Protein AF-0000000075739040 (afdb_homodimer)

Solvent-accessible surface area (backbone atoms only — not comparable to full-atom values): 30701 Å² total; per-residue (Å²): 132,61,80,32,40,31,91,47,70,61,52,48,52,52,51,53,50,51,56,50,40,62,73,71,46,59,52,91,63,34,28,32,39,27,29,38,75,50,41,38,26,65,35,72,101,51,42,62,68,55,52,57,47,48,52,48,41,42,52,49,32,71,76,37,66,79,37,47,82,37,68,53,34,24,34,50,71,68,68,35,63,60,58,60,56,44,21,58,54,35,38,80,72,70,39,51,7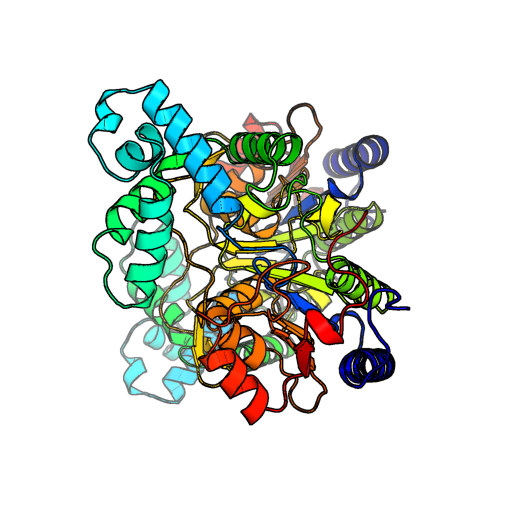8,54,33,53,41,42,50,52,46,61,33,49,70,60,43,70,34,40,59,68,55,52,33,51,52,45,46,52,44,53,73,69,41,57,41,91,83,77,80,40,44,50,79,56,39,40,30,42,38,47,44,43,48,50,50,54,40,42,75,62,46,31,48,67,32,39,51,20,58,52,48,29,71,66,46,39,72,48,32,39,83,68,60,70,32,54,41,54,38,47,42,35,12,41,55,32,65,43,63,54,95,71,39,48,25,33,37,56,43,76,66,50,67,26,42,24,58,38,33,45,45,49,46,36,70,49,41,65,55,64,27,29,27,20,37,26,40,33,39,53,30,41,45,36,37,57,37,27,44,35,95,95,52,76,51,49,36,37,34,39,40,47,62,23,57,86,89,61,54,58,57,53,87,65,17,58,65,31,54,52,46,27,67,75,69,69,38,46,65,41,41,48,58,72,38,32,69,41,57,55,67,134,131,61,81,34,40,32,91,48,72,62,52,48,51,51,52,52,49,52,54,49,39,62,74,72,46,58,51,94,63,34,30,31,38,27,28,38,74,49,41,37,26,63,35,73,101,51,43,61,67,54,53,56,48,48,53,48,41,42,53,49,33,73,74,36,66,82,38,47,81,36,68,53,35,25,33,51,71,70,67,34,63,60,58,58,56,45,21,57,54,34,38,80,71,70,40,51,79,53,33,53,41,41,51,52,49,61,33,49,71,60,44,71,36,40,60,67,55,52,35,50,53,44,46,53,45,54,72,70,41,57,40,92,82,77,78,41,44,51,78,56,40,39,29,41,37,46,43,42,46,50,48,53,40,43,75,61,45,30,48,67,32,40,50,21,59,51,48,28,69,68,46,39,73,46,32,40,83,67,60,70,34,53,42,55,37,46,43,36,11,42,56,32,65,43,64,54,95,71,38,47,24,34,37,58,42,77,63,49,68,26,41,25,58,38,34,46,47,49,46,37,70,48,42,64,56,63,27,29,27,21,35,25,39,32,39,52,32,43,45,35,38,57,38,27,44,35,95,96,51,77,51,49,36,38,34,40,39,44,62,24,59,86,89,60,54,57,58,54,87,63,17,59,66,30,53,52,46,27,68,75,69,68,37,45,66,41,40,47,58,73,37,32,68,40,56,56,67,136

Radius of gyration: 25.66 Å; Cα contacts (8 Å, |Δi|>4): 1094; chains: 2; bounding box: 53×73×63 Å

Nearest PDB structures (foldseek):
  4ovy-assembly1_A-2  TM=8.995E-01  e=2.305E-34  Planctopirus limnophila DSM 3776
  4as3-assembly1_A  TM=6.519E-01  e=1.409E-12  Pseudomonas aeruginosa
  4gxt-assembly1_A  TM=5.556E-01  e=2.289E-08  Anaerococcus prevotii DSM 20548
  3kd3-assembly2_B  TM=6.065E-01  e=1.032E-07  Francisella tularensis subsp. tularensis
  4nwi-assembly2_B  TM=5.751E-01  e=2.363E-06  Drosophila melanogaster

InterPro domains:
  IPR023214 HAD superfamily [G3DSA:3.40.50.1000] (89-287)
  IPR036412 HAD-like superfamily [SSF56784] (30-247)

Foldseek 3Di:
DLVQWDDDDLVVVLVVQLVVCLVPPDLLQAAEEEAPDVTFFDAPPHRPVVVLLLVLLQVVCVVPVVCCPPPPSVCSVVVNCVLVVVCVVCVVVVHNPRVVSVLLSVLPSFFFDFLVVVLVSLVVCQVDDPDPPQRGGRLQRTFPSSLVSLVVSVVSSYDYAYQYQDELSSCQSRCCVNRVHHSLRYHYWAADWDDDDNTITGHSHTPDGRFAPNRVVRCCVRSVHAHQEYEEAFPRCQNNQVSNDDVVDHHAYEYEAACCVPNGRHDCVRHVVVVVVCVVPVHHYHYCVRTGNDTTDD/DLVQWDDDDLVVVLVVQLVVCLVPPDLLQAAAEEAPDVTFFDAPPHRPVVVLLLVLLQVVCVVPVVCCPPPPSVCSVVVNCVLVSVCVVCVLVPHNPRVVSVLLSVLPSFFFDFLVVVLVSLVVCQVDDPDPPQRGGRLQRTFPSSLVSLVVSVVSSYDYAYQYQDELSSCQSRCCVNRVHHSLRYHYWAADWDDDDNTITGHSHTPDGRFAPNRVVRCCVRSVHAHQEYEEAFPRCQNNQVSNDDVVDHHAYEYEAACCVPQGRHDCVRHVVVVVVCVVPVHHYHYCVRTGNHTTDD

Sequence (596 aa):
MLEHWNDGPTKAAIVDFVDQTVAEVEPEARIAVFDNDGTLWCEKPMYIQLDFLVRRFAEQVAADPSLRERQPYKAVYEDDLRWIGDAVTKHYQGDDTDLKPLVGAILSAHEAITVEEHASRVRAFFAEATHPTLGRPYRECGYLPMVELLQYLAGNGFTNYIVSGGGRDFMRPITGALYDIPPERVVGSSVGLIYRDGSLFTTAQPEFLDDGPMKPVRLWSRIGRRPIFAAGNSNGDIEMLEFADTPGGSALRLLVRHDDAEREFDYTAGAERALDQAAASGWVVSSIKNDWATVFGDMLEHWNDGPTKAAIVDFVDQTVAEVEPEARIAVFDNDGTLWCEKPMYIQLDFLVRRFAEQVAADPSLRERQPYKAVYEDDLRWIGDAVTKHYQGDDTDLKPLVGAILSAHEAITVEEHASRVRAFFAEATHPTLGRPYRECGYLPMVELLQYLAGNGFTNYIVSGGGRDFMRPITGALYDIPPERVVGSSVGLIYRDGSLFTTAQPEFLDDGPMKPVRLWSRIGRRPIFAAGNSNGDIEMLEFADTPGGSALRLLVRHDDAEREFDYTAGAERALDQAAASGWVVSSIKNDWATVFGD

pLDDT: mean 94.3, std 6.53, range [62.25, 98.94]

Organism: Mycobacterium marinum (strain ATCC BAA-535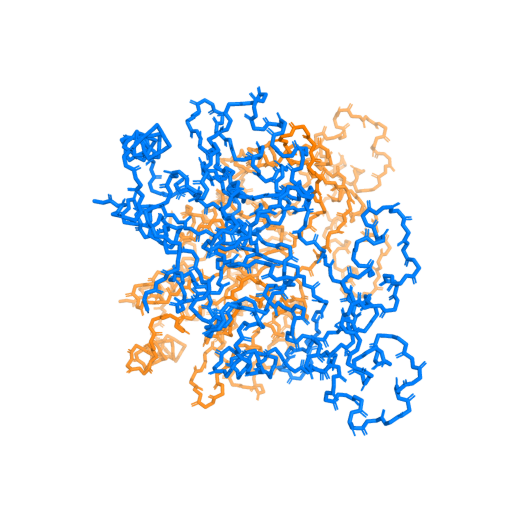 / M) (NCBI:txid216594)

Structure (mmCIF, N/CA/C/O backbone):
data_AF-0000000075739040-model_v1
#
loop_
_entity.id
_entity.type
_entity.pdbx_description
1 polymer 'Acid phosphatase'
#
loop_
_atom_site.group_PDB
_atom_site.id
_atom_site.type_symbol
_atom_site.label_atom_id
_atom_site.label_alt_id
_atom_site.label_comp_id
_atom_site.label_asym_id
_atom_site.label_entity_id
_atom_site.label_seq_id
_atom_site.pdbx_PDB_ins_code
_atom_site.Cartn_x
_atom_site.Cartn_y
_atom_site.Cartn_z
_atom_site.occupancy
_atom_site.B_iso_or_equiv
_atom_site.auth_seq_id
_atom_site.auth_comp_id
_atom_site.auth_asym_id
_atom_site.auth_atom_id
_atom_site.pdbx_PDB_model_num
ATOM 1 N N . MET A 1 1 ? 6.18 28.578 -14.508 1 85.81 1 MET A N 1
ATOM 2 C CA . MET A 1 1 ? 6.102 27.391 -13.656 1 85.81 1 MET A CA 1
ATOM 3 C C . MET A 1 1 ? 6.602 27.703 -12.25 1 85.81 1 MET A C 1
ATOM 5 O O . MET A 1 1 ? 7.473 28.547 -12.062 1 85.81 1 MET A O 1
ATOM 9 N N . LEU A 1 2 ? 6 27.234 -11.211 1 96.62 2 LEU A N 1
ATOM 10 C CA . LEU A 1 2 ? 6.336 27.469 -9.812 1 96.62 2 LEU A CA 1
ATOM 11 C C . LEU A 1 2 ? 6.238 28.953 -9.469 1 96.62 2 LEU A C 1
ATOM 13 O O . LEU A 1 2 ? 7.176 29.531 -8.914 1 96.62 2 LEU A O 1
ATOM 17 N N . GLU A 1 3 ? 5.086 29.578 -9.742 1 96.75 3 GLU A N 1
ATOM 18 C CA . GLU A 1 3 ? 4.848 31.016 -9.594 1 96.75 3 GLU A CA 1
ATOM 19 C C . GLU A 1 3 ? 4.832 31.422 -8.125 1 96.75 3 GLU A C 1
ATOM 21 O O . GLU A 1 3 ? 5.125 32.562 -7.793 1 96.75 3 GLU A O 1
ATOM 26 N N . HIS A 1 4 ? 4.578 30.516 -7.273 1 97.94 4 HIS A N 1
ATOM 27 C CA . HIS A 1 4 ? 4.484 30.844 -5.855 1 97.94 4 HIS A CA 1
ATOM 28 C C . HIS A 1 4 ? 5.824 30.625 -5.152 1 97.94 4 HIS A C 1
ATOM 30 O O . HIS A 1 4 ? 5.887 30.625 -3.922 1 97.94 4 HIS A O 1
ATOM 36 N N . TRP A 1 5 ? 6.824 30.359 -5.949 1 98.31 5 TRP A N 1
ATOM 37 C CA . TRP A 1 5 ? 8.203 30.297 -5.48 1 98.31 5 TRP A CA 1
ATOM 38 C C . TRP A 1 5 ? 8.984 31.531 -5.93 1 98.31 5 TRP A C 1
ATOM 40 O O . TRP A 1 5 ? 8.867 31.969 -7.074 1 98.31 5 TRP A O 1
ATOM 50 N N . ASN A 1 6 ? 9.75 32.125 -5.02 1 98.44 6 ASN A N 1
ATOM 51 C CA . ASN A 1 6 ? 10.656 33.188 -5.406 1 98.44 6 ASN A CA 1
ATOM 52 C C . ASN A 1 6 ? 11.828 32.656 -6.227 1 98.44 6 ASN A C 1
ATOM 54 O O . ASN A 1 6 ? 12.336 31.578 -5.965 1 98.44 6 ASN A O 1
ATOM 58 N N . ASP A 1 7 ? 12.242 33.5 -7.145 1 97.94 7 ASP A N 1
ATOM 59 C CA . ASP A 1 7 ? 13.461 33.156 -7.863 1 97.94 7 ASP A CA 1
ATOM 60 C C . ASP A 1 7 ? 14.664 33.094 -6.922 1 97.94 7 ASP A C 1
ATOM 62 O O . ASP A 1 7 ? 14.82 33.969 -6.062 1 97.94 7 ASP A O 1
ATOM 66 N N . GLY A 1 8 ? 15.383 32.031 -6.98 1 97.5 8 GLY A N 1
ATOM 67 C CA . GLY A 1 8 ? 16.531 31.812 -6.125 1 97.5 8 GLY A CA 1
ATOM 68 C C . GLY A 1 8 ? 17.109 30.406 -6.238 1 97.5 8 GLY A C 1
ATOM 69 O O . GLY A 1 8 ? 16.703 29.641 -7.113 1 97.5 8 GLY A O 1
ATOM 70 N N . PRO A 1 9 ? 18.078 30.109 -5.465 1 97.81 9 PRO A N 1
ATOM 71 C CA . PRO A 1 9 ? 18.781 28.844 -5.586 1 97.81 9 PRO A CA 1
ATOM 72 C C . PRO A 1 9 ? 17.859 27.641 -5.352 1 97.81 9 PRO A C 1
ATOM 74 O O . PRO A 1 9 ? 18.031 26.594 -5.984 1 97.81 9 PRO A O 1
ATOM 77 N N . THR A 1 10 ? 16.938 27.781 -4.477 1 98.44 10 THR A N 1
ATOM 78 C CA . THR A 1 10 ? 16.031 26.672 -4.184 1 98.44 10 THR A CA 1
ATOM 79 C C . THR A 1 10 ? 15.18 26.328 -5.398 1 98.44 10 THR A C 1
ATOM 81 O O . THR A 1 10 ? 15.133 25.172 -5.832 1 98.44 10 THR A O 1
ATOM 84 N N . LYS A 1 11 ? 14.492 27.312 -5.934 1 98.5 11 LYS A N 1
ATOM 85 C CA . LYS A 1 11 ? 13.688 27.109 -7.133 1 98.5 11 LYS A CA 1
ATOM 86 C C . LYS A 1 11 ? 14.531 26.578 -8.281 1 98.5 11 LYS A C 1
ATOM 88 O O . LYS A 1 11 ? 14.117 25.672 -9.008 1 98.5 11 LYS A O 1
ATOM 93 N N . ALA A 1 12 ? 15.68 27.125 -8.438 1 98.44 12 ALA A N 1
ATOM 94 C CA . ALA A 1 12 ? 16.578 26.703 -9.516 1 98.44 12 ALA A CA 1
ATOM 95 C C . ALA A 1 12 ? 16.969 25.234 -9.359 1 98.44 12 ALA A C 1
ATOM 97 O O . ALA A 1 12 ? 17.031 24.5 -10.352 1 98.44 12 ALA A O 1
ATOM 98 N N . ALA A 1 13 ? 17.234 24.844 -8.164 1 98.12 13 ALA A N 1
ATOM 99 C CA . ALA A 1 13 ? 17.609 23.453 -7.91 1 98.12 13 ALA A CA 1
ATOM 100 C C . ALA A 1 13 ? 16.484 22.5 -8.297 1 98.12 13 ALA A C 1
ATOM 102 O O . ALA A 1 13 ? 16.734 21.438 -8.875 1 98.12 13 ALA A O 1
ATOM 103 N N . ILE A 1 14 ? 15.273 22.875 -7.977 1 98.69 14 ILE A N 1
ATOM 104 C CA . ILE A 1 14 ? 14.109 22.062 -8.305 1 98.69 14 ILE A CA 1
ATOM 105 C C . ILE A 1 14 ? 13.961 21.953 -9.828 1 98.69 14 ILE A C 1
ATOM 107 O O . ILE A 1 14 ? 13.828 20.859 -10.367 1 98.69 14 ILE A O 1
ATOM 111 N N . VAL A 1 15 ? 14.055 23.094 -10.477 1 98.5 15 VAL A N 1
ATOM 112 C CA . VAL A 1 15 ? 13.852 23.141 -11.922 1 98.5 15 VAL A CA 1
ATOM 113 C C . VAL A 1 15 ? 14.961 22.359 -12.625 1 98.5 15 VAL A C 1
ATOM 115 O O . VAL A 1 15 ? 14.695 21.578 -13.539 1 98.5 15 VAL A O 1
ATOM 118 N N . ASP A 1 16 ? 16.188 22.547 -12.195 1 97.94 16 ASP A N 1
ATOM 119 C CA . ASP A 1 16 ? 17.328 21.828 -12.781 1 97.94 16 ASP A CA 1
ATOM 120 C C . ASP A 1 16 ? 17.172 20.328 -12.609 1 97.94 16 ASP A C 1
ATOM 122 O O . ASP A 1 16 ? 17.422 19.562 -13.547 1 97.94 16 ASP A O 1
ATOM 126 N N . PHE A 1 17 ? 16.797 19.938 -11.477 1 97.75 17 PHE A N 1
ATOM 127 C CA . PHE A 1 17 ? 16.594 18.516 -11.203 1 97.75 17 PHE A CA 1
ATOM 128 C C . PHE A 1 17 ? 15.523 17.922 -12.117 1 97.75 17 PHE A C 1
ATOM 130 O O . PHE A 1 17 ? 15.711 16.859 -12.695 1 97.75 17 PHE A O 1
ATOM 137 N N . VAL A 1 18 ? 14.383 18.609 -12.211 1 98.12 18 VAL A N 1
ATOM 138 C CA . VAL A 1 18 ? 13.266 18.109 -13.008 1 98.12 18 VAL A CA 1
ATOM 139 C C . VAL A 1 18 ? 13.68 18.031 -14.477 1 98.12 18 VAL A C 1
ATOM 141 O O . VAL A 1 18 ? 13.414 17.031 -15.148 1 98.12 18 VAL A O 1
ATOM 144 N N . ASP A 1 19 ? 14.375 19.078 -14.945 1 97.44 19 ASP A N 1
ATOM 145 C CA . ASP A 1 19 ? 14.844 19.078 -16.328 1 97.44 19 ASP A CA 1
ATOM 146 C C . ASP A 1 19 ? 15.766 17.891 -16.594 1 97.44 19 ASP A C 1
ATOM 148 O O . ASP A 1 19 ? 15.617 17.203 -17.609 1 97.44 19 ASP A O 1
ATOM 152 N N . GLN A 1 20 ? 16.625 17.656 -15.711 1 96.38 20 GLN A N 1
ATOM 153 C CA . GLN A 1 20 ? 17.562 16.531 -15.852 1 96.38 20 GLN A CA 1
ATOM 154 C C . GLN A 1 20 ? 16.812 15.203 -15.805 1 96.38 20 GLN A C 1
ATOM 156 O O . GLN A 1 20 ? 17.125 14.297 -16.594 1 96.38 20 GLN A O 1
ATOM 161 N N . THR A 1 21 ? 15.93 15.094 -14.906 1 96.31 21 THR A N 1
ATOM 162 C CA . THR A 1 21 ? 15.172 13.859 -14.719 1 96.31 21 THR A CA 1
ATOM 163 C C . THR A 1 21 ? 14.344 13.539 -15.961 1 96.31 21 THR A C 1
ATOM 165 O O . THR A 1 21 ? 14.305 12.391 -16.406 1 96.31 21 THR A O 1
ATOM 168 N N . VAL A 1 22 ? 13.711 14.555 -16.5 1 96.69 22 VAL A N 1
ATOM 169 C CA . VAL A 1 22 ? 12.883 14.359 -17.688 1 96.69 22 VAL A CA 1
ATOM 170 C C . VAL A 1 22 ? 13.75 13.875 -18.844 1 96.69 22 VAL A C 1
ATOM 172 O O . VAL A 1 22 ? 13.312 13.055 -19.656 1 96.69 22 VAL A O 1
ATOM 175 N N . ALA A 1 23 ? 14.992 14.266 -18.844 1 95.38 23 ALA A N 1
ATOM 176 C CA . ALA A 1 23 ? 15.914 13.906 -19.922 1 95.38 23 ALA A CA 1
ATOM 177 C C . ALA A 1 23 ? 16.469 12.5 -19.734 1 95.38 23 ALA A C 1
ATOM 179 O O . ALA A 1 23 ? 16.734 11.789 -20.703 1 95.38 23 ALA A O 1
ATOM 180 N N . GLU A 1 24 ? 16.484 12.07 -18.484 1 94.88 24 GLU A N 1
ATOM 181 C CA . GLU A 1 24 ? 17.344 10.922 -18.234 1 94.88 24 GLU A CA 1
ATOM 182 C C . GLU A 1 24 ? 16.547 9.75 -17.656 1 94.88 24 GLU A C 1
ATOM 184 O O . GLU A 1 24 ? 17.016 8.609 -17.688 1 94.88 24 GLU A O 1
ATOM 189 N N . VAL A 1 25 ? 15.445 10 -17.078 1 95.25 25 VAL A N 1
ATOM 190 C CA . VAL A 1 25 ? 14.758 8.977 -16.297 1 95.25 25 VAL A CA 1
ATOM 191 C C . VAL A 1 25 ? 13.398 8.688 -16.922 1 95.25 25 VAL A C 1
ATOM 193 O O . VAL A 1 25 ? 12.617 9.602 -17.203 1 95.25 25 VAL A O 1
ATOM 196 N N . GLU A 1 26 ? 13.117 7.391 -17.125 1 94.81 26 GLU A N 1
ATOM 197 C CA . GLU A 1 26 ? 11.812 6.996 -17.641 1 94.81 26 GLU A CA 1
ATOM 198 C C . GLU A 1 26 ? 10.703 7.34 -16.656 1 94.81 26 GLU A C 1
ATOM 200 O O . GLU A 1 26 ? 10.891 7.258 -15.445 1 94.81 26 GLU A O 1
ATOM 205 N N . PRO A 1 27 ? 9.555 7.672 -17.156 1 95.69 27 PRO A N 1
ATOM 206 C CA . PRO A 1 27 ? 8.461 8.125 -16.297 1 95.69 27 PRO A CA 1
ATOM 207 C C . PRO A 1 27 ? 8.141 7.145 -15.164 1 95.69 27 PRO A C 1
ATOM 209 O O . PRO A 1 27 ? 7.844 7.566 -14.047 1 95.69 27 PRO A O 1
ATOM 212 N N . GLU A 1 28 ? 8.258 5.871 -15.398 1 94.62 28 GLU A N 1
ATOM 213 C CA . GLU A 1 28 ? 7.898 4.863 -14.406 1 94.62 28 GLU A CA 1
ATOM 214 C C . GLU A 1 28 ? 8.82 4.934 -13.188 1 94.62 28 GLU A C 1
ATOM 216 O O . GLU A 1 28 ? 8.438 4.523 -12.094 1 94.62 28 GLU A O 1
ATOM 221 N N . ALA A 1 29 ? 9.969 5.543 -13.406 1 94.25 29 ALA A N 1
ATOM 222 C CA . ALA A 1 29 ? 10.961 5.602 -12.336 1 94.25 29 ALA A CA 1
ATOM 223 C C . ALA A 1 29 ? 10.961 6.973 -11.664 1 94.25 29 ALA A C 1
ATOM 225 O O . ALA A 1 29 ? 11.695 7.195 -10.703 1 94.25 29 ALA A O 1
ATOM 226 N N . ARG A 1 30 ? 10.094 7.891 -12.141 1 97.06 30 ARG A N 1
ATOM 227 C CA . ARG A 1 30 ? 10.023 9.227 -11.562 1 97.06 30 ARG A CA 1
ATOM 228 C C . ARG A 1 30 ? 9.047 9.273 -10.398 1 97.06 30 ARG A C 1
ATOM 230 O O . ARG A 1 30 ? 7.902 9.711 -10.555 1 97.06 30 ARG A O 1
ATOM 237 N N . ILE A 1 31 ? 9.555 8.875 -9.242 1 97.94 31 ILE A N 1
ATOM 238 C CA . ILE A 1 31 ? 8.727 8.789 -8.039 1 97.94 31 ILE A CA 1
ATOM 239 C C . ILE A 1 31 ? 9.117 9.906 -7.07 1 97.94 31 ILE A C 1
ATOM 241 O O . ILE A 1 31 ? 10.297 10.102 -6.777 1 97.94 31 ILE A O 1
ATOM 245 N N . ALA A 1 32 ? 8.156 10.648 -6.629 1 98.81 32 ALA A N 1
ATOM 246 C CA . ALA A 1 32 ? 8.328 11.688 -5.617 1 98.81 32 ALA A CA 1
ATOM 247 C C . ALA A 1 32 ? 7.484 11.391 -4.379 1 98.81 32 ALA A C 1
ATOM 249 O O . ALA A 1 32 ? 6.312 11.031 -4.492 1 98.81 32 ALA A O 1
ATOM 250 N N . VAL A 1 33 ? 8.117 11.523 -3.197 1 98.88 33 VAL A N 1
ATOM 251 C CA . VAL A 1 33 ? 7.398 11.258 -1.953 1 98.88 33 VAL A CA 1
ATOM 252 C C . VAL A 1 33 ? 7.449 12.492 -1.056 1 98.88 33 VAL A C 1
ATOM 254 O O . VAL A 1 33 ? 8.461 13.188 -0.998 1 98.88 33 VAL A O 1
ATOM 257 N N . PHE A 1 34 ? 6.328 12.742 -0.394 1 98.94 34 PHE A N 1
ATOM 258 C CA . PHE A 1 34 ? 6.18 13.93 0.436 1 98.94 34 PHE A CA 1
ATOM 259 C C . PHE A 1 34 ? 5.633 13.562 1.812 1 98.94 34 PHE A C 1
ATOM 261 O O . PHE A 1 34 ? 4.641 12.844 1.922 1 98.94 34 PHE A O 1
ATOM 268 N N . ASP A 1 35 ? 6.305 14.086 2.85 1 98.75 35 ASP A N 1
ATOM 269 C CA . ASP A 1 35 ? 5.617 14.203 4.133 1 98.75 35 ASP A CA 1
ATOM 270 C C . ASP A 1 35 ? 4.406 15.125 4.031 1 98.75 35 ASP A C 1
ATOM 272 O O . ASP A 1 35 ? 4.293 15.906 3.082 1 98.75 35 ASP A O 1
ATOM 276 N N . ASN A 1 36 ? 3.48 14.938 5.012 1 98.75 36 ASN A N 1
ATOM 277 C CA . ASN A 1 36 ? 2.283 15.766 4.949 1 98.75 36 ASN A CA 1
ATOM 278 C C . ASN A 1 36 ? 2.344 16.906 5.961 1 98.75 36 ASN A C 1
ATOM 280 O O . ASN A 1 36 ? 2.539 18.062 5.582 1 98.75 36 ASN A O 1
ATOM 284 N N . ASP A 1 37 ? 2.297 16.641 7.266 1 97.44 37 ASP A N 1
ATOM 285 C CA . ASP A 1 37 ? 2.299 17.656 8.32 1 97.44 37 ASP A CA 1
ATOM 286 C C . ASP A 1 37 ? 3.59 18.469 8.289 1 97.44 37 ASP A C 1
ATOM 288 O O . ASP A 1 37 ? 4.684 17.906 8.422 1 97.44 37 ASP A O 1
ATOM 292 N N . GLY A 1 38 ? 3.42 19.703 8.109 1 97.69 38 GLY A N 1
ATOM 293 C CA . GLY A 1 38 ? 4.566 20.594 8.094 1 97.69 38 GLY A CA 1
ATOM 294 C C . GLY A 1 38 ? 5.266 20.641 6.75 1 97.69 38 GLY A C 1
ATOM 295 O O . GLY A 1 38 ? 6.148 21.484 6.535 1 97.69 38 GLY A O 1
ATOM 296 N N . THR A 1 39 ? 4.867 19.75 5.816 1 98.81 39 THR A N 1
ATOM 297 C CA . THR A 1 39 ? 5.465 19.703 4.488 1 98.81 39 THR A CA 1
ATOM 298 C C . THR A 1 39 ? 4.453 20.125 3.428 1 98.81 39 THR A C 1
ATOM 300 O O . THR A 1 39 ? 4.727 21.016 2.617 1 98.81 39 THR A O 1
ATOM 303 N N . LEU A 1 40 ? 3.252 19.547 3.457 1 98.81 40 LEU A N 1
ATOM 304 C CA . LEU A 1 40 ? 2.236 19.891 2.465 1 98.81 40 LEU A CA 1
ATOM 305 C C . LEU A 1 40 ? 1.163 20.781 3.066 1 98.81 40 LEU A C 1
ATOM 307 O O . LEU A 1 40 ? 0.53 21.562 2.354 1 98.81 40 LEU A O 1
ATOM 311 N N . TRP A 1 41 ? 0.914 20.656 4.434 1 98.44 41 TRP A N 1
ATOM 312 C CA . TRP A 1 41 ? 0.016 21.578 5.113 1 98.44 41 TRP A CA 1
ATOM 313 C C . TRP A 1 41 ? 0.559 21.953 6.488 1 98.44 41 TRP A C 1
ATOM 315 O O . TRP A 1 41 ? 1.536 21.359 6.957 1 98.44 41 TRP A O 1
ATOM 325 N N . CYS A 1 42 ? -0.033 22.953 7.078 1 96.56 42 CYS A N 1
ATOM 326 C CA . CYS A 1 42 ? 0.401 23.516 8.352 1 96.56 42 CYS A CA 1
ATOM 327 C C . CYS A 1 42 ? 0.193 22.516 9.484 1 96.56 42 CYS A C 1
ATOM 329 O O . CYS A 1 42 ? -0.797 21.781 9.492 1 96.56 42 CYS A O 1
ATOM 331 N N . GLU A 1 43 ? 1.137 22.469 10.508 1 94.25 43 GLU A N 1
ATOM 332 C CA . GLU A 1 43 ? 0.999 21.5 11.594 1 94.25 43 GLU A CA 1
ATOM 333 C C . GLU A 1 43 ? 1.021 22.188 12.953 1 94.25 43 GLU A C 1
ATOM 335 O O . GLU A 1 43 ? 1.112 21.531 13.984 1 94.25 43 GLU A O 1
ATOM 340 N N . LYS A 1 44 ? 1.073 23.469 12.938 1 91.25 44 LYS A N 1
ATOM 341 C CA . LYS A 1 44 ? 1.027 24.25 14.172 1 91.25 44 LYS A CA 1
ATOM 342 C C . LYS A 1 44 ? -0.275 25.031 14.273 1 91.25 44 LYS A C 1
ATOM 344 O O . LYS A 1 44 ? -0.853 25.422 13.258 1 91.25 44 LYS A O 1
ATOM 349 N N . PRO A 1 45 ? -0.8 25.328 15.492 1 88.5 45 PRO A N 1
ATOM 350 C CA . PRO A 1 45 ? -0.197 25.016 16.781 1 88.5 45 PRO A CA 1
ATOM 351 C C . PRO A 1 45 ? -0.333 23.531 17.156 1 88.5 45 PRO A C 1
ATOM 353 O O . PRO A 1 45 ? 0.304 23.062 18.109 1 88.5 45 PRO A O 1
ATOM 356 N N . MET A 1 46 ? -1.227 22.797 16.391 1 87 46 MET A N 1
ATOM 357 C CA . MET A 1 46 ? -1.351 21.359 16.594 1 87 46 MET A CA 1
ATOM 358 C C . MET A 1 46 ? -1.619 20.641 15.266 1 87 46 MET A C 1
ATOM 360 O O . MET A 1 46 ? -2.154 21.25 14.328 1 87 46 MET A O 1
ATOM 364 N N . TYR A 1 47 ? -1.254 19.422 15.242 1 91.62 47 TYR A N 1
ATOM 365 C CA . TYR A 1 47 ? -1.559 18.625 14.055 1 91.62 47 TYR A CA 1
ATOM 366 C C . TYR A 1 47 ? -3.053 18.656 13.75 1 91.62 47 TYR A C 1
ATOM 368 O O . TYR A 1 47 ? -3.877 18.562 14.664 1 91.62 47 TYR A O 1
ATOM 376 N N . ILE A 1 48 ? -3.398 18.781 12.492 1 95.12 48 ILE A N 1
ATOM 377 C CA . ILE A 1 48 ? -4.797 18.828 12.086 1 95.12 48 ILE A CA 1
ATOM 378 C C . ILE A 1 48 ? -5.523 17.578 12.562 1 95.12 48 ILE A C 1
ATOM 380 O O . ILE A 1 48 ? -6.645 17.656 13.078 1 95.12 48 ILE A O 1
ATOM 384 N N . GLN A 1 49 ? -4.902 16.391 12.453 1 95.19 49 GLN A N 1
ATOM 385 C CA . GLN A 1 49 ? -5.531 15.148 12.898 1 95.19 49 GLN A CA 1
ATOM 386 C C . GLN A 1 49 ? -5.809 15.18 14.398 1 95.19 49 GLN A C 1
ATOM 388 O O . GLN A 1 49 ? -6.809 14.625 14.859 1 95.19 49 GLN A O 1
ATOM 393 N N . LEU A 1 50 ? -4.914 15.797 15.156 1 91.5 50 LEU A N 1
ATOM 394 C CA . LEU A 1 50 ? -5.141 15.891 16.594 1 91.5 50 LEU A CA 1
ATOM 395 C C . LEU A 1 50 ? -6.387 16.719 16.891 1 91.5 50 LEU A C 1
ATOM 397 O O . LEU A 1 50 ? -7.141 16.406 17.812 1 91.5 50 LEU A O 1
ATOM 401 N N . ASP A 1 51 ? -6.551 17.781 16.125 1 93.25 51 ASP A N 1
ATOM 402 C CA . ASP A 1 51 ? -7.773 18.562 16.297 1 93.25 51 ASP A CA 1
ATOM 403 C C . ASP A 1 51 ? -9.008 17.719 16.031 1 93.25 51 ASP A C 1
ATOM 405 O O . ASP A 1 51 ? -9.992 17.781 16.781 1 93.25 51 ASP A O 1
ATOM 409 N N . PHE A 1 52 ? -9.016 16.953 14.969 1 96.25 52 PHE A N 1
ATOM 410 C CA . PHE A 1 52 ? -10.086 16.016 14.648 1 96.25 52 PHE A CA 1
ATOM 411 C C . PHE A 1 52 ? -10.367 15.094 15.836 1 96.25 52 PHE A C 1
ATOM 413 O O . PHE A 1 52 ? -11.523 14.883 16.203 1 96.25 52 PHE A O 1
ATOM 420 N N . LEU A 1 53 ? -9.297 14.586 16.484 1 93.69 53 LEU A N 1
ATOM 421 C CA . LEU A 1 53 ? -9.422 13.648 17.594 1 93.69 53 LEU A CA 1
ATOM 422 C C . LEU A 1 53 ? -9.953 14.352 18.844 1 93.69 53 LEU A C 1
ATOM 424 O O . LEU A 1 53 ? -10.758 13.781 19.578 1 93.69 53 LEU A O 1
ATOM 428 N N . VAL A 1 54 ? -9.477 15.539 19.047 1 91.69 54 VAL A N 1
ATOM 429 C CA . VAL A 1 54 ? -9.945 16.312 20.188 1 91.69 54 VAL A CA 1
ATOM 430 C C . VAL A 1 54 ? -11.461 16.531 20.078 1 91.69 54 VAL A C 1
ATOM 432 O O . VAL A 1 54 ? -12.18 16.391 21.078 1 91.69 54 VAL A O 1
ATOM 435 N N . ARG A 1 55 ? -11.914 16.797 18.875 1 92.06 55 ARG A N 1
ATOM 436 C CA . ARG A 1 55 ? -13.352 16.953 18.656 1 92.06 55 ARG A CA 1
ATOM 437 C C . ARG A 1 55 ? -14.094 15.641 18.906 1 92.06 55 ARG A C 1
ATOM 439 O O . ARG A 1 55 ? -15.188 15.641 19.469 1 92.06 55 ARG A O 1
ATOM 446 N N . ARG A 1 56 ? -13.516 14.594 18.516 1 93.62 56 ARG A N 1
ATOM 447 C CA . ARG A 1 56 ? -14.109 13.289 18.781 1 93.62 56 ARG A CA 1
ATOM 448 C C . ARG A 1 56 ? -14.164 13 20.281 1 93.62 56 ARG A C 1
ATOM 450 O O . ARG A 1 56 ? -15.156 12.469 20.781 1 93.62 56 ARG A O 1
ATOM 457 N N . PHE A 1 57 ? -13.062 13.336 20.953 1 94.19 57 PHE A N 1
ATOM 458 C CA . PHE A 1 57 ? -13.039 13.18 22.406 1 94.19 57 PHE A CA 1
ATOM 459 C C . PHE A 1 57 ? -14.18 13.953 23.062 1 94.19 57 PHE A C 1
ATOM 461 O O . PHE A 1 57 ? -14.828 13.445 23.984 1 94.19 57 PHE A O 1
ATOM 468 N N . ALA A 1 58 ? -14.359 15.086 22.594 1 93.12 58 ALA A N 1
ATOM 469 C CA . ALA A 1 58 ? -15.422 15.93 23.141 1 93.12 58 ALA A CA 1
ATOM 470 C C . ALA A 1 58 ? -16.781 15.266 22.953 1 93.12 58 ALA A C 1
ATOM 472 O O . ALA A 1 58 ? -17.625 15.281 23.859 1 93.12 58 ALA A O 1
ATOM 473 N N . GLU A 1 59 ? -16.984 14.711 21.75 1 93.5 59 GLU A N 1
ATOM 474 C CA . GLU A 1 59 ? -18.219 13.992 21.469 1 93.5 59 GLU A CA 1
ATOM 475 C C . GLU A 1 59 ? -18.391 12.797 22.406 1 93.5 59 GLU A C 1
ATOM 477 O O . GLU A 1 59 ? -19.5 12.523 22.891 1 93.5 59 GLU A O 1
ATOM 482 N N . GLN A 1 60 ? -17.297 12.125 22.625 1 93.38 60 GLN A N 1
ATOM 483 C CA . GLN A 1 60 ? -17.328 10.938 23.484 1 93.38 60 GLN A CA 1
ATOM 484 C C . GLN A 1 60 ? -17.641 11.312 24.922 1 93.38 60 GLN A C 1
ATOM 486 O O . GLN A 1 60 ? -18.422 10.633 25.594 1 93.38 60 GLN A O 1
ATOM 491 N N . VAL A 1 61 ? -17.078 12.359 25.391 1 94.19 61 VAL A N 1
ATOM 492 C CA . VAL A 1 61 ? -17.312 12.852 26.75 1 94.19 61 VAL A CA 1
ATOM 493 C C . VAL A 1 61 ? -18.781 13.266 26.891 1 94.19 61 VAL A C 1
ATOM 495 O O . VAL A 1 61 ? -19.406 13.023 27.922 1 94.19 61 VAL A O 1
ATOM 498 N N . ALA A 1 62 ? -19.234 13.922 25.875 1 94.62 62 ALA A N 1
ATOM 499 C CA . ALA A 1 62 ? -20.641 14.352 25.891 1 94.62 62 ALA A CA 1
ATOM 500 C C . ALA A 1 62 ? -21.578 13.156 25.969 1 94.62 62 ALA A C 1
ATOM 502 O O . ALA A 1 62 ? -22.609 13.211 26.641 1 94.62 62 ALA A O 1
ATOM 503 N N . ALA A 1 63 ? -21.188 12.117 25.359 1 94.5 63 ALA A N 1
ATOM 504 C CA . ALA A 1 63 ? -22.016 10.922 25.297 1 94.5 63 ALA A CA 1
ATOM 505 C C . ALA A 1 63 ? -21.859 10.094 26.578 1 94.5 63 ALA A C 1
ATOM 507 O O . ALA A 1 63 ? -22.797 9.398 26.984 1 94.5 63 ALA A O 1
ATOM 508 N N . ASP A 1 64 ? -20.672 10.148 27.172 1 95.5 64 ASP A N 1
ATOM 509 C CA . ASP A 1 64 ? -20.375 9.383 28.375 1 95.5 64 ASP A CA 1
ATOM 510 C C . ASP A 1 64 ? -19.688 10.25 29.422 1 95.5 64 ASP A C 1
ATOM 512 O O . ASP A 1 64 ? -18.453 10.234 29.531 1 95.5 64 ASP A O 1
ATOM 516 N N . PRO A 1 65 ? -20.328 10.781 30.328 1 94.69 65 PRO A N 1
ATOM 517 C CA . PRO A 1 65 ? -19.781 11.719 31.312 1 94.69 65 PRO A CA 1
ATOM 518 C C . PRO A 1 65 ? -18.781 11.062 32.25 1 94.69 65 PRO A C 1
ATOM 520 O O . PRO A 1 65 ? -18.016 11.758 32.938 1 94.69 65 PRO A O 1
ATOM 523 N N . SER A 1 66 ? -18.766 9.82 32.281 1 95.62 66 SER A N 1
ATOM 524 C CA . SER A 1 66 ? -17.828 9.141 33.156 1 95.62 66 SER A CA 1
ATOM 525 C C . SER A 1 66 ? -16.391 9.336 32.688 1 95.62 66 SER A C 1
ATOM 527 O O . SER A 1 66 ? -15.438 9.117 33.438 1 95.62 66 SER A O 1
ATOM 529 N N . LEU A 1 67 ? -16.266 9.789 31.422 1 94.38 67 LEU A N 1
ATOM 530 C CA . LEU A 1 67 ? -14.945 10 30.844 1 94.38 67 LEU A CA 1
ATOM 531 C C . LEU A 1 67 ? -14.336 11.312 31.328 1 94.38 67 LEU A C 1
ATOM 533 O O . LEU A 1 67 ? -13.133 11.539 31.172 1 94.38 67 LEU A O 1
ATOM 537 N N . ARG A 1 68 ? -15.078 12.133 32 1 94.25 68 ARG A N 1
ATOM 538 C CA . ARG A 1 68 ? -14.68 13.5 32.312 1 94.25 68 ARG A CA 1
ATOM 539 C C . ARG A 1 68 ? -13.523 13.508 33.312 1 94.25 68 ARG A C 1
ATOM 541 O O . ARG A 1 68 ? -12.82 14.516 33.438 1 94.25 68 ARG A O 1
ATOM 548 N N . GLU A 1 69 ? -13.305 12.352 33.969 1 93.19 69 GLU A N 1
ATOM 549 C CA . GLU A 1 69 ? -12.273 12.312 35 1 93.19 69 GLU A CA 1
ATOM 550 C C . GLU A 1 69 ? -11.008 11.641 34.469 1 93.19 69 GLU A C 1
ATOM 552 O O . GLU A 1 69 ? -9.992 11.578 35.188 1 93.19 69 GLU A O 1
ATOM 557 N N . ARG A 1 70 ? -11.047 11.219 33.312 1 92.38 70 ARG A N 1
ATOM 558 C CA . ARG A 1 70 ? -9.914 10.508 32.75 1 92.38 70 ARG A CA 1
ATOM 559 C C . ARG A 1 70 ? -9.242 11.336 31.641 1 92.38 70 ARG A C 1
ATOM 561 O O . ARG A 1 70 ? -9.914 11.859 30.75 1 92.38 70 ARG A O 1
ATOM 568 N N . GLN A 1 71 ? -7.902 11.422 31.781 1 91.38 71 GLN A N 1
ATOM 569 C CA . GLN A 1 71 ? -7.188 12.055 30.672 1 91.38 71 GLN A CA 1
ATOM 570 C C . GLN A 1 71 ? -7.156 11.141 29.438 1 91.38 71 GLN A C 1
ATOM 572 O O . GLN A 1 71 ? -7.141 9.922 29.578 1 91.38 71 GLN A O 1
ATOM 577 N N . PRO A 1 72 ? -7.238 11.672 28.203 1 93.62 72 PRO A N 1
ATOM 578 C CA . PRO A 1 72 ? -7.207 13.094 27.844 1 93.62 72 PRO A CA 1
ATOM 579 C C . PRO A 1 72 ? -8.594 13.719 27.797 1 93.62 72 PRO A C 1
ATOM 581 O O . PRO A 1 72 ? -8.734 14.891 27.453 1 93.62 72 PRO A O 1
ATOM 584 N N . TYR A 1 73 ? -9.594 13.023 28.156 1 94.5 73 TYR A N 1
ATOM 585 C CA . TYR A 1 73 ? -10.984 13.469 28.094 1 94.5 73 TYR A CA 1
ATOM 586 C C . TYR A 1 73 ? -11.227 14.633 29.047 1 94.5 73 TYR A C 1
ATOM 588 O O . TYR A 1 73 ? -11.938 15.586 28.703 1 94.5 73 TYR A O 1
ATOM 596 N N . LYS A 1 74 ? -10.633 14.539 30.188 1 94.25 74 LYS A N 1
ATOM 597 C CA . LYS A 1 74 ? -10.734 15.617 31.172 1 94.25 74 LYS A CA 1
ATOM 598 C C . LYS A 1 74 ? -10.227 16.938 30.594 1 94.25 74 LYS A C 1
ATOM 600 O O . LYS A 1 74 ? -10.883 17.969 30.719 1 94.25 74 LYS A O 1
ATOM 605 N N . ALA A 1 75 ? -9.109 16.812 30.016 1 93 75 ALA A N 1
ATOM 606 C CA . ALA A 1 75 ? -8.516 18.016 29.422 1 93 75 ALA A CA 1
ATOM 607 C C . ALA A 1 75 ? -9.438 18.609 28.359 1 93 75 ALA A C 1
ATOM 609 O O . ALA A 1 75 ? -9.594 19.828 28.297 1 93 75 ALA A O 1
ATOM 610 N N . VAL A 1 76 ? -10.055 17.797 27.578 1 92 76 VAL A N 1
ATOM 611 C CA . VAL A 1 76 ? -10.953 18.234 26.516 1 92 76 VAL A CA 1
ATOM 612 C C . VAL A 1 76 ? -12.211 18.844 27.109 1 92 76 VAL A C 1
ATOM 614 O O . VAL A 1 76 ? -12.672 19.906 26.672 1 92 76 VAL A O 1
ATOM 617 N N . TYR A 1 77 ? -12.641 18.188 28.109 1 92.5 77 TYR A N 1
ATOM 618 C CA . TYR A 1 77 ? -13.844 18.656 28.781 1 92.5 77 TYR A CA 1
ATOM 619 C C . TYR A 1 77 ? -13.617 20.031 29.422 1 92.5 77 TYR A C 1
ATOM 621 O O . TYR A 1 77 ? -14.5 20.891 29.375 1 92.5 77 TYR A O 1
ATOM 629 N N . GLU A 1 78 ? -12.477 20.219 29.969 1 93.62 78 GLU A N 1
ATOM 630 C CA . GLU A 1 78 ? -12.156 21.453 30.672 1 93.62 78 GLU A CA 1
ATOM 631 C C . GLU A 1 78 ? -11.547 22.484 29.734 1 93.62 78 GLU A C 1
ATOM 633 O O . GLU A 1 78 ? -11.07 23.531 30.172 1 93.62 78 GLU A O 1
ATOM 638 N N . ASP A 1 79 ? -11.469 22.172 28.469 1 88.19 79 ASP A N 1
ATOM 639 C CA . ASP A 1 79 ? -10.93 23.062 27.438 1 88.19 79 ASP A CA 1
ATOM 640 C C . ASP A 1 79 ? -9.461 23.375 27.719 1 88.19 79 ASP A C 1
ATOM 642 O O . ASP A 1 79 ? -9.031 24.531 27.578 1 88.19 79 ASP A O 1
ATOM 646 N N . ASP A 1 80 ? -8.797 22.406 28.266 1 87.38 80 ASP A N 1
ATOM 647 C CA . ASP A 1 80 ? -7.363 22.516 28.516 1 87.38 80 ASP A CA 1
ATOM 648 C C . ASP A 1 80 ? -6.555 21.875 27.391 1 87.38 80 ASP A C 1
ATOM 650 O O . ASP A 1 80 ? -5.863 20.875 27.609 1 87.38 80 ASP A O 1
ATOM 654 N N . LEU A 1 81 ? -6.539 22.453 26.281 1 80.69 81 LEU A N 1
ATOM 655 C CA . LEU A 1 81 ? -5.832 21.922 25.125 1 80.69 81 LEU A CA 1
ATOM 656 C C . LEU A 1 81 ? -4.324 21.984 25.328 1 80.69 81 LEU A C 1
ATOM 658 O O . LEU A 1 81 ? -3.572 21.281 24.656 1 80.69 81 LEU A O 1
ATOM 662 N N . ARG A 1 82 ? -3.92 22.719 26.266 1 80.94 82 ARG A N 1
ATOM 663 C CA . ARG A 1 82 ? -2.504 22.797 26.609 1 80.94 82 ARG A CA 1
ATOM 664 C C . ARG A 1 82 ? -1.98 21.469 27.109 1 80.94 82 ARG A C 1
ATOM 666 O O . ARG A 1 82 ? -0.839 21.094 26.828 1 80.94 82 ARG A O 1
ATOM 673 N N . TRP A 1 83 ? -2.812 20.859 27.859 1 85.44 83 TRP A N 1
ATOM 674 C CA . TRP A 1 83 ? -2.42 19.547 28.359 1 85.44 83 TRP A CA 1
ATOM 675 C C . TRP A 1 83 ? -2.025 18.625 27.203 1 85.44 83 TRP A C 1
ATOM 677 O O . TRP A 1 83 ? -1.037 17.891 27.297 1 85.44 83 TRP A O 1
ATOM 687 N N . ILE A 1 84 ? -2.812 18.656 26.156 1 81.12 84 ILE A N 1
ATOM 688 C CA . ILE A 1 84 ? -2.578 17.781 25.016 1 81.12 84 ILE A CA 1
ATOM 689 C C . ILE A 1 84 ? -1.259 18.156 24.344 1 81.12 84 ILE A C 1
ATOM 691 O O . ILE A 1 84 ? -0.445 17.281 24.031 1 81.12 84 ILE A O 1
ATOM 695 N N . GLY A 1 85 ? -1.064 19.391 24.094 1 76.56 85 GLY A N 1
ATOM 696 C CA . GLY A 1 85 ? 0.195 19.859 23.547 1 76.56 85 GLY A CA 1
ATOM 697 C C . GLY A 1 85 ? 1.395 19.516 24.406 1 76.56 85 GLY A C 1
ATOM 698 O O . GLY A 1 85 ? 2.43 19.078 23.875 1 76.56 85 GLY A O 1
ATOM 699 N N . ASP A 1 86 ? 1.212 19.609 25.719 1 77.56 86 ASP A N 1
ATOM 700 C CA . ASP A 1 86 ? 2.275 19.312 26.672 1 77.56 86 ASP A CA 1
ATOM 701 C C . ASP A 1 86 ? 2.629 17.828 26.656 1 77.56 86 ASP A C 1
ATOM 703 O O . ASP A 1 86 ? 3.795 17.453 26.828 1 77.56 86 ASP A O 1
ATOM 707 N N . ALA A 1 87 ? 1.611 17.078 26.5 1 78.44 87 ALA A N 1
ATOM 708 C CA . ALA A 1 87 ? 1.843 15.641 26.469 1 78.44 87 ALA A CA 1
ATOM 709 C C . ALA A 1 87 ? 2.809 15.273 25.344 1 78.44 87 ALA A C 1
ATOM 711 O O . ALA A 1 87 ? 3.725 14.469 25.547 1 78.44 87 ALA A O 1
ATOM 712 N N . VAL A 1 88 ? 2.676 15.836 24.188 1 70.44 88 VAL A N 1
ATOM 713 C CA . VAL A 1 88 ? 3.51 15.578 23.016 1 70.44 88 VAL A CA 1
ATOM 714 C C . VAL A 1 88 ? 4.914 16.125 23.25 1 70.44 88 VAL A C 1
ATOM 716 O O . VAL A 1 88 ? 5.906 15.453 22.953 1 70.44 88 VAL A O 1
ATOM 719 N N . THR A 1 89 ? 4.926 17.312 23.844 1 66.56 89 THR A N 1
ATOM 720 C CA . THR A 1 89 ? 6.207 17.938 24.141 1 66.56 89 THR A CA 1
ATOM 721 C C . THR A 1 89 ? 6.992 17.109 25.156 1 66.56 89 THR A C 1
ATOM 723 O O . THR A 1 89 ? 8.188 16.875 24.984 1 66.56 89 THR A O 1
ATOM 726 N N . LYS A 1 90 ? 6.316 16.672 26.25 1 74 90 LYS A N 1
ATOM 727 C CA . LYS A 1 90 ? 6.93 15.859 27.297 1 74 90 LYS A CA 1
ATOM 728 C C . LYS A 1 90 ? 7.488 14.562 26.719 1 74 90 LYS A C 1
ATOM 730 O O . LYS A 1 90 ? 8.562 14.109 27.109 1 74 90 LYS A O 1
ATOM 735 N N . HIS A 1 91 ? 6.777 13.984 25.734 1 71.19 91 HIS A N 1
ATOM 736 C CA . HIS A 1 91 ? 7.242 12.758 25.094 1 71.19 91 HIS A CA 1
ATOM 737 C C . HIS A 1 91 ? 8.586 12.977 24.406 1 71.19 91 HIS A C 1
ATOM 739 O O . HIS A 1 91 ? 9.508 12.164 24.547 1 71.19 91 HIS A O 1
ATOM 745 N N . TYR A 1 92 ? 8.766 14.031 23.719 1 62.25 92 TYR A N 1
ATOM 746 C CA . TYR A 1 92 ? 10 14.328 23 1 62.25 92 TYR A CA 1
ATOM 747 C C . TYR A 1 92 ? 11.141 14.602 23.984 1 62.25 92 TYR A C 1
ATOM 749 O O . TYR A 1 92 ? 12.312 14.523 23.609 1 62.25 92 TYR A O 1
ATOM 757 N N . GLN A 1 93 ? 10.703 14.875 25.25 1 65.31 93 GLN A N 1
ATOM 758 C CA . GLN A 1 93 ? 11.695 15.109 26.281 1 65.31 93 GLN A CA 1
ATOM 759 C C . GLN A 1 93 ? 11.938 13.852 27.109 1 65.31 93 GLN A C 1
ATOM 761 O O . GLN A 1 93 ? 12.648 13.891 28.125 1 65.31 93 GLN A O 1
ATOM 766 N N . GLY A 1 94 ? 11.25 12.844 26.703 1 68.19 94 GLY A N 1
ATOM 767 C CA . GLY A 1 94 ? 11.516 11.547 27.312 1 68.19 94 GLY A CA 1
ATOM 768 C C . GLY A 1 94 ? 10.523 11.188 28.406 1 68.19 94 GLY A C 1
ATOM 769 O O . GLY A 1 94 ? 10.695 10.195 29.109 1 68.19 94 GLY A O 1
ATOM 770 N N . ASP A 1 95 ? 9.578 12.031 28.609 1 77.69 95 ASP A N 1
ATOM 771 C CA . ASP A 1 95 ? 8.539 11.789 29.609 1 77.69 95 ASP A CA 1
ATOM 772 C C . ASP A 1 95 ? 7.238 11.344 28.969 1 77.69 95 ASP A C 1
ATOM 774 O O . ASP A 1 95 ? 6.512 12.156 28.391 1 77.69 95 ASP A O 1
ATOM 778 N N . ASP A 1 96 ? 6.883 10.047 29.109 1 78.69 96 ASP A N 1
ATOM 779 C CA . ASP A 1 96 ? 5.738 9.477 28.406 1 78.69 96 ASP A CA 1
ATOM 780 C C . ASP A 1 96 ? 4.516 9.406 29.312 1 78.69 96 ASP A C 1
ATOM 782 O O . ASP A 1 96 ? 3.516 8.773 28.969 1 78.69 96 ASP A O 1
ATOM 786 N N . THR A 1 97 ? 4.594 10.07 30.469 1 81.25 97 THR A N 1
ATOM 787 C CA . THR A 1 97 ? 3.543 9.969 31.469 1 81.25 97 THR A CA 1
ATOM 788 C C . THR A 1 97 ? 2.186 10.328 30.875 1 81.25 97 THR A C 1
ATOM 790 O O . THR A 1 97 ? 1.199 9.617 31.078 1 81.25 97 THR A O 1
ATOM 793 N N . ASP A 1 98 ? 2.166 11.375 30.141 1 83.69 98 ASP A N 1
ATOM 794 C CA . ASP A 1 98 ? 0.896 11.859 29.609 1 83.69 98 ASP A CA 1
ATOM 795 C C . ASP A 1 98 ? 0.646 11.289 28.203 1 83.69 98 ASP A C 1
ATOM 797 O O . ASP A 1 98 ? -0.468 11.375 27.688 1 83.69 98 ASP A O 1
ATOM 801 N N . LEU A 1 99 ? 1.645 10.688 27.734 1 80.12 99 LEU A N 1
ATOM 802 C CA . LEU A 1 99 ? 1.521 10.188 26.359 1 80.12 99 LEU A CA 1
ATOM 803 C C . LEU A 1 99 ? 0.669 8.922 26.328 1 80.12 99 LEU A C 1
ATOM 805 O O . LEU A 1 99 ? -0.112 8.719 25.406 1 80.12 99 LEU A O 1
ATOM 809 N N . LYS A 1 100 ? 0.769 8.109 27.391 1 84.19 100 LYS A N 1
ATOM 810 C CA . LYS A 1 100 ? 0.096 6.812 27.406 1 84.19 100 LYS A CA 1
ATOM 811 C C . LYS A 1 100 ? -1.417 6.977 27.297 1 84.19 100 LYS A C 1
ATOM 813 O O . LYS A 1 100 ? -2.047 6.406 26.406 1 84.19 100 LYS A O 1
ATOM 818 N N . PRO A 1 101 ? -1.989 7.832 28.188 1 87.12 101 PRO A N 1
ATOM 819 C CA . PRO A 1 101 ? -3.438 8 28.047 1 87.12 101 PRO A CA 1
ATOM 820 C C . PRO A 1 101 ? -3.832 8.664 26.734 1 87.12 101 PRO A C 1
ATOM 822 O O . PRO A 1 101 ? -4.898 8.383 26.188 1 87.12 101 PRO A O 1
ATOM 825 N N . LEU A 1 102 ? -3.092 9.516 26.281 1 87.88 102 LEU A N 1
ATOM 826 C CA . LEU A 1 102 ? -3.383 10.172 25 1 87.88 102 LEU A CA 1
ATOM 827 C C . LEU A 1 102 ? -3.379 9.164 23.859 1 87.88 102 LEU A C 1
ATOM 829 O O . LEU A 1 102 ? -4.324 9.109 23.078 1 87.88 102 LEU A O 1
ATOM 833 N N . VAL A 1 103 ? -2.404 8.336 23.859 1 86.31 103 VAL A N 1
ATOM 834 C CA . VAL A 1 103 ? -2.289 7.312 22.812 1 86.31 103 VAL A CA 1
ATOM 835 C C . VAL A 1 103 ? -3.457 6.336 22.922 1 86.31 103 VAL A C 1
ATOM 837 O O . VAL A 1 103 ? -4.062 5.973 21.906 1 86.31 103 VAL A O 1
ATOM 840 N N . GLY A 1 104 ? -3.732 5.902 24.125 1 88.19 104 GLY A N 1
ATOM 841 C CA . GLY A 1 104 ? -4.875 5.023 24.328 1 88.19 104 GLY A CA 1
ATOM 842 C C . GLY A 1 104 ? -6.172 5.602 23.797 1 88.19 104 GLY A C 1
ATOM 843 O O . GLY A 1 104 ? -6.941 4.902 23.125 1 88.19 104 GLY A O 1
ATOM 844 N N . ALA A 1 105 ? -6.379 6.875 24.109 1 91.06 105 ALA A N 1
ATOM 845 C CA . ALA A 1 105 ? -7.586 7.551 23.641 1 91.06 105 ALA A CA 1
ATOM 846 C C . ALA A 1 105 ? -7.59 7.676 22.125 1 91.06 105 ALA A C 1
ATOM 848 O O . ALA A 1 105 ? -8.633 7.512 21.484 1 91.06 105 ALA A O 1
ATOM 849 N N . ILE A 1 106 ? -6.5 7.953 21.594 1 90.31 106 ILE A N 1
ATOM 850 C CA . ILE A 1 106 ? -6.359 8.078 20.141 1 90.31 106 ILE A CA 1
ATOM 851 C C . ILE A 1 106 ? -6.73 6.758 19.469 1 90.31 106 ILE A C 1
ATOM 853 O O . ILE A 1 106 ? -7.512 6.734 18.516 1 90.31 106 ILE A O 1
ATOM 857 N N . LEU A 1 107 ? -6.266 5.664 20.016 1 90.75 107 LEU A N 1
ATOM 858 C CA . LEU A 1 107 ? -6.504 4.344 19.453 1 90.75 107 LEU A CA 1
ATOM 859 C C . LEU A 1 107 ? -7.969 3.941 19.594 1 90.75 107 LEU A C 1
ATOM 861 O O . LEU A 1 107 ? -8.5 3.219 18.75 1 90.75 107 LEU A O 1
ATOM 865 N N . SER A 1 108 ? -8.609 4.496 20.516 1 91.19 108 SER A N 1
ATOM 866 C CA . SER A 1 108 ? -9.984 4.07 20.797 1 91.19 108 SER A CA 1
ATOM 867 C C . SER A 1 108 ? -10.992 5.027 20.172 1 91.19 108 SER A C 1
ATOM 869 O O . SER A 1 108 ? -12.195 4.77 20.203 1 91.19 108 SER A O 1
ATOM 871 N N . ALA A 1 109 ? -10.516 6.125 19.672 1 92.69 109 ALA A N 1
ATOM 872 C CA . ALA A 1 109 ? -11.391 7.227 19.281 1 92.69 109 ALA A CA 1
ATOM 873 C C . ALA A 1 109 ? -12.445 6.758 18.281 1 92.69 109 ALA A C 1
ATOM 875 O O . ALA A 1 109 ? -13.602 7.188 18.328 1 92.69 109 ALA A O 1
ATOM 876 N N . HIS A 1 110 ? -12.102 5.887 17.375 1 93.38 110 HIS A N 1
ATOM 877 C CA . HIS A 1 110 ? -13.023 5.41 16.344 1 93.38 110 HIS A CA 1
ATOM 878 C C . HIS A 1 110 ? -13 3.889 16.25 1 93.38 110 HIS A C 1
ATOM 880 O O . HIS A 1 110 ? -13.031 3.33 15.148 1 93.38 110 HIS A O 1
ATOM 886 N N . GLU A 1 111 ? -12.844 3.287 17.344 1 93.31 111 GLU A N 1
ATOM 887 C CA . GLU A 1 111 ? -12.844 1.827 17.375 1 93.31 111 GLU A CA 1
ATOM 888 C C . GLU A 1 111 ? -14.203 1.268 16.938 1 93.31 111 GLU A C 1
ATOM 890 O O . GLU A 1 111 ? -15.242 1.814 17.297 1 93.31 111 GLU A O 1
ATOM 895 N N . ALA A 1 112 ? -14.086 0.245 16.078 1 94.94 112 ALA A N 1
ATOM 896 C CA . ALA A 1 112 ? -15.227 -0.595 15.734 1 94.94 112 ALA A CA 1
ATOM 897 C C . ALA A 1 112 ? -16.219 0.155 14.836 1 94.94 112 ALA A C 1
ATOM 899 O O . ALA A 1 112 ? -17.438 -0.009 14.969 1 94.94 112 ALA A O 1
ATOM 900 N N . ILE A 1 113 ? -15.719 1.002 14.031 1 96.25 113 ILE A N 1
ATOM 901 C CA . ILE A 1 113 ? -16.547 1.572 12.977 1 96.25 113 ILE A CA 1
ATOM 902 C C . ILE A 1 113 ? -16.016 1.131 11.609 1 96.25 113 ILE A C 1
ATOM 904 O O . ILE A 1 113 ? -14.867 0.7 11.492 1 96.25 113 ILE A O 1
ATOM 908 N N . THR A 1 114 ? -16.875 1.18 10.625 1 96.69 114 THR A N 1
ATOM 909 C CA . THR A 1 114 ? -16.438 0.796 9.297 1 96.69 114 THR A CA 1
ATOM 910 C C . THR A 1 114 ? -15.469 1.839 8.727 1 96.69 114 THR A C 1
ATOM 912 O O . THR A 1 114 ? -15.492 3 9.133 1 96.69 114 THR A O 1
ATOM 915 N N . VAL A 1 115 ? -14.664 1.474 7.797 1 96.25 115 VAL A N 1
ATOM 916 C CA . VAL A 1 115 ? -13.734 2.387 7.145 1 96.25 115 VAL A CA 1
ATOM 917 C C . VAL A 1 115 ? -14.508 3.461 6.383 1 96.25 115 VAL A C 1
ATOM 919 O O . VAL A 1 115 ? -14.062 4.609 6.293 1 96.25 115 VAL A O 1
ATOM 922 N N . GLU A 1 116 ? -15.719 3.148 5.91 1 94.44 116 GLU A N 1
ATOM 923 C CA . GLU A 1 116 ? -16.562 4.117 5.219 1 94.44 116 GLU A CA 1
ATOM 924 C C . GLU A 1 116 ? -17.094 5.172 6.184 1 94.44 116 GLU A C 1
ATOM 926 O O . GLU A 1 116 ? -17.125 6.359 5.855 1 94.44 116 GLU A O 1
ATOM 931 N N . GLU A 1 117 ? -17.469 4.711 7.375 1 96.38 117 GLU A N 1
ATOM 932 C CA . GLU A 1 117 ? -17.938 5.645 8.391 1 96.38 117 GLU A CA 1
ATOM 933 C C . GLU A 1 117 ? -16.812 6.578 8.844 1 96.38 117 GLU A C 1
ATOM 935 O O . GLU A 1 117 ? -17.031 7.781 9.008 1 96.38 117 GLU A O 1
ATOM 940 N N . HIS A 1 118 ? -15.688 6.008 9.039 1 97 118 HIS A N 1
ATOM 941 C CA . HIS A 1 118 ? -14.539 6.828 9.414 1 97 118 HIS A CA 1
ATOM 942 C C . HIS A 1 118 ? -14.273 7.898 8.359 1 97 118 HIS A C 1
ATOM 944 O O . HIS A 1 118 ? -14.062 9.07 8.695 1 97 118 HIS A O 1
ATOM 950 N N . ALA A 1 119 ? -14.297 7.531 7.105 1 97.31 119 ALA A N 1
ATOM 951 C CA . ALA A 1 119 ? -14.078 8.469 6.008 1 97.31 119 ALA A CA 1
ATOM 952 C C . ALA A 1 119 ? -15.125 9.578 6.02 1 97.31 119 ALA A C 1
ATOM 954 O O . ALA A 1 119 ? -14.805 10.75 5.781 1 97.31 119 ALA A O 1
ATOM 955 N N . SER A 1 120 ? -16.312 9.203 6.293 1 97.19 120 SER A N 1
ATOM 956 C CA . SER A 1 120 ? -17.406 10.18 6.348 1 97.19 120 SER A CA 1
ATOM 957 C C . SER A 1 120 ? -17.172 11.203 7.457 1 97.19 120 SER A C 1
ATOM 959 O O . SER A 1 120 ? -17.406 12.398 7.266 1 97.19 120 SER A O 1
ATOM 961 N N . ARG A 1 121 ? -16.719 10.742 8.594 1 96.81 121 ARG A N 1
ATOM 962 C CA . ARG A 1 121 ? -16.422 11.641 9.711 1 96.81 121 ARG A CA 1
ATOM 963 C C . ARG A 1 121 ? -15.297 12.602 9.367 1 96.81 121 ARG A C 1
ATOM 965 O O . ARG A 1 121 ? -15.344 13.781 9.727 1 96.81 121 ARG A O 1
ATOM 972 N N . VAL A 1 122 ? -14.359 12.102 8.68 1 98.06 122 VAL A N 1
ATOM 973 C CA . VAL A 1 122 ? -13.219 12.93 8.297 1 98.06 122 VAL A CA 1
ATOM 974 C C . VAL A 1 122 ? -13.672 13.984 7.285 1 98.06 122 VAL A C 1
ATOM 976 O O . VAL A 1 122 ? -13.305 15.156 7.398 1 98.06 122 VAL A O 1
ATOM 979 N N . ARG A 1 123 ? -14.492 13.586 6.297 1 98 123 ARG A N 1
ATOM 980 C CA . ARG A 1 123 ? -15.016 14.539 5.32 1 98 123 ARG A CA 1
ATOM 981 C C . ARG A 1 123 ? -15.812 15.641 6.004 1 98 123 ARG A C 1
ATOM 983 O O . ARG A 1 123 ? -15.68 16.812 5.648 1 98 123 ARG A O 1
ATOM 990 N N . ALA A 1 124 ? -16.578 15.25 6.957 1 97.44 124 ALA A N 1
ATOM 991 C CA . ALA A 1 124 ? -17.375 16.219 7.699 1 97.44 124 ALA A CA 1
ATOM 992 C C . ALA A 1 124 ? -16.484 17.203 8.453 1 97.44 124 ALA A C 1
ATOM 994 O O . ALA A 1 124 ? -16.766 18.406 8.492 1 97.44 124 ALA A O 1
ATOM 995 N N . PHE A 1 125 ? -15.492 16.703 9.023 1 97.94 125 PHE A N 1
ATOM 996 C CA . PHE A 1 125 ? -14.531 17.516 9.75 1 97.94 125 PHE A CA 1
ATOM 997 C C . PHE A 1 125 ? -13.914 18.578 8.828 1 97.94 125 PHE A C 1
ATOM 999 O O . PHE A 1 125 ? -13.922 19.766 9.148 1 97.94 125 PHE A O 1
ATOM 1006 N N . PHE A 1 126 ? -13.453 18.141 7.645 1 98 126 PHE A N 1
ATOM 1007 C CA . PHE A 1 126 ? -12.758 19.062 6.746 1 98 126 PHE A CA 1
ATOM 1008 C C . PHE A 1 126 ? -13.734 20.031 6.105 1 98 126 PHE A C 1
ATOM 1010 O O . PHE A 1 126 ? -13.336 21.109 5.641 1 98 126 PHE A O 1
ATOM 1017 N N . ALA A 1 127 ? -14.977 19.688 6.066 1 96.88 127 ALA A N 1
ATOM 1018 C CA . ALA A 1 127 ? -16 20.562 5.504 1 96.88 127 ALA A CA 1
ATOM 1019 C C . ALA A 1 127 ? -16.25 21.766 6.414 1 96.88 127 ALA A C 1
ATOM 1021 O O . ALA A 1 127 ? -16.609 22.844 5.945 1 96.88 127 ALA A O 1
ATOM 1022 N N . GLU A 1 128 ? -15.961 21.641 7.754 1 94.38 128 GLU A N 1
ATOM 1023 C CA . GLU A 1 128 ? -16.469 22.641 8.68 1 94.38 128 GLU A CA 1
ATOM 1024 C C . GLU A 1 128 ? -15.352 23.25 9.523 1 94.38 128 GLU A C 1
ATOM 1026 O O . GLU A 1 128 ? -15.469 24.375 10 1 94.38 128 GLU A O 1
ATOM 1031 N N . ALA A 1 129 ? -14.312 22.5 9.703 1 95.5 129 ALA A N 1
ATOM 1032 C CA . ALA A 1 129 ? -13.344 22.859 10.734 1 95.5 129 ALA A CA 1
ATOM 1033 C C . ALA A 1 129 ? -12.422 23.969 10.242 1 95.5 129 ALA A C 1
ATOM 1035 O O . ALA A 1 129 ? -12.016 23.984 9.078 1 95.5 129 ALA A O 1
ATOM 1036 N N . THR A 1 130 ? -12.133 24.875 11.18 1 95.44 130 THR A N 1
ATOM 1037 C CA . THR A 1 130 ? -11.234 26 10.922 1 95.44 130 THR A CA 1
ATOM 1038 C C . THR A 1 130 ? -9.984 25.906 11.797 1 95.44 130 THR A C 1
ATOM 1040 O O . THR A 1 130 ? -10.047 25.406 12.922 1 95.44 130 THR A O 1
ATOM 1043 N N . HIS A 1 131 ? -8.93 26.297 11.227 1 94.06 131 HIS A N 1
ATOM 1044 C CA . HIS A 1 131 ? -7.691 26.359 11.992 1 94.06 131 HIS A CA 1
ATOM 1045 C C . HIS A 1 131 ? -7.836 27.281 13.203 1 94.06 131 HIS A C 1
ATOM 1047 O O . HIS A 1 131 ? -8.438 28.359 13.109 1 94.06 131 HIS A O 1
ATOM 1053 N N . PRO A 1 132 ? -7.305 26.922 14.305 1 89.19 132 PRO A N 1
ATOM 1054 C CA . PRO A 1 132 ? -7.578 27.656 15.547 1 89.19 132 PRO A CA 1
ATOM 1055 C C . PRO A 1 132 ? -6.961 29.062 15.555 1 89.19 132 PRO A C 1
ATOM 1057 O O . PRO A 1 132 ? -7.453 29.953 16.234 1 89.19 132 PRO A O 1
ATOM 1060 N N . THR A 1 133 ? -5.855 29.25 14.789 1 91.44 133 THR A N 1
ATOM 1061 C CA . THR A 1 133 ? -5.164 30.516 14.953 1 91.44 133 THR A CA 1
ATOM 1062 C C . THR A 1 133 ? -5.035 31.25 13.617 1 91.44 133 THR A C 1
ATOM 1064 O O . THR A 1 133 ? -4.816 32.469 13.586 1 91.44 133 THR A O 1
ATOM 1067 N N . LEU A 1 134 ? -5.199 30.562 12.5 1 93.31 134 LEU A N 1
ATOM 1068 C CA . LEU A 1 134 ? -4.93 31.172 11.203 1 93.31 134 LEU A CA 1
ATOM 1069 C C . LEU A 1 134 ? -6.199 31.781 10.617 1 93.31 134 LEU A C 1
ATOM 1071 O O . LEU A 1 134 ? -6.141 32.5 9.617 1 93.31 134 LEU A O 1
ATOM 1075 N N . GLY A 1 135 ? -7.348 31.531 11.18 1 91.38 135 GLY A N 1
ATOM 1076 C CA . GLY A 1 135 ? -8.609 32.094 10.734 1 91.38 135 GLY A CA 1
ATOM 1077 C C . GLY A 1 135 ? -9.039 31.594 9.367 1 91.38 135 GLY A C 1
ATOM 1078 O O . GLY A 1 135 ? -9.625 32.344 8.578 1 91.38 135 GLY A O 1
ATOM 1079 N N . ARG A 1 136 ? -8.641 30.438 8.961 1 94.31 136 ARG A N 1
ATOM 1080 C CA . ARG A 1 136 ? -9.008 29.844 7.688 1 94.31 136 ARG A CA 1
ATOM 1081 C C . ARG A 1 136 ? -9.438 28.391 7.875 1 94.31 136 ARG A C 1
ATOM 1083 O O . ARG A 1 136 ? -8.992 27.719 8.812 1 94.31 136 ARG A O 1
ATOM 1090 N N . PRO A 1 137 ? -10.289 27.938 6.91 1 96.5 137 PRO A N 1
ATOM 1091 C CA . PRO A 1 137 ? -10.617 26.5 6.938 1 96.5 137 PRO A CA 1
ATOM 1092 C C . PRO A 1 137 ? -9.398 25.609 6.754 1 96.5 137 PRO A C 1
ATOM 1094 O O . PRO A 1 137 ? -8.453 25.984 6.051 1 96.5 137 PRO A O 1
ATOM 1097 N N . TYR A 1 138 ? -9.438 24.406 7.348 1 96.75 138 TYR A N 1
ATOM 1098 C CA . TYR A 1 138 ? -8.328 23.469 7.219 1 96.75 138 TYR A CA 1
ATOM 1099 C C . TYR A 1 138 ? -8.055 23.141 5.754 1 96.75 138 TYR A C 1
ATOM 1101 O O . TYR A 1 138 ? -6.898 22.969 5.363 1 96.75 138 TYR A O 1
ATOM 1109 N N . ARG A 1 139 ? -9.031 23.094 4.875 1 96.19 139 ARG A N 1
ATOM 1110 C CA . ARG A 1 139 ? -8.875 22.781 3.457 1 96.19 139 ARG A CA 1
ATOM 1111 C C . ARG A 1 139 ? -8.039 23.844 2.75 1 96.19 139 ARG A C 1
ATOM 1113 O O . ARG A 1 139 ? -7.586 23.641 1.623 1 96.19 139 ARG A O 1
ATOM 1120 N N . GLU A 1 140 ? -7.852 25.016 3.43 1 96.31 140 GLU A N 1
ATOM 1121 C CA . GLU A 1 140 ? -7.078 26.109 2.861 1 96.31 140 GLU A CA 1
ATOM 1122 C C . GLU A 1 140 ? -5.766 26.312 3.617 1 96.31 140 GLU A C 1
ATOM 1124 O O . GLU A 1 140 ? -5.152 27.375 3.535 1 96.31 140 GLU A O 1
ATOM 1129 N N . CYS A 1 141 ? -5.402 25.297 4.367 1 96.62 141 CYS A N 1
ATOM 1130 C CA . CYS A 1 141 ? -4.168 25.391 5.141 1 96.62 141 CYS A CA 1
ATOM 1131 C C . CYS A 1 141 ? -3.041 24.625 4.461 1 96.62 141 CYS A C 1
ATOM 1133 O O . CYS A 1 141 ? -1.984 24.406 5.055 1 96.62 141 CYS A O 1
ATOM 1135 N N . GLY A 1 142 ? -3.266 24.156 3.186 1 97.62 142 GLY A N 1
ATOM 1136 C CA . GLY A 1 142 ? -2.178 23.625 2.381 1 97.62 142 GLY A CA 1
ATOM 1137 C C . GLY A 1 142 ? -1.201 24.688 1.916 1 97.62 142 GLY A C 1
ATOM 1138 O O . GLY A 1 142 ? -1.604 25.812 1.589 1 97.62 142 GLY A O 1
ATOM 1139 N N . TYR A 1 143 ? 0.054 24.359 1.918 1 98.56 143 TYR A N 1
ATOM 1140 C CA . TYR A 1 143 ? 1.061 25.297 1.421 1 98.56 143 TYR A CA 1
ATOM 1141 C C . TYR A 1 143 ? 1.013 25.391 -0.099 1 98.56 143 TYR A C 1
ATOM 1143 O O . TYR A 1 143 ? 1.385 24.453 -0.798 1 98.56 143 TYR A O 1
ATOM 1151 N N . LEU A 1 144 ? 0.637 26.547 -0.565 1 97.94 144 LEU A N 1
ATOM 1152 C CA . LEU A 1 144 ? 0.394 26.75 -1.99 1 97.94 144 LEU A CA 1
ATOM 1153 C C . LEU A 1 144 ? 1.644 26.422 -2.803 1 97.94 144 LEU A C 1
ATOM 1155 O O . LEU A 1 144 ? 1.562 25.766 -3.842 1 97.94 144 LEU A O 1
ATOM 1159 N N . PRO A 1 145 ? 2.881 26.859 -2.436 1 98.62 145 PRO A N 1
ATOM 1160 C CA . PRO A 1 145 ? 4.074 26.531 -3.213 1 98.62 145 PRO A CA 1
ATOM 1161 C C . PRO A 1 145 ? 4.305 25.016 -3.316 1 98.62 145 PRO A C 1
ATOM 1163 O O . PRO A 1 145 ? 4.715 24.531 -4.367 1 98.62 145 PRO A O 1
ATOM 1166 N N . MET A 1 146 ? 4.008 24.281 -2.279 1 98.81 146 MET A N 1
ATOM 1167 C CA . MET A 1 146 ? 4.223 22.828 -2.291 1 98.81 146 MET A CA 1
ATOM 1168 C C . MET A 1 146 ? 3.166 22.125 -3.139 1 98.81 146 MET A C 1
ATOM 1170 O O . MET A 1 146 ? 3.465 21.141 -3.822 1 98.81 146 MET A O 1
ATOM 1174 N N . VAL A 1 147 ? 1.923 22.641 -3.035 1 98.38 147 VAL A N 1
ATOM 1175 C CA . VAL A 1 147 ? 0.882 22.109 -3.912 1 98.38 147 VAL A CA 1
ATOM 1176 C C . VAL A 1 147 ? 1.271 22.344 -5.371 1 98.38 147 VAL A C 1
ATOM 1178 O O . VAL A 1 147 ? 1.117 21.453 -6.211 1 98.38 147 VAL A O 1
ATOM 1181 N N . GLU A 1 148 ? 1.773 23.547 -5.613 1 98.44 148 GLU A N 1
ATOM 1182 C CA . GLU A 1 148 ? 2.254 23.859 -6.957 1 98.44 148 GLU A CA 1
ATOM 1183 C C . GLU A 1 148 ? 3.404 22.938 -7.359 1 98.44 148 GLU A C 1
ATOM 1185 O O . GLU A 1 148 ? 3.508 22.531 -8.523 1 98.44 148 GLU A O 1
ATOM 1190 N N . LEU A 1 149 ? 4.293 22.656 -6.445 1 98.88 149 LEU A N 1
ATOM 1191 C CA . LEU A 1 149 ? 5.398 21.734 -6.707 1 98.88 149 LEU A CA 1
ATOM 1192 C C . LEU A 1 149 ? 4.887 20.344 -7.082 1 98.88 149 LEU A C 1
ATOM 1194 O O . LEU A 1 149 ? 5.391 19.734 -8.023 1 98.88 149 LEU A O 1
ATOM 1198 N N . LEU A 1 150 ? 3.893 19.844 -6.359 1 98.81 150 LEU A N 1
ATOM 1199 C CA . LEU A 1 150 ? 3.256 18.578 -6.707 1 98.81 150 LEU A CA 1
ATOM 1200 C C . LEU A 1 150 ? 2.752 18.594 -8.141 1 98.81 150 LEU A C 1
ATOM 1202 O O . LEU A 1 150 ? 2.994 17.656 -8.906 1 98.81 150 LEU A O 1
ATOM 1206 N N . GLN A 1 151 ? 2.123 19.656 -8.531 1 98.5 151 GLN A N 1
ATOM 1207 C CA . GLN A 1 151 ? 1.562 19.781 -9.867 1 98.5 151 GLN A CA 1
ATOM 1208 C C . GLN A 1 151 ? 2.662 19.844 -10.922 1 98.5 151 GLN A C 1
ATOM 1210 O O . GLN A 1 151 ? 2.543 19.25 -11.992 1 98.5 151 GLN A O 1
ATOM 1215 N N . TYR A 1 152 ? 3.654 20.609 -10.562 1 98.81 152 TYR A N 1
ATOM 1216 C CA . TYR A 1 152 ? 4.793 20.75 -11.461 1 98.81 152 TYR A CA 1
ATOM 1217 C C . TYR A 1 152 ? 5.434 19.391 -11.727 1 98.81 152 TYR A C 1
ATOM 1219 O O . TYR A 1 152 ? 5.703 19.031 -12.875 1 98.81 152 TYR A O 1
ATOM 1227 N N . LEU A 1 153 ? 5.664 18.609 -10.68 1 98.81 153 LEU A N 1
ATOM 1228 C CA . LEU A 1 153 ? 6.254 17.281 -10.805 1 98.81 153 LEU A CA 1
ATOM 1229 C C . LEU A 1 153 ? 5.344 16.359 -11.594 1 98.81 153 LEU A C 1
ATOM 1231 O O . LEU A 1 153 ? 5.797 15.672 -12.516 1 98.81 153 LEU A O 1
ATOM 1235 N N . ALA A 1 154 ? 4.082 16.375 -11.234 1 98.62 154 ALA A N 1
ATOM 1236 C CA . ALA A 1 154 ? 3.125 15.539 -11.961 1 98.62 154 ALA A CA 1
ATOM 1237 C C . ALA A 1 154 ? 3.104 15.898 -13.445 1 98.62 154 ALA A C 1
ATOM 1239 O O . ALA A 1 154 ? 3.062 15.016 -14.305 1 98.62 154 ALA A O 1
ATOM 1240 N N . GLY A 1 155 ? 3.137 17.172 -13.742 1 98.44 155 GLY A N 1
ATOM 1241 C CA . GLY A 1 155 ? 3.145 17.656 -15.117 1 98.44 155 GLY A CA 1
ATOM 1242 C C . GLY A 1 155 ? 4.383 17.219 -15.891 1 98.44 155 GLY A C 1
ATOM 1243 O O . GLY A 1 155 ? 4.402 17.281 -17.125 1 98.44 155 GLY A O 1
ATOM 1244 N N . ASN A 1 156 ? 5.391 16.812 -15.164 1 98.44 156 ASN A N 1
ATOM 1245 C CA . ASN A 1 156 ? 6.629 16.359 -15.789 1 98.44 156 ASN A CA 1
ATOM 1246 C C . ASN A 1 156 ? 6.82 14.859 -15.633 1 98.44 156 ASN A C 1
ATOM 1248 O O . ASN A 1 156 ? 7.945 14.359 -15.688 1 98.44 156 ASN A O 1
ATOM 1252 N N . GLY A 1 157 ? 5.758 14.125 -15.375 1 98.19 157 GLY A N 1
ATOM 1253 C CA . GLY A 1 157 ? 5.75 12.68 -15.469 1 98.19 157 GLY A CA 1
ATOM 1254 C C . GLY A 1 157 ? 6.055 11.992 -14.148 1 98.19 157 GLY A C 1
ATOM 1255 O O . GLY A 1 157 ? 6.207 10.773 -14.094 1 98.19 157 GLY A O 1
ATOM 1256 N N . PHE A 1 158 ? 6.148 12.742 -13.055 1 98.5 158 PHE A N 1
ATOM 1257 C CA . PHE A 1 158 ? 6.367 12.141 -11.75 1 98.5 158 PHE A CA 1
ATOM 1258 C C . PHE A 1 158 ? 5.074 11.547 -11.195 1 98.5 158 PHE A C 1
ATOM 1260 O O . PHE A 1 158 ? 3.986 12.062 -11.469 1 98.5 158 PHE A O 1
ATOM 1267 N N . THR A 1 159 ? 5.215 10.461 -10.523 1 98.62 159 THR A N 1
ATOM 1268 C CA . THR A 1 159 ? 4.152 9.969 -9.656 1 98.62 159 THR A CA 1
ATOM 1269 C C . THR A 1 159 ? 4.398 10.398 -8.211 1 98.62 159 THR A C 1
ATOM 1271 O O . THR A 1 159 ? 5.398 10.008 -7.602 1 98.62 159 THR A O 1
ATOM 1274 N N . ASN A 1 160 ? 3.467 11.18 -7.691 1 98.88 160 ASN A N 1
ATOM 1275 C CA . ASN A 1 160 ? 3.611 11.734 -6.352 1 98.88 160 ASN A CA 1
ATOM 1276 C C . ASN A 1 160 ? 2.898 10.875 -5.312 1 98.88 160 ASN A C 1
ATOM 1278 O O . ASN A 1 160 ? 1.764 10.445 -5.527 1 98.88 160 ASN A O 1
ATOM 1282 N N . TYR A 1 161 ? 3.605 10.602 -4.188 1 98.94 161 TYR A N 1
ATOM 1283 C CA . TYR A 1 161 ? 3.027 9.906 -3.043 1 98.94 161 TYR A CA 1
ATOM 1284 C C . TYR A 1 161 ? 3.123 10.758 -1.782 1 98.94 161 TYR A C 1
ATOM 1286 O O . TYR A 1 161 ? 4.047 11.562 -1.637 1 98.94 161 TYR A O 1
ATOM 1294 N N . ILE A 1 162 ? 2.145 10.547 -0.902 1 98.88 162 ILE A N 1
ATOM 1295 C CA . ILE A 1 162 ? 2.264 11.047 0.463 1 98.88 162 ILE A CA 1
ATOM 1296 C C . ILE A 1 162 ? 2.775 9.93 1.376 1 98.88 162 ILE A C 1
ATOM 1298 O O . ILE A 1 162 ? 2.309 8.797 1.3 1 98.88 162 ILE A O 1
ATOM 1302 N N . VAL A 1 163 ? 3.779 10.25 2.191 1 98.69 163 VAL A N 1
ATOM 1303 C CA . VAL A 1 163 ? 4.32 9.359 3.219 1 98.69 163 VAL A CA 1
ATOM 1304 C C . VAL A 1 163 ? 4.379 10.094 4.555 1 98.69 163 VAL A C 1
ATOM 1306 O O . VAL A 1 163 ? 5.32 10.852 4.816 1 98.69 163 VAL A O 1
ATOM 1309 N N . SER A 1 164 ? 3.416 9.789 5.422 1 97.88 164 SER A N 1
ATOM 1310 C CA . SER A 1 164 ? 3.195 10.648 6.582 1 97.88 164 SER A CA 1
ATOM 1311 C C . SER A 1 164 ? 3.09 9.836 7.863 1 97.88 164 SER A C 1
ATOM 1313 O O . SER A 1 164 ? 2.668 8.672 7.836 1 97.88 164 SER A O 1
ATOM 1315 N N . GLY A 1 165 ? 3.549 10.453 8.938 1 95.94 165 GLY A N 1
ATOM 1316 C CA . GLY A 1 165 ? 3.287 9.875 10.242 1 95.94 165 GLY A CA 1
ATOM 1317 C C . GLY A 1 165 ? 1.824 9.93 10.641 1 95.94 165 GLY A C 1
ATOM 1318 O O . GLY A 1 165 ? 1.389 9.203 11.531 1 95.94 165 GLY A O 1
ATOM 1319 N N . GLY A 1 166 ? 1.053 10.719 10.047 1 95.38 166 GLY A N 1
ATOM 1320 C CA . GLY A 1 166 ? -0.374 10.82 10.305 1 95.38 166 GLY A CA 1
ATOM 1321 C C . GLY A 1 166 ? -1.157 9.617 9.82 1 95.38 166 GLY A C 1
ATOM 1322 O O . GLY A 1 166 ? -0.604 8.734 9.164 1 95.38 166 GLY A O 1
ATOM 1323 N N . GLY A 1 167 ? -2.385 9.602 10.195 1 96.81 167 GLY A N 1
ATOM 1324 C CA . GLY A 1 167 ? -3.225 8.477 9.82 1 96.81 167 GLY A CA 1
ATOM 1325 C C . GLY A 1 167 ? -3.512 8.414 8.328 1 96.81 167 GLY A C 1
ATOM 1326 O O . GLY A 1 167 ? -3.988 9.391 7.746 1 96.81 167 GLY A O 1
ATOM 1327 N N . ARG A 1 168 ? -3.219 7.305 7.742 1 98.19 168 ARG A N 1
ATOM 1328 C CA . ARG A 1 168 ? -3.473 7.066 6.324 1 98.19 168 ARG A CA 1
ATOM 1329 C C . ARG A 1 168 ? -4.926 7.371 5.969 1 98.19 168 ARG A C 1
ATOM 1331 O O . ARG A 1 168 ? -5.191 8.156 5.055 1 98.19 168 ARG A O 1
ATOM 1338 N N . ASP A 1 169 ? -5.82 6.805 6.801 1 97.94 169 ASP A N 1
ATOM 1339 C CA . ASP A 1 169 ? -7.242 6.867 6.473 1 97.94 169 ASP A CA 1
ATOM 1340 C C . ASP A 1 169 ? -7.844 8.211 6.879 1 97.94 169 ASP A C 1
ATOM 1342 O O . ASP A 1 169 ? -8.945 8.555 6.449 1 97.94 169 ASP A O 1
ATOM 1346 N N . PHE A 1 170 ? -7.109 8.969 7.707 1 98 170 PHE A N 1
ATOM 1347 C CA . PHE A 1 170 ? -7.48 10.352 7.98 1 98 170 PHE A CA 1
ATOM 1348 C C . PHE A 1 170 ? -7.172 11.242 6.785 1 98 170 PHE A C 1
ATOM 1350 O O . PHE A 1 170 ? -7.941 12.148 6.465 1 98 170 PHE A O 1
ATOM 1357 N N . MET A 1 171 ? -6.074 10.992 6.059 1 98.69 171 MET A N 1
ATOM 1358 C CA . MET A 1 171 ? -5.617 11.859 4.973 1 98.69 171 MET A CA 1
ATOM 1359 C C . MET A 1 171 ? -6.379 11.555 3.684 1 98.69 171 MET A C 1
ATOM 1361 O O . MET A 1 171 ? -6.699 12.469 2.92 1 98.69 171 MET A O 1
ATOM 1365 N N . ARG A 1 172 ? -6.812 10.375 3.445 1 98.56 172 ARG A N 1
ATOM 1366 C CA . ARG A 1 172 ? -7.293 9.867 2.162 1 98.56 172 ARG A CA 1
ATOM 1367 C C . ARG A 1 172 ? -8.516 10.648 1.687 1 98.56 172 ARG A C 1
ATOM 1369 O O . ARG A 1 172 ? -8.617 11 0.509 1 98.56 172 ARG A O 1
ATOM 1376 N N . PRO A 1 173 ? -9.383 11.039 2.57 1 97.94 173 PRO A N 1
ATOM 1377 C CA . PRO A 1 173 ? -10.594 11.688 2.076 1 97.94 173 PRO A CA 1
ATOM 1378 C C . PRO A 1 173 ? -10.328 13.078 1.502 1 97.94 173 PRO A C 1
ATOM 1380 O O . PRO A 1 173 ? -11.188 13.633 0.809 1 97.94 173 PRO A O 1
ATOM 1383 N N . ILE A 1 174 ? -9.125 13.648 1.765 1 98.12 174 ILE A N 1
ATOM 1384 C CA . ILE A 1 174 ? -8.984 15.062 1.417 1 98.12 174 ILE A CA 1
ATOM 1385 C C . ILE A 1 174 ? -7.812 15.242 0.459 1 98.12 174 ILE A C 1
ATOM 1387 O O . ILE A 1 174 ? -7.676 16.281 -0.177 1 98.12 174 ILE A O 1
ATOM 1391 N N . THR A 1 175 ? -6.965 14.258 0.254 1 98.38 175 THR A N 1
ATOM 1392 C CA . THR A 1 175 ? -5.73 14.43 -0.507 1 98.38 175 THR A CA 1
ATOM 1393 C C . THR A 1 175 ? -6.035 14.641 -1.987 1 98.38 175 THR A C 1
ATOM 1395 O O . THR A 1 175 ? -5.305 15.352 -2.68 1 98.38 175 THR A O 1
ATOM 1398 N N . GLY A 1 176 ? -7.117 14 -2.498 1 97.69 176 GLY A N 1
ATOM 1399 C CA . GLY A 1 176 ? -7.516 14.258 -3.873 1 97.69 176 GLY A CA 1
ATOM 1400 C C . GLY A 1 176 ? -7.816 15.719 -4.141 1 97.69 176 GLY A C 1
ATOM 1401 O O . GLY A 1 176 ? -7.246 16.312 -5.051 1 97.69 176 GLY A O 1
ATOM 1402 N N . ALA A 1 177 ? -8.633 16.297 -3.299 1 96.81 177 ALA A N 1
ATOM 1403 C CA . ALA A 1 177 ? -9.078 17.688 -3.475 1 96.81 177 ALA A CA 1
ATOM 1404 C C . ALA A 1 177 ? -7.926 18.656 -3.24 1 96.81 177 ALA A C 1
ATOM 1406 O O . ALA A 1 177 ? -7.812 19.672 -3.938 1 96.81 177 ALA A O 1
ATOM 1407 N N . LEU A 1 178 ? -7.035 18.328 -2.32 1 97.19 178 LEU A N 1
ATOM 1408 C CA . LEU A 1 178 ? -5.992 19.266 -1.922 1 97.19 178 LEU A CA 1
ATOM 1409 C C . LEU A 1 178 ? -4.789 19.172 -2.85 1 97.19 178 LEU A C 1
ATOM 1411 O O . LEU A 1 178 ? -4.168 20.188 -3.178 1 97.19 178 LEU A O 1
ATOM 1415 N N . TYR A 1 179 ? -4.453 17.844 -3.248 1 98.19 179 TYR A N 1
ATOM 1416 C CA . TYR A 1 179 ? -3.137 17.609 -3.83 1 98.19 179 TYR A CA 1
ATOM 1417 C C . TYR A 1 179 ? -3.25 16.906 -5.176 1 98.19 179 TYR A C 1
ATOM 1419 O O . TYR A 1 179 ? -2.25 16.734 -5.875 1 98.19 179 TYR A O 1
ATOM 1427 N N . ASP A 1 180 ? -4.473 16.484 -5.555 1 97.75 180 ASP A N 1
ATOM 1428 C CA . ASP A 1 180 ? -4.656 15.594 -6.695 1 97.75 180 ASP A CA 1
ATOM 1429 C C . ASP A 1 180 ? -3.895 14.281 -6.5 1 97.75 180 ASP A C 1
ATOM 1431 O O . ASP A 1 180 ? -3.27 13.781 -7.438 1 97.75 180 ASP A O 1
ATOM 1435 N N . ILE A 1 181 ? -3.828 13.82 -5.305 1 98.62 181 ILE A N 1
ATOM 1436 C CA . ILE A 1 181 ? -3.232 12.531 -4.969 1 98.62 181 ILE A CA 1
ATOM 1437 C C . ILE A 1 181 ? -4.324 11.555 -4.535 1 98.62 181 ILE A C 1
ATOM 1439 O O . ILE A 1 181 ? -4.996 11.773 -3.521 1 98.62 181 ILE A O 1
ATOM 1443 N N . PRO A 1 182 ? -4.516 10.516 -5.309 1 98.38 182 PRO A N 1
ATOM 1444 C CA . PRO A 1 182 ? -5.586 9.562 -4.98 1 98.38 182 PRO A CA 1
ATOM 1445 C C . PRO A 1 182 ? -5.262 8.711 -3.758 1 98.38 182 PRO A C 1
ATOM 1447 O O . PRO A 1 182 ? -4.113 8.672 -3.312 1 98.38 182 PRO A O 1
ATOM 1450 N N . PRO A 1 183 ? -6.242 8.039 -3.188 1 98.19 183 PRO A N 1
ATOM 1451 C CA . PRO A 1 183 ? -6.059 7.316 -1.927 1 98.19 183 PRO A CA 1
ATOM 1452 C C . PRO A 1 183 ? -4.996 6.227 -2.021 1 98.19 183 PRO A C 1
ATOM 1454 O O . PRO A 1 183 ? -4.312 5.938 -1.035 1 98.19 183 PRO A O 1
ATOM 1457 N N . GLU A 1 184 ? -4.777 5.609 -3.188 1 98.38 184 GLU A N 1
ATOM 1458 C CA . GLU A 1 184 ? -3.818 4.512 -3.305 1 98.38 184 GLU A CA 1
ATOM 1459 C C . GLU A 1 184 ? -2.383 5.027 -3.254 1 98.38 184 GLU A C 1
ATOM 1461 O O . GLU A 1 184 ? -1.439 4.238 -3.168 1 98.38 184 GLU A O 1
ATOM 1466 N N . ARG A 1 185 ? -2.205 6.375 -3.279 1 98.75 185 ARG A N 1
ATOM 1467 C CA . ARG A 1 185 ? -0.865 6.949 -3.215 1 98.75 185 ARG A CA 1
ATOM 1468 C C . ARG A 1 185 ? -0.643 7.676 -1.894 1 98.75 185 ARG A C 1
ATOM 1470 O O . ARG A 1 185 ? 0.205 8.57 -1.805 1 98.75 185 ARG A O 1
ATOM 1477 N N . VAL A 1 186 ? -1.444 7.277 -0.889 1 98.81 186 VAL A N 1
ATOM 1478 C CA . VAL A 1 186 ? -1.303 7.812 0.462 1 98.81 186 VAL A CA 1
ATOM 1479 C C . VAL A 1 186 ? -0.791 6.719 1.397 1 98.81 186 VAL A C 1
ATOM 1481 O O . VAL A 1 186 ? -1.459 5.699 1.599 1 98.81 186 VAL A O 1
ATOM 1484 N N . VAL A 1 187 ? 0.427 6.934 1.91 1 98.5 187 VAL A N 1
ATOM 1485 C CA . VAL A 1 187 ? 1.062 6.09 2.916 1 98.5 187 VAL A CA 1
ATOM 1486 C C . VAL A 1 187 ? 1.054 6.801 4.27 1 98.5 187 VAL A C 1
ATOM 1488 O O . VAL A 1 187 ? 1.414 7.977 4.359 1 98.5 187 VAL A O 1
ATOM 1491 N N . GLY A 1 188 ? 0.578 6.133 5.297 1 97.88 188 GLY A N 1
ATOM 1492 C CA . GLY A 1 188 ? 0.523 6.734 6.617 1 97.88 188 GLY A CA 1
ATOM 1493 C C . GLY A 1 188 ? 0.359 5.711 7.73 1 97.88 188 GLY A C 1
ATOM 1494 O O . GLY A 1 188 ? 0.277 4.512 7.469 1 97.88 188 GLY A O 1
ATOM 1495 N N . SER A 1 189 ? 0.361 6.172 8.961 1 96.38 189 SER A N 1
ATOM 1496 C CA . SER A 1 189 ? 0.115 5.328 10.117 1 96.38 189 SER A CA 1
ATOM 1497 C C . SER A 1 189 ? -1.271 4.695 10.062 1 96.38 189 SER A C 1
ATOM 1499 O O . SER A 1 189 ? -2.166 5.211 9.383 1 96.38 189 SER A O 1
ATOM 1501 N N . SER A 1 190 ? -1.351 3.559 10.719 1 95.56 190 SER A N 1
ATOM 1502 C CA . SER A 1 190 ? -2.635 2.871 10.625 1 95.56 190 SER A CA 1
ATOM 1503 C C . SER A 1 190 ? -2.939 2.096 11.898 1 95.56 190 SER A C 1
ATOM 1505 O O . SER A 1 190 ? -2.023 1.645 12.594 1 95.56 190 SER A O 1
ATOM 1507 N N . VAL A 1 191 ? -4.199 1.993 12.211 1 95.81 191 VAL A N 1
ATOM 1508 C CA . VAL A 1 191 ? -4.684 1 13.164 1 95.81 191 VAL A CA 1
ATOM 1509 C C . VAL A 1 191 ? -5 -0.305 12.438 1 95.81 191 VAL A C 1
ATOM 1511 O O . VAL A 1 191 ? -5.145 -0.319 11.211 1 95.81 191 VAL A O 1
ATOM 1514 N N . GLY A 1 192 ? -5.062 -1.329 13.25 1 96.06 192 GLY A N 1
ATOM 1515 C CA . GLY A 1 192 ? -5.5 -2.584 12.664 1 96.06 192 GLY A CA 1
ATOM 1516 C C . GLY A 1 192 ? -6.93 -2.539 12.156 1 96.06 192 GLY A C 1
ATOM 1517 O O . GLY A 1 192 ? -7.773 -1.84 12.719 1 96.06 192 GLY A O 1
ATOM 1518 N N . LEU A 1 193 ? -7.184 -3.242 11.047 1 97.69 193 LEU A N 1
ATOM 1519 C CA . LEU A 1 193 ? -8.523 -3.449 10.508 1 97.69 193 LEU A CA 1
ATOM 1520 C C . LEU A 1 193 ? -8.945 -4.91 10.648 1 97.69 193 LEU A C 1
ATOM 1522 O O . LEU A 1 193 ? -8.094 -5.805 10.656 1 97.69 193 LEU A O 1
ATOM 1526 N N . ILE A 1 194 ? -10.203 -5.066 10.742 1 97.62 194 ILE A N 1
ATOM 1527 C CA . ILE A 1 194 ? -10.742 -6.418 10.773 1 97.62 194 ILE A CA 1
ATOM 1528 C C . ILE A 1 194 ? -11.891 -6.543 9.773 1 97.62 194 ILE A C 1
ATOM 1530 O O . ILE A 1 194 ? -12.703 -5.629 9.633 1 97.62 194 ILE A O 1
ATOM 1534 N N . TYR A 1 195 ? -11.836 -7.598 9.047 1 97.88 195 TYR A N 1
ATOM 1535 C CA . TYR A 1 195 ? -12.906 -7.906 8.109 1 97.88 195 TYR A CA 1
ATOM 1536 C C . TYR A 1 195 ? -13.992 -8.734 8.781 1 97.88 195 TYR A C 1
ATOM 1538 O O . TYR A 1 195 ? -13.711 -9.773 9.391 1 97.88 195 TYR A O 1
ATOM 1546 N N . ARG A 1 196 ? -15.195 -8.242 8.711 1 96.12 196 ARG A N 1
ATOM 1547 C CA . ARG A 1 196 ? -16.344 -8.945 9.258 1 96.12 196 ARG A CA 1
ATOM 1548 C C . ARG A 1 196 ? -17.594 -8.68 8.43 1 96.12 196 ARG A C 1
ATOM 1550 O O . ARG A 1 196 ? -17.969 -7.527 8.188 1 96.12 196 ARG A O 1
ATOM 1557 N N . ASP A 1 197 ? -18.203 -9.727 8 1 91.69 197 ASP A N 1
ATOM 1558 C CA . ASP A 1 197 ? -19.5 -9.672 7.344 1 91.69 197 ASP A CA 1
ATOM 1559 C C . ASP A 1 197 ? -19.484 -8.695 6.168 1 91.69 197 ASP A C 1
ATOM 1561 O O . ASP A 1 197 ? -20.344 -7.812 6.07 1 91.69 197 ASP A O 1
ATOM 1565 N N . GLY A 1 198 ? -18.484 -8.75 5.426 1 92.75 198 GLY A N 1
ATOM 1566 C CA . GLY A 1 198 ? -18.438 -7.988 4.191 1 92.75 198 GLY A CA 1
ATOM 1567 C C . GLY A 1 198 ? -17.938 -6.566 4.383 1 92.75 198 GLY A C 1
ATOM 1568 O O . GLY A 1 198 ? -17.906 -5.781 3.434 1 92.75 198 GLY A O 1
ATOM 1569 N N . SER A 1 199 ? -17.531 -6.262 5.664 1 95.25 199 SER A N 1
ATOM 1570 C CA . SER A 1 199 ? -17.094 -4.898 5.949 1 95.25 199 SER A CA 1
ATOM 1571 C C . SER A 1 199 ? -15.758 -4.891 6.695 1 95.25 199 SER A C 1
ATOM 1573 O O . SER A 1 199 ? -15.367 -5.895 7.297 1 95.25 199 SER A O 1
ATOM 1575 N N . LEU A 1 200 ? -15.055 -3.84 6.551 1 97.19 200 LEU A N 1
ATOM 1576 C CA . LEU A 1 200 ? -13.82 -3.613 7.293 1 97.19 200 LEU A CA 1
ATOM 1577 C C . LEU A 1 200 ? -14.055 -2.637 8.445 1 97.19 200 LEU A C 1
ATOM 1579 O O . LEU A 1 200 ? -14.609 -1.555 8.242 1 97.19 200 LEU A O 1
ATOM 1583 N N . PHE A 1 201 ? -13.602 -3.047 9.633 1 98.12 201 PHE A N 1
ATOM 1584 C CA . PHE A 1 201 ? -13.773 -2.248 10.836 1 98.12 201 PHE A CA 1
ATOM 1585 C C . PHE A 1 201 ? -12.422 -1.832 11.406 1 98.12 201 PHE A C 1
ATOM 1587 O O . PHE A 1 201 ? -11.469 -2.615 11.398 1 98.12 201 PHE A O 1
ATOM 1594 N N . THR A 1 202 ? -12.391 -0.611 11.883 1 97.38 202 THR A N 1
ATOM 1595 C CA . THR A 1 202 ? -11.211 -0.151 12.609 1 97.38 202 THR A CA 1
ATOM 1596 C C . THR A 1 202 ? -11.125 -0.832 13.977 1 97.38 202 THR A C 1
ATOM 1598 O O . THR A 1 202 ? -12.141 -1.246 14.531 1 97.38 202 THR A O 1
ATOM 1601 N N . THR A 1 203 ? -9.867 -0.988 14.469 1 97.19 203 THR A N 1
ATOM 1602 C CA . THR A 1 203 ? -9.625 -1.505 15.812 1 97.19 203 THR A CA 1
ATOM 1603 C C . THR A 1 203 ? -8.852 -0.493 16.656 1 97.19 203 THR A C 1
ATOM 1605 O O . THR A 1 203 ? -8.391 0.528 16.141 1 97.19 203 THR A O 1
ATOM 1608 N N . ALA A 1 204 ? -8.742 -0.771 17.938 1 94.81 204 ALA A N 1
ATOM 1609 C CA . ALA A 1 204 ? -7.953 0.072 18.828 1 94.81 204 ALA A CA 1
ATOM 1610 C C . ALA A 1 204 ? -6.512 -0.421 18.906 1 94.81 204 ALA A C 1
ATOM 1612 O O . ALA A 1 204 ? -5.758 -0.001 19.797 1 94.81 204 ALA A O 1
ATOM 1613 N N . GLN A 1 205 ? -6.152 -1.29 18.016 1 94.62 205 GLN A N 1
ATOM 1614 C CA . GLN A 1 205 ? -4.785 -1.806 17.969 1 94.62 205 GLN A CA 1
ATOM 1615 C C . GLN A 1 205 ? -3.975 -1.121 16.875 1 94.62 205 GLN A C 1
ATOM 1617 O O . GLN A 1 205 ? -4.402 -1.066 15.727 1 94.62 205 GLN A O 1
ATOM 1622 N N . PRO A 1 206 ? -2.879 -0.597 17.312 1 92.88 206 PRO A N 1
ATOM 1623 C CA . PRO A 1 206 ? -2.023 -0.015 16.281 1 92.88 206 PRO A CA 1
ATOM 1624 C C . PRO A 1 206 ? -1.48 -1.06 15.305 1 92.88 206 PRO A C 1
ATOM 1626 O O . PRO A 1 206 ? -1.182 -2.188 15.703 1 92.88 206 PRO A O 1
ATOM 1629 N N . GLU A 1 207 ? -1.408 -0.76 14.055 1 93.75 207 GLU A N 1
ATOM 1630 C CA . GLU A 1 207 ? -0.691 -1.598 13.094 1 93.75 207 GLU A CA 1
ATOM 1631 C C . GLU A 1 207 ? 0.762 -1.155 12.953 1 93.75 207 GLU A C 1
ATOM 1633 O O . GLU A 1 207 ? 1.679 -1.972 13.07 1 93.75 207 GLU A O 1
ATOM 1638 N N . PHE A 1 208 ? 1.016 0.155 12.656 1 91.75 208 PHE A N 1
ATOM 1639 C CA . PHE A 1 208 ? 2.342 0.758 12.617 1 91.75 208 PHE A CA 1
ATOM 1640 C C . PHE A 1 208 ? 2.248 2.277 12.68 1 91.75 208 PHE A C 1
ATOM 1642 O O . PHE A 1 208 ? 1.212 2.855 12.344 1 91.75 208 PHE A O 1
ATOM 1649 N N . LEU A 1 209 ? 3.242 2.869 13.188 1 91.81 209 LEU A N 1
ATOM 1650 C CA . LEU A 1 209 ? 3.486 4.305 13.086 1 91.81 209 LEU A CA 1
ATOM 1651 C C . LEU A 1 209 ? 4.48 4.609 11.969 1 91.81 209 LEU A C 1
ATOM 1653 O O . LEU A 1 209 ? 5.629 4.168 12.016 1 91.81 209 LEU A O 1
ATOM 1657 N N . ASP A 1 210 ? 4.035 5.316 10.992 1 95.31 210 ASP A N 1
ATOM 1658 C CA . ASP A 1 210 ? 4.852 5.586 9.812 1 95.31 210 ASP A CA 1
ATOM 1659 C C . ASP A 1 210 ? 5.766 6.789 10.039 1 95.31 210 ASP A C 1
ATOM 1661 O O . ASP A 1 210 ? 5.543 7.859 9.469 1 95.31 210 ASP A O 1
ATOM 1665 N N . ASP A 1 211 ? 6.812 6.539 10.828 1 94.12 211 ASP A N 1
ATOM 1666 C CA . ASP A 1 211 ? 7.77 7.574 11.203 1 94.12 211 ASP A CA 1
ATOM 1667 C C . ASP A 1 211 ? 9.195 7.023 11.219 1 94.12 211 ASP A C 1
ATOM 1669 O O . ASP A 1 211 ? 9.398 5.828 11.43 1 94.12 211 ASP A O 1
ATOM 1673 N N . GLY A 1 212 ? 10.125 7.965 10.914 1 96.19 212 GLY A N 1
ATOM 1674 C CA . GLY A 1 212 ? 11.516 7.559 10.953 1 96.19 212 GLY A CA 1
ATOM 1675 C C . GLY A 1 212 ? 11.828 6.395 10.031 1 96.19 212 GLY A C 1
ATOM 1676 O O . GLY A 1 212 ? 11.484 6.426 8.844 1 96.19 212 GLY A O 1
ATOM 1677 N N . PRO A 1 213 ? 12.445 5.371 10.617 1 97.31 213 PRO A N 1
ATOM 1678 C CA . PRO A 1 213 ? 12.883 4.25 9.781 1 97.31 213 PRO A CA 1
ATOM 1679 C C . PRO A 1 213 ? 11.719 3.457 9.195 1 97.31 213 PRO A C 1
ATOM 1681 O O . PRO A 1 213 ? 11.914 2.666 8.266 1 97.31 213 PRO A O 1
ATOM 1684 N N . MET A 1 214 ? 10.547 3.67 9.711 1 97.44 214 MET A N 1
ATOM 1685 C CA . MET A 1 214 ? 9.383 2.961 9.18 1 97.44 214 MET A CA 1
ATOM 1686 C C . MET A 1 214 ? 8.938 3.57 7.855 1 97.44 214 MET A C 1
ATOM 1688 O O . MET A 1 214 ? 8.305 2.898 7.039 1 97.44 214 MET A O 1
ATOM 1692 N N . LYS A 1 215 ? 9.281 4.828 7.578 1 98.25 215 LYS A N 1
ATOM 1693 C CA . LYS A 1 215 ? 8.836 5.484 6.352 1 98.25 215 LYS A CA 1
ATOM 1694 C C . LYS A 1 215 ? 9.43 4.809 5.121 1 98.25 215 LYS A C 1
ATOM 1696 O O . LYS A 1 215 ? 8.695 4.43 4.203 1 98.25 215 LYS A O 1
ATOM 1701 N N . PRO A 1 216 ? 10.773 4.508 5.102 1 98.38 216 PRO A N 1
ATOM 1702 C CA . PRO A 1 216 ? 11.289 3.75 3.953 1 98.38 216 PRO A CA 1
ATOM 1703 C C . PRO A 1 216 ? 10.656 2.361 3.838 1 98.38 216 PRO A C 1
ATOM 1705 O O . PRO A 1 216 ? 10.414 1.882 2.729 1 98.38 216 PRO A O 1
ATOM 1708 N N . VAL A 1 217 ? 10.383 1.744 4.945 1 98.19 217 VAL A N 1
ATOM 1709 C CA . VAL A 1 217 ? 9.797 0.407 4.957 1 98.19 217 VAL A CA 1
ATOM 1710 C C . VAL A 1 217 ? 8.414 0.443 4.312 1 98.19 217 VAL A C 1
ATOM 1712 O O . VAL A 1 217 ? 8.109 -0.363 3.43 1 98.19 217 VAL A O 1
ATOM 1715 N N . ARG A 1 218 ? 7.648 1.409 4.699 1 97.81 218 ARG A N 1
ATOM 1716 C CA . ARG A 1 218 ? 6.277 1.488 4.211 1 97.81 218 ARG A CA 1
ATOM 1717 C C . ARG A 1 218 ? 6.238 1.963 2.76 1 97.81 218 ARG A C 1
ATOM 1719 O O . ARG A 1 218 ? 5.395 1.515 1.978 1 97.81 218 ARG A O 1
ATOM 1726 N N . LEU A 1 219 ? 7.117 2.902 2.453 1 97.31 219 LEU A N 1
ATOM 1727 C CA . LEU A 1 219 ? 7.141 3.355 1.066 1 97.31 219 LEU A CA 1
ATOM 1728 C C . LEU A 1 219 ? 7.512 2.211 0.127 1 97.31 219 LEU A C 1
ATOM 1730 O O . LEU A 1 219 ? 6.934 2.08 -0.955 1 97.31 219 LEU A O 1
ATOM 1734 N N . TRP A 1 220 ? 8.469 1.318 0.538 1 96.81 220 TRP A N 1
ATOM 1735 C CA . TRP A 1 220 ? 8.797 0.155 -0.279 1 96.81 220 TRP A CA 1
ATOM 1736 C C . TRP A 1 220 ? 7.613 -0.801 -0.367 1 96.81 220 TRP A C 1
ATOM 1738 O O . TRP A 1 220 ? 7.293 -1.305 -1.446 1 96.81 220 TRP A O 1
ATOM 1748 N N . SER A 1 221 ? 7.031 -1.008 0.777 1 96.81 221 SER A N 1
ATOM 1749 C CA . SER A 1 221 ? 5.867 -1.887 0.816 1 96.81 221 SER A CA 1
ATOM 1750 C C . SER A 1 221 ? 4.793 -1.428 -0.168 1 96.81 221 SER A C 1
ATOM 1752 O O . SER A 1 221 ? 4.125 -2.252 -0.792 1 96.81 221 SER A O 1
ATOM 1754 N N . ARG A 1 222 ? 4.711 -0.129 -0.37 1 97.5 222 ARG A N 1
ATOM 1755 C CA . ARG A 1 222 ? 3.625 0.434 -1.167 1 97.5 222 ARG A CA 1
ATOM 1756 C C . ARG A 1 222 ? 4.039 0.584 -2.627 1 97.5 222 ARG A C 1
ATOM 1758 O O . ARG A 1 222 ? 3.264 0.274 -3.533 1 97.5 222 ARG A O 1
ATOM 1765 N N . ILE A 1 223 ? 5.215 0.985 -2.881 1 97.38 223 ILE A N 1
ATOM 1766 C CA . ILE A 1 223 ? 5.605 1.441 -4.211 1 97.38 223 ILE A CA 1
ATOM 1767 C C . ILE A 1 223 ? 6.422 0.358 -4.91 1 97.38 223 ILE A C 1
ATOM 1769 O O . ILE A 1 223 ? 6.25 0.117 -6.109 1 97.38 223 ILE A O 1
ATOM 1773 N N . GLY A 1 224 ? 7.328 -0.27 -4.129 1 96 224 GLY A N 1
ATOM 1774 C CA . GLY A 1 224 ? 8.211 -1.266 -4.715 1 96 224 GLY A CA 1
ATOM 1775 C C . GLY A 1 224 ? 9.344 -0.658 -5.527 1 96 224 GLY A C 1
ATOM 1776 O O . GLY A 1 224 ? 9.945 -1.331 -6.367 1 96 224 GLY A O 1
ATOM 1777 N N . ARG A 1 225 ? 9.523 0.635 -5.316 1 94.31 225 ARG A N 1
ATOM 1778 C CA . ARG A 1 225 ? 10.602 1.386 -5.953 1 94.31 225 ARG A CA 1
ATOM 1779 C C . ARG A 1 225 ? 11.148 2.463 -5.02 1 94.31 225 ARG A C 1
ATOM 1781 O O . ARG A 1 225 ? 10.422 2.961 -4.152 1 94.31 225 ARG A O 1
ATOM 1788 N N . ARG A 1 226 ? 12.406 2.801 -5.211 1 95.25 226 ARG A N 1
ATOM 1789 C CA . ARG A 1 226 ? 12.977 3.953 -4.52 1 95.25 226 ARG A CA 1
ATOM 1790 C C . ARG A 1 226 ? 12.516 5.258 -5.156 1 95.25 226 ARG A C 1
ATOM 1792 O O . ARG A 1 226 ? 12.469 5.375 -6.383 1 95.25 226 ARG A O 1
ATOM 1799 N N . PRO A 1 227 ? 12.195 6.203 -4.352 1 97.62 227 PRO A N 1
ATOM 1800 C CA . PRO A 1 227 ? 11.945 7.523 -4.926 1 97.62 227 PRO A CA 1
ATOM 1801 C C . PRO A 1 227 ? 13.227 8.266 -5.305 1 97.62 227 PRO A C 1
ATOM 1803 O O . PRO A 1 227 ? 14.297 7.941 -4.797 1 97.62 227 PRO A O 1
ATOM 1806 N N . ILE A 1 228 ? 13.031 9.227 -6.219 1 97.88 228 ILE A N 1
ATOM 1807 C CA . ILE A 1 228 ? 14.188 10.031 -6.594 1 97.88 228 ILE A CA 1
ATOM 1808 C C . ILE A 1 228 ? 13.977 11.477 -6.156 1 97.88 228 ILE A C 1
ATOM 1810 O O . ILE A 1 228 ? 14.828 12.336 -6.387 1 97.88 228 ILE A O 1
ATOM 1814 N N . PHE A 1 229 ? 12.852 11.797 -5.582 1 98.69 229 PHE A N 1
ATOM 1815 C CA . PHE A 1 229 ? 12.531 13.062 -4.934 1 98.69 229 PHE A CA 1
ATOM 1816 C C . PHE A 1 229 ? 11.844 12.82 -3.596 1 98.69 229 PHE A C 1
ATOM 1818 O O . PHE A 1 229 ? 10.945 11.984 -3.492 1 98.69 229 PHE A O 1
ATOM 1825 N N . ALA A 1 230 ? 12.297 13.461 -2.566 1 98.88 230 ALA A N 1
ATOM 1826 C CA . ALA A 1 230 ? 11.641 13.383 -1.261 1 98.88 230 ALA A CA 1
ATOM 1827 C C . ALA A 1 230 ? 11.609 14.742 -0.581 1 98.88 230 ALA A C 1
ATOM 1829 O O . ALA A 1 230 ? 12.586 15.5 -0.637 1 98.88 230 ALA A O 1
ATOM 1830 N N . ALA A 1 231 ? 10.492 15.031 -0.025 1 98.94 231 ALA A N 1
ATOM 1831 C CA . ALA A 1 231 ? 10.352 16.281 0.714 1 98.94 231 ALA A CA 1
ATOM 1832 C C . ALA A 1 231 ? 9.805 16.031 2.117 1 98.94 231 ALA A C 1
ATOM 1834 O O . ALA A 1 231 ? 8.891 15.227 2.301 1 98.94 231 ALA A O 1
ATOM 1835 N N . GLY A 1 232 ? 10.398 16.609 3.133 1 98.69 232 GLY A N 1
ATOM 1836 C CA . GLY A 1 232 ? 9.977 16.562 4.523 1 98.69 232 GLY A CA 1
ATOM 1837 C C . GLY A 1 232 ? 10.227 17.844 5.277 1 98.69 232 GLY A C 1
ATOM 1838 O O . GLY A 1 232 ? 10.523 18.875 4.668 1 98.69 232 GLY A O 1
ATOM 1839 N N . ASN A 1 233 ? 10.008 17.844 6.582 1 98.5 233 ASN A N 1
ATOM 1840 C CA . ASN A 1 233 ? 10.234 19.062 7.359 1 98.5 233 ASN A CA 1
ATOM 1841 C C . ASN A 1 233 ? 10.789 18.734 8.742 1 98.5 233 ASN A C 1
ATOM 1843 O O . ASN A 1 233 ? 11.141 19.641 9.5 1 98.5 233 ASN A O 1
ATOM 1847 N N . SER A 1 234 ? 10.898 17.422 9.094 1 97.25 234 SER A N 1
ATOM 1848 C CA . SER A 1 234 ? 11.195 17.109 10.492 1 97.25 234 SER A CA 1
ATOM 1849 C C . SER A 1 234 ? 12.172 15.945 10.594 1 97.25 234 SER A C 1
ATOM 1851 O O . SER A 1 234 ? 12.516 15.32 9.586 1 97.25 234 SER A O 1
ATOM 1853 N N . ASN A 1 235 ? 12.617 15.641 11.891 1 96.62 235 ASN A N 1
ATOM 1854 C CA . ASN A 1 235 ? 13.516 14.523 12.18 1 96.62 235 ASN A CA 1
ATOM 1855 C C . ASN A 1 235 ? 12.914 13.195 11.734 1 96.62 235 ASN A C 1
ATOM 1857 O O . ASN A 1 235 ? 13.641 12.289 11.312 1 96.62 235 ASN A O 1
ATOM 1861 N N . GLY A 1 236 ? 11.562 13.102 11.773 1 96.25 236 GLY A N 1
ATOM 1862 C CA . GLY A 1 236 ? 10.883 11.875 11.406 1 96.25 236 GLY A CA 1
ATOM 1863 C C . GLY A 1 236 ? 10.977 11.555 9.93 1 96.25 236 GLY A C 1
ATOM 1864 O O . GLY A 1 236 ? 10.648 10.445 9.5 1 96.25 236 GLY A O 1
ATOM 1865 N N . ASP A 1 237 ? 11.555 12.523 9.125 1 97.5 237 ASP A N 1
ATOM 1866 C CA . ASP A 1 237 ? 11.617 12.359 7.676 1 97.5 237 ASP A CA 1
ATOM 1867 C C . ASP A 1 237 ? 13.023 11.984 7.227 1 97.5 237 ASP A C 1
ATOM 1869 O O . ASP A 1 237 ? 13.258 11.719 6.043 1 97.5 237 ASP A O 1
ATOM 1873 N N . ILE A 1 238 ? 13.961 11.969 8.148 1 97.69 238 ILE A N 1
ATOM 1874 C CA . ILE A 1 238 ? 15.367 11.836 7.793 1 97.69 238 ILE A CA 1
ATOM 1875 C C . ILE A 1 238 ? 15.578 10.562 6.98 1 97.69 238 ILE A C 1
ATOM 1877 O O . ILE A 1 238 ? 16.156 10.602 5.891 1 97.69 238 ILE A O 1
ATOM 1881 N N . GLU A 1 239 ? 15.07 9.445 7.48 1 98 239 GLU A N 1
ATOM 1882 C CA . GLU A 1 239 ? 15.328 8.18 6.805 1 98 239 GLU A CA 1
ATOM 1883 C C . GLU A 1 239 ? 14.641 8.125 5.445 1 98 239 GLU A C 1
ATOM 1885 O O . GLU A 1 239 ? 15.164 7.527 4.504 1 98 239 GLU A O 1
ATOM 1890 N N . MET A 1 240 ? 13.461 8.742 5.305 1 98.19 240 MET A N 1
ATOM 1891 C CA . MET A 1 240 ? 12.789 8.828 4.008 1 98.19 240 MET A CA 1
ATOM 1892 C C . MET A 1 240 ? 13.625 9.633 3.018 1 98.19 240 MET A C 1
ATOM 1894 O O . MET A 1 240 ? 13.805 9.219 1.871 1 98.19 240 MET A O 1
ATOM 1898 N N . LEU A 1 241 ? 14.18 10.758 3.492 1 98.25 241 LEU A N 1
ATOM 1899 C CA . LEU A 1 241 ? 15.008 11.602 2.643 1 98.25 241 LEU A CA 1
ATOM 1900 C C . LEU A 1 241 ? 16.297 10.883 2.258 1 98.25 241 LEU A C 1
ATOM 1902 O O . LEU A 1 241 ? 16.719 10.938 1.102 1 98.25 241 LEU A O 1
ATOM 1906 N N . GLU A 1 242 ? 16.828 10.156 3.18 1 96.5 242 GLU A N 1
ATOM 1907 C CA . GLU A 1 242 ? 18.047 9.391 2.912 1 96.5 242 GLU A CA 1
ATOM 1908 C C . GLU A 1 242 ? 17.781 8.273 1.903 1 96.5 242 GLU A C 1
ATOM 1910 O O . GLU A 1 242 ? 18.641 7.965 1.071 1 96.5 242 GLU A O 1
ATOM 1915 N N . PHE A 1 243 ? 16.625 7.684 2.012 1 96.75 243 PHE A N 1
ATOM 1916 C CA . PHE A 1 243 ? 16.281 6.547 1.166 1 96.75 243 PHE A CA 1
ATOM 1917 C C . PHE A 1 243 ? 16.031 6.996 -0.269 1 96.75 243 PHE A C 1
ATOM 1919 O O . PHE A 1 243 ? 16.156 6.203 -1.204 1 96.75 243 PHE A O 1
ATOM 1926 N N . ALA A 1 244 ? 15.648 8.273 -0.448 1 95.75 244 ALA A N 1
ATOM 1927 C CA . ALA A 1 244 ? 15.508 8.828 -1.793 1 95.75 244 ALA A CA 1
ATOM 1928 C C . ALA A 1 244 ? 16.859 8.93 -2.492 1 95.75 244 ALA A C 1
ATOM 1930 O O . ALA A 1 244 ? 17.625 9.867 -2.238 1 95.75 244 ALA A O 1
ATOM 1931 N N . ASP A 1 245 ? 17.156 7.938 -3.143 1 86.31 245 ASP A N 1
ATOM 1932 C CA . ASP A 1 245 ? 18.469 7.82 -3.773 1 86.31 245 ASP A CA 1
ATOM 1933 C C . ASP A 1 245 ? 18.406 6.918 -5.004 1 86.31 245 ASP A C 1
ATOM 1935 O O . ASP A 1 245 ? 17.469 6.141 -5.16 1 86.31 245 ASP A O 1
ATOM 1939 N N . THR A 1 246 ? 19.141 7.188 -5.977 1 77.38 246 THR A N 1
ATOM 1940 C CA . THR A 1 246 ? 19.328 6.328 -7.141 1 77.38 246 THR A CA 1
ATOM 1941 C C . THR A 1 246 ? 20.797 6.012 -7.352 1 77.38 246 THR A C 1
ATOM 1943 O O . THR A 1 246 ? 21.594 6.898 -7.684 1 77.38 246 THR A O 1
ATOM 1946 N N . PRO A 1 247 ? 21.016 4.77 -7.086 1 70 247 PRO A N 1
ATOM 1947 C CA . PRO A 1 247 ? 22.438 4.492 -7.363 1 70 247 PRO A CA 1
ATOM 1948 C C . PRO A 1 247 ? 22.875 4.961 -8.75 1 70 247 PRO A C 1
ATOM 1950 O O . PRO A 1 247 ? 22.312 4.516 -9.758 1 70 247 PRO A O 1
ATOM 1953 N N . GLY A 1 248 ? 23.75 5.844 -8.75 1 70.5 248 GLY A N 1
ATOM 1954 C CA . GLY A 1 248 ? 24.281 6.336 -10.008 1 70.5 248 GLY A CA 1
ATOM 1955 C C . GLY A 1 248 ? 23.422 7.414 -10.648 1 70.5 248 GLY A C 1
ATOM 1956 O O . GLY A 1 248 ? 23.734 7.91 -11.727 1 70.5 248 GLY A O 1
ATOM 1957 N N . GLY A 1 249 ? 22.297 7.727 -9.992 1 81.75 249 GLY A N 1
ATOM 1958 C CA . GLY A 1 249 ? 21.391 8.719 -10.57 1 81.75 249 GLY A CA 1
ATOM 1959 C C . GLY A 1 249 ? 21.188 9.93 -9.672 1 81.75 249 GLY A C 1
ATOM 1960 O O . GLY A 1 249 ? 21.875 10.078 -8.664 1 81.75 249 GLY A O 1
ATOM 1961 N N . SER A 1 250 ? 20.422 10.844 -10.227 1 86.44 250 SER A N 1
ATOM 1962 C CA . SER A 1 250 ? 20.141 12.078 -9.5 1 86.44 250 SER A CA 1
ATOM 1963 C C . SER A 1 250 ? 18.906 11.93 -8.609 1 86.44 250 SER A C 1
ATOM 1965 O O . SER A 1 250 ? 17.984 11.188 -8.938 1 86.44 250 SER A O 1
ATOM 1967 N N . ALA A 1 251 ? 19.016 12.516 -7.395 1 95.25 251 ALA A N 1
ATOM 1968 C CA . ALA A 1 251 ? 17.891 12.617 -6.461 1 95.25 251 ALA A CA 1
ATOM 1969 C C . ALA A 1 251 ? 17.859 13.992 -5.793 1 95.25 251 ALA A C 1
ATOM 1971 O O . ALA A 1 251 ? 18.906 14.641 -5.652 1 95.25 251 ALA A O 1
ATOM 1972 N N . LEU A 1 252 ? 16.75 14.453 -5.539 1 98.06 252 LEU A N 1
ATOM 1973 C CA . LEU A 1 252 ? 16.625 15.719 -4.824 1 98.06 252 LEU A CA 1
ATOM 1974 C C . LEU A 1 252 ? 15.883 15.531 -3.51 1 98.06 252 LEU A C 1
ATOM 1976 O O . LEU A 1 252 ? 14.828 14.891 -3.475 1 98.06 252 LEU A O 1
ATOM 1980 N N . ARG A 1 253 ? 16.531 15.961 -2.447 1 98.31 253 ARG A N 1
ATOM 1981 C CA . ARG A 1 253 ? 15.93 16.016 -1.119 1 98.31 253 ARG A CA 1
ATOM 1982 C C . ARG A 1 253 ? 15.641 17.453 -0.703 1 98.31 253 ARG A C 1
ATOM 1984 O O . ARG A 1 253 ? 16.516 18.312 -0.777 1 98.31 253 ARG A O 1
ATOM 1991 N N . LEU A 1 254 ? 14.398 17.656 -0.381 1 98.88 254 LEU A N 1
ATOM 1992 C CA . LEU A 1 254 ? 13.938 19 -0.028 1 98.88 254 LEU A CA 1
ATOM 1993 C C . LEU A 1 254 ? 13.414 19.031 1.404 1 98.88 254 LEU A C 1
ATOM 1995 O O . LEU A 1 254 ? 12.562 18.219 1.779 1 98.88 254 LEU A O 1
ATOM 1999 N N . LEU A 1 255 ? 13.992 19.875 2.232 1 98.81 255 LEU A N 1
ATOM 2000 C CA . LEU A 1 255 ? 13.547 20.062 3.609 1 98.81 255 LEU A CA 1
ATOM 2001 C C . LEU A 1 255 ? 12.922 21.438 3.799 1 98.81 255 LEU A C 1
ATOM 2003 O O . LEU A 1 255 ? 13.562 22.469 3.553 1 98.81 255 LEU A O 1
ATOM 2007 N N . VAL A 1 256 ? 11.68 21.484 4.203 1 98.88 256 VAL A N 1
ATOM 2008 C CA . VAL A 1 256 ? 10.992 22.734 4.465 1 98.88 256 VAL A CA 1
ATOM 2009 C C . VAL A 1 256 ? 11.406 23.281 5.828 1 98.88 256 VAL A C 1
ATOM 2011 O O . VAL A 1 256 ? 11.328 22.578 6.836 1 98.88 256 VAL A O 1
ATOM 2014 N N . ARG A 1 257 ? 11.875 24.453 5.867 1 98.75 257 ARG A N 1
ATOM 2015 C CA . ARG A 1 257 ? 12.25 25.125 7.105 1 98.75 257 ARG A CA 1
ATOM 2016 C C . ARG A 1 257 ? 11.195 26.156 7.512 1 98.75 257 ARG A C 1
ATOM 2018 O O . ARG A 1 257 ? 10.93 27.094 6.77 1 98.75 257 ARG A O 1
ATOM 2025 N N . HIS A 1 258 ? 10.664 25.922 8.633 1 98.44 258 HIS A N 1
ATOM 2026 C CA . HIS A 1 258 ? 9.641 26.812 9.164 1 98.44 258 HIS A CA 1
ATOM 2027 C C . HIS A 1 258 ? 10.273 28.016 9.875 1 98.44 258 HIS A C 1
ATOM 2029 O O . HIS A 1 258 ? 10.617 27.938 11.055 1 98.44 258 HIS A O 1
ATOM 2035 N N . ASP A 1 259 ? 10.367 29.109 9.172 1 98.56 259 ASP A N 1
ATOM 2036 C CA . ASP A 1 259 ? 11.07 30.281 9.695 1 98.56 259 ASP A CA 1
ATOM 2037 C C . ASP A 1 259 ? 10.281 31.562 9.445 1 98.56 259 ASP A C 1
ATOM 2039 O O . ASP A 1 259 ? 10.852 32.656 9.375 1 98.56 259 ASP A O 1
ATOM 2043 N N . ASP A 1 260 ? 9 31.453 9.156 1 98.25 260 ASP A N 1
ATOM 2044 C CA . ASP A 1 260 ? 8.172 32.625 8.859 1 98.25 260 ASP A CA 1
ATOM 2045 C C . ASP A 1 260 ? 7.094 32.812 9.922 1 98.25 260 ASP A C 1
ATOM 2047 O O . ASP A 1 260 ? 5.941 32.406 9.719 1 98.25 260 ASP A O 1
ATOM 2051 N N . ALA A 1 261 ? 7.359 33.5 11 1 97 261 ALA A N 1
ATOM 2052 C CA . ALA A 1 261 ? 6.449 33.719 12.117 1 97 261 ALA A CA 1
ATOM 2053 C C . ALA A 1 261 ? 5.273 34.594 11.711 1 97 261 ALA A C 1
ATOM 2055 O O . ALA A 1 261 ? 4.195 34.531 12.297 1 97 261 ALA A O 1
ATOM 2056 N N . GLU A 1 262 ? 5.465 35.438 10.695 1 95.69 262 GLU A N 1
ATOM 2057 C CA . GLU A 1 262 ? 4.457 36.406 10.297 1 95.69 262 GLU A CA 1
ATOM 2058 C C . GLU A 1 262 ? 3.332 35.75 9.508 1 95.69 262 GLU A C 1
ATOM 2060 O O . GLU A 1 262 ? 2.152 36.031 9.758 1 95.69 262 GLU A O 1
ATOM 2065 N N . ARG A 1 263 ? 3.662 34.906 8.523 1 95.5 263 ARG A N 1
ATOM 2066 C CA . ARG A 1 263 ? 2.648 34.375 7.617 1 95.5 263 ARG A CA 1
ATOM 2067 C C . ARG A 1 263 ? 2.197 33 8.062 1 95.5 263 ARG A C 1
ATOM 2069 O O . ARG A 1 263 ? 1.15 32.5 7.629 1 95.5 263 ARG A O 1
ATOM 2076 N N . GLU A 1 264 ? 3.002 32.406 8.938 1 94.81 264 GLU A N 1
ATOM 2077 C CA . GLU A 1 264 ? 2.641 31.094 9.492 1 94.81 264 GLU A CA 1
ATOM 2078 C C . GLU A 1 264 ? 3.273 30.875 10.867 1 94.81 264 GLU A C 1
ATOM 2080 O O . GLU A 1 264 ? 2.908 31.547 11.836 1 94.81 264 GLU A O 1
ATOM 2085 N N . PHE A 1 265 ? 4.305 29.938 10.992 1 95.56 265 PHE A N 1
ATOM 2086 C CA . PHE A 1 265 ? 4.93 29.672 12.289 1 95.56 265 PHE A CA 1
ATOM 2087 C C . PHE A 1 265 ? 6.441 29.547 12.141 1 95.56 265 PHE A C 1
ATOM 2089 O O . PHE A 1 265 ? 6.938 29.125 11.102 1 95.56 265 PHE A O 1
ATOM 2096 N N . ASP A 1 266 ? 7.137 30 13.141 1 97.5 266 ASP A N 1
ATOM 2097 C CA . ASP A 1 266 ? 8.586 29.844 13.234 1 97.5 266 ASP A CA 1
ATOM 2098 C C . ASP A 1 266 ? 8.953 28.844 14.328 1 97.5 266 ASP A C 1
ATOM 2100 O O . ASP A 1 266 ? 8.703 29.078 15.508 1 97.5 266 ASP A O 1
ATOM 2104 N N . TYR A 1 267 ? 9.484 27.719 13.953 1 94.56 267 TYR A N 1
ATOM 2105 C CA . TYR A 1 267 ? 9.859 26.672 14.906 1 94.56 267 TYR A CA 1
ATOM 2106 C C . TYR A 1 267 ? 10.867 25.703 14.281 1 94.56 267 TYR A C 1
ATOM 2108 O O . TYR A 1 267 ? 10.859 25.484 13.07 1 94.56 267 TYR A O 1
ATOM 2116 N N . THR A 1 268 ? 11.758 25.141 15.062 1 94.19 268 THR A N 1
ATOM 2117 C CA . THR A 1 268 ? 12.703 24.125 14.625 1 94.19 268 THR A CA 1
ATOM 2118 C C . THR A 1 268 ? 12.617 22.891 15.508 1 94.19 268 THR A C 1
ATOM 2120 O O . THR A 1 268 ? 13.273 21.875 15.242 1 94.19 268 THR A O 1
ATOM 2123 N N . ALA A 1 269 ? 11.742 23.078 16.516 1 88.62 269 ALA A N 1
ATOM 2124 C CA . ALA A 1 269 ? 11.586 21.938 17.406 1 88.62 269 ALA A CA 1
ATOM 2125 C C . ALA A 1 269 ? 11.164 20.688 16.641 1 88.62 269 ALA A C 1
ATOM 2127 O O . ALA A 1 269 ? 10.164 20.719 15.906 1 88.62 269 ALA A O 1
ATOM 2128 N N . GLY A 1 270 ? 11.93 19.594 16.703 1 90.06 270 GLY A N 1
ATOM 2129 C CA . GLY A 1 270 ? 11.641 18.344 16.016 1 90.06 270 GLY A CA 1
ATOM 2130 C C . GLY A 1 270 ? 12.312 18.25 14.648 1 90.06 270 GLY A C 1
ATOM 2131 O O . GLY A 1 270 ? 12.211 17.234 13.969 1 90.06 270 GLY A O 1
ATOM 2132 N N . ALA A 1 271 ? 12.992 19.328 14.258 1 95.75 271 ALA A N 1
ATOM 2133 C CA . ALA A 1 271 ? 13.617 19.344 12.938 1 95.75 271 ALA A CA 1
ATOM 2134 C C . ALA A 1 271 ? 15.125 19.547 13.055 1 95.75 271 ALA A C 1
ATOM 2136 O O . ALA A 1 271 ? 15.82 19.656 12.039 1 95.75 271 ALA A O 1
ATOM 2137 N N . GLU A 1 272 ? 15.648 19.641 14.281 1 95.31 272 GLU A N 1
ATOM 2138 C CA . GLU A 1 272 ? 17.047 20 14.516 1 95.31 272 GLU A CA 1
ATOM 2139 C C . GLU A 1 272 ? 18 19.047 13.805 1 95.31 272 GLU A C 1
ATOM 2141 O O . GLU A 1 272 ? 18.875 19.484 13.062 1 95.31 272 GLU A O 1
ATOM 2146 N N . ARG A 1 273 ? 17.766 17.703 13.992 1 96.81 273 ARG A N 1
ATOM 2147 C CA . ARG A 1 273 ? 18.641 16.719 13.367 1 96.81 273 ARG A CA 1
ATOM 2148 C C . ARG A 1 273 ? 18.484 16.734 11.844 1 96.81 273 ARG A C 1
ATOM 2150 O O . ARG A 1 273 ? 19.453 16.531 11.117 1 96.81 273 ARG A O 1
ATOM 2157 N N . ALA A 1 274 ? 17.281 16.984 11.398 1 97.62 274 ALA A N 1
ATOM 2158 C CA . ALA A 1 274 ? 17.031 17.016 9.961 1 97.62 274 ALA A CA 1
ATOM 2159 C C . ALA A 1 274 ? 17.75 18.188 9.305 1 97.62 274 ALA A C 1
ATOM 2161 O O . ALA A 1 274 ? 18.344 18.047 8.227 1 97.62 274 ALA A O 1
ATOM 2162 N N . LEU A 1 275 ? 17.719 19.312 9.984 1 97.88 275 LEU A N 1
ATOM 2163 C CA . LEU A 1 275 ? 18.406 20.5 9.461 1 97.88 275 LEU A CA 1
ATOM 2164 C C . LEU A 1 275 ? 19.906 20.297 9.453 1 97.88 275 LEU A C 1
ATOM 2166 O O . LEU A 1 275 ? 20.594 20.688 8.508 1 97.88 275 LEU A O 1
ATOM 2170 N N . ASP A 1 276 ? 20.422 19.672 10.484 1 98.06 276 ASP A N 1
ATOM 2171 C CA . ASP A 1 276 ? 21.844 19.344 10.523 1 98.06 276 ASP A CA 1
ATOM 2172 C C . ASP A 1 276 ? 22.219 18.391 9.383 1 98.06 276 ASP A C 1
ATOM 2174 O O . ASP A 1 276 ? 23.234 18.594 8.719 1 98.06 276 ASP A O 1
ATOM 2178 N N . GLN A 1 277 ? 21.375 17.422 9.219 1 97.25 277 GLN A N 1
ATOM 2179 C CA . GLN A 1 277 ? 21.609 16.453 8.156 1 97.25 277 GLN A CA 1
ATOM 2180 C C . GLN A 1 277 ? 21.547 17.109 6.777 1 97.25 277 GLN A C 1
ATOM 2182 O O . GLN A 1 277 ? 22.297 16.75 5.875 1 97.25 277 GLN A O 1
ATOM 2187 N N . ALA A 1 278 ? 20.594 18 6.586 1 97.81 278 ALA A N 1
ATOM 2188 C CA . ALA A 1 278 ? 20.484 18.719 5.32 1 97.81 278 ALA A CA 1
ATOM 2189 C C . ALA A 1 278 ? 21.781 19.453 4.984 1 97.81 278 ALA A C 1
ATOM 2191 O O . ALA A 1 278 ? 22.25 19.406 3.842 1 97.81 278 ALA A O 1
ATOM 2192 N N . ALA A 1 279 ? 22.328 20.078 5.953 1 97.25 279 ALA A N 1
ATOM 2193 C CA . ALA A 1 279 ? 23.578 20.797 5.766 1 97.25 279 ALA A CA 1
ATOM 2194 C C . ALA A 1 279 ? 24.719 19.828 5.441 1 97.25 279 ALA A C 1
ATOM 2196 O O . ALA A 1 279 ? 25.531 20.094 4.551 1 97.25 279 ALA A O 1
ATOM 2197 N N . ALA A 1 280 ? 24.719 18.719 6.105 1 97.25 280 ALA A N 1
ATOM 2198 C CA . ALA A 1 280 ? 25.812 17.75 5.977 1 97.25 280 ALA A CA 1
ATOM 2199 C C . ALA A 1 280 ? 25.734 17.016 4.641 1 97.25 280 ALA A C 1
ATOM 2201 O O . ALA A 1 280 ? 26.75 16.641 4.07 1 97.25 280 ALA A O 1
ATOM 2202 N N . SER A 1 281 ? 24.547 16.859 4.094 1 94.25 281 SER A N 1
ATOM 2203 C CA . SER A 1 281 ? 24.344 15.984 2.943 1 94.25 281 SER A CA 1
ATOM 2204 C C . SER A 1 281 ? 23.984 16.781 1.696 1 94.25 281 SER A C 1
ATOM 2206 O O . SER A 1 281 ? 23.719 16.203 0.641 1 94.25 281 SER A O 1
ATOM 2208 N N . GLY A 1 282 ? 23.859 18.062 1.842 1 94.38 282 GLY A N 1
ATOM 2209 C CA . GLY A 1 282 ? 23.594 18.922 0.696 1 94.38 282 GLY A CA 1
ATOM 2210 C C . GLY A 1 282 ? 22.141 18.859 0.244 1 94.38 282 GLY A C 1
ATOM 2211 O O . GLY A 1 282 ? 21.859 18.922 -0.955 1 94.38 282 GLY A O 1
ATOM 2212 N N . TRP A 1 283 ? 21.188 18.594 1.198 1 97.38 283 TRP A N 1
ATOM 2213 C CA . TRP A 1 283 ? 19.781 18.688 0.86 1 97.38 283 TRP A CA 1
ATOM 2214 C C . TRP A 1 283 ? 19.375 20.141 0.614 1 97.38 283 TRP A C 1
ATOM 2216 O O . TRP A 1 283 ? 19.984 21.062 1.158 1 97.38 283 TRP A O 1
ATOM 2226 N N . VAL A 1 284 ? 18.438 20.281 -0.275 1 98.38 284 VAL A N 1
ATOM 2227 C CA . VAL A 1 284 ? 17.875 21.609 -0.491 1 98.38 284 VAL A CA 1
ATOM 2228 C C . VAL A 1 284 ? 16.984 21.984 0.691 1 98.38 284 VAL A C 1
ATOM 2230 O O . VAL A 1 284 ? 16.109 21.219 1.085 1 98.38 284 VAL A O 1
ATOM 2233 N N . VAL A 1 285 ? 17.297 23.094 1.307 1 98.75 285 VAL A N 1
ATOM 2234 C CA . VAL A 1 285 ? 16.438 23.609 2.373 1 98.75 285 VAL A CA 1
ATOM 2235 C C . VAL A 1 285 ? 15.578 24.75 1.84 1 98.75 285 VAL A C 1
ATOM 2237 O O . VAL A 1 285 ? 16.094 25.734 1.319 1 98.75 285 VAL A O 1
ATOM 2240 N N . SER A 1 286 ? 14.328 24.594 1.919 1 98.75 286 SER A N 1
ATOM 2241 C CA . SER A 1 286 ? 13.383 25.609 1.473 1 98.75 286 SER A CA 1
ATOM 2242 C C . SER A 1 286 ? 12.914 26.469 2.635 1 98.75 286 SER A C 1
ATOM 2244 O O . SER A 1 286 ? 12.148 26.031 3.486 1 98.75 286 SER A O 1
ATOM 2246 N N . SER A 1 287 ? 13.367 27.734 2.656 1 98.75 287 SER A N 1
ATOM 2247 C CA . SER A 1 287 ? 12.922 28.734 3.627 1 98.75 287 SER A CA 1
ATOM 2248 C C . SER A 1 287 ? 11.523 29.234 3.297 1 98.75 287 SER A C 1
ATOM 2250 O O . SER A 1 287 ? 11.305 29.828 2.24 1 98.75 287 SER A O 1
ATOM 2252 N N . ILE A 1 288 ? 10.578 29.016 4.207 1 98.81 288 ILE A N 1
ATOM 2253 C CA . ILE A 1 288 ? 9.227 29.516 3.965 1 98.81 288 ILE A CA 1
ATOM 2254 C C . ILE A 1 288 ? 9.258 31.031 3.789 1 98.81 288 ILE A C 1
ATOM 2256 O O . ILE A 1 288 ? 8.625 31.578 2.879 1 98.81 288 ILE A O 1
ATOM 2260 N N . LYS A 1 289 ? 10.055 31.719 4.582 1 98.38 289 LYS A N 1
ATOM 2261 C CA . LYS A 1 289 ? 10.141 33.156 4.59 1 98.38 289 LYS A CA 1
ATOM 2262 C C . LYS A 1 289 ? 10.727 33.688 3.281 1 98.38 289 LYS A C 1
ATOM 2264 O O . LYS A 1 289 ? 10.195 34.625 2.689 1 98.38 289 LYS A O 1
ATOM 2269 N N . ASN A 1 290 ? 11.766 33.031 2.785 1 98.44 290 ASN A N 1
ATOM 2270 C CA . ASN A 1 290 ? 12.547 33.625 1.706 1 98.44 290 ASN A CA 1
ATOM 2271 C C . ASN A 1 290 ? 12.234 32.969 0.361 1 98.44 290 ASN A C 1
ATOM 2273 O O . ASN A 1 290 ? 12.32 33.625 -0.682 1 98.44 290 ASN A O 1
ATOM 2277 N N . ASP A 1 291 ? 11.852 31.688 0.365 1 98.69 291 ASP A N 1
ATOM 2278 C CA . ASP A 1 291 ? 11.734 30.969 -0.9 1 98.69 291 ASP A CA 1
ATOM 2279 C C . ASP A 1 291 ? 10.289 30.969 -1.395 1 98.69 291 ASP A C 1
ATOM 2281 O O . ASP A 1 291 ? 10.031 30.75 -2.58 1 98.69 291 ASP A O 1
ATOM 2285 N N . TRP A 1 292 ? 9.344 31.156 -0.478 1 98.75 292 TRP A N 1
ATOM 2286 C CA . TRP A 1 292 ? 7.938 31.125 -0.872 1 98.75 292 TRP A CA 1
ATOM 2287 C C . TRP A 1 292 ? 7.395 32.531 -1.066 1 98.75 292 TRP A C 1
ATOM 2289 O O . TRP A 1 292 ? 7.48 33.375 -0.163 1 98.75 292 TRP A O 1
ATOM 2299 N N . ALA A 1 293 ? 6.797 32.844 -2.238 1 98.06 293 ALA A N 1
ATOM 2300 C CA . ALA A 1 293 ? 6.168 34.156 -2.506 1 98.06 293 ALA A CA 1
ATOM 2301 C C . ALA A 1 293 ? 4.84 34.281 -1.769 1 98.06 293 ALA A C 1
ATOM 2303 O O . ALA A 1 293 ? 4.441 35.375 -1.378 1 98.06 293 ALA A O 1
ATOM 2304 N N . THR A 1 294 ? 4.152 33.156 -1.649 1 97.19 294 THR A N 1
ATOM 2305 C CA . THR A 1 294 ? 2.908 32.969 -0.91 1 97.19 294 THR A CA 1
ATOM 2306 C C . THR A 1 294 ? 2.922 31.688 -0.103 1 97.19 294 THR A C 1
ATOM 2308 O O . THR A 1 294 ? 3.488 30.688 -0.54 1 97.19 294 THR A O 1
ATOM 2311 N N . VAL A 1 295 ? 2.316 31.828 1.069 1 97.94 295 VAL A N 1
ATOM 2312 C CA . VAL A 1 295 ? 2.285 30.609 1.872 1 97.94 295 VAL A CA 1
ATOM 2313 C C . VAL A 1 295 ? 0.949 29.891 1.675 1 97.94 295 VAL A C 1
ATOM 2315 O O . VAL A 1 295 ? 0.913 28.75 1.229 1 97.94 295 VAL A O 1
ATOM 2318 N N . PHE A 1 296 ? -0.156 30.625 1.997 1 96.75 296 PHE A N 1
ATOM 2319 C CA . PHE A 1 296 ? -1.502 30.094 1.853 1 96.75 296 PHE A CA 1
ATOM 2320 C C . PHE A 1 296 ? -2.25 30.797 0.727 1 96.75 296 PHE A C 1
ATOM 2322 O O . PHE A 1 296 ? -1.951 31.938 0.399 1 96.75 296 PHE A O 1
ATOM 2329 N N . GLY A 1 297 ? -3.145 30.078 0.074 1 86.75 297 GLY A N 1
ATOM 2330 C CA . GLY A 1 297 ? -3.979 30.703 -0.942 1 86.75 297 GLY A CA 1
ATOM 2331 C C . GLY A 1 297 ? -4.922 31.75 -0.38 1 86.75 297 GLY A C 1
ATOM 2332 O O . GLY A 1 297 ? -5.098 31.844 0.836 1 86.75 297 GLY A O 1
ATOM 2333 N N . ASP A 1 298 ? -5.461 32.656 -1.267 1 76.88 298 ASP A N 1
ATOM 2334 C CA . ASP A 1 298 ? -6.383 33.719 -0.884 1 76.88 298 ASP A CA 1
ATOM 2335 C C . ASP A 1 298 ? -7.734 33.156 -0.467 1 76.88 298 ASP A C 1
ATOM 2337 O O . ASP A 1 298 ? -8.133 32.062 -0.927 1 76.88 298 ASP A O 1
ATOM 2341 N N . MET B 1 1 ? -12.586 -9.203 -29.047 1 85.88 1 MET B N 1
ATOM 2342 C CA . MET B 1 1 ? -12.164 -9.039 -27.656 1 85.88 1 MET B CA 1
ATOM 2343 C C . MET B 1 1 ? -12.305 -10.352 -26.891 1 85.88 1 MET B C 1
ATOM 2345 O O . MET B 1 1 ? -13.195 -11.148 -27.172 1 85.88 1 MET B O 1
ATOM 2349 N N . LEU B 1 2 ? -11.391 -10.75 -26.078 1 96.56 2 LEU B N 1
ATOM 2350 C CA . LEU B 1 2 ? -11.367 -11.992 -25.297 1 96.56 2 LEU B CA 1
ATOM 2351 C C . LEU B 1 2 ? -11.367 -13.203 -26.234 1 96.56 2 LEU B C 1
ATOM 2353 O O . LEU B 1 2 ? -12.18 -14.117 -26.078 1 96.56 2 LEU B O 1
ATOM 2357 N N . GLU B 1 3 ? -10.406 -13.273 -27.172 1 96.69 3 GLU B N 1
ATOM 2358 C CA . GLU B 1 3 ? -10.312 -14.289 -28.219 1 96.69 3 GLU B CA 1
ATOM 2359 C C . GLU B 1 3 ? -9.961 -15.656 -27.625 1 96.69 3 GLU B C 1
ATOM 2361 O O . GLU B 1 3 ? -10.289 -16.688 -28.219 1 96.69 3 GLU B O 1
ATOM 2366 N N . HIS B 1 4 ? -9.391 -15.672 -26.5 1 97.94 4 HIS B N 1
ATOM 2367 C CA . HIS B 1 4 ? -8.969 -16.922 -25.891 1 97.94 4 HIS B CA 1
ATOM 2368 C C . HIS B 1 4 ? -10.039 -17.469 -24.953 1 97.94 4 HIS B C 1
ATOM 2370 O O . HIS B 1 4 ? -9.781 -18.391 -24.172 1 97.94 4 HIS B O 1
ATOM 2376 N N . TRP B 1 5 ? -11.18 -16.828 -24.969 1 98.31 5 TRP B N 1
ATOM 2377 C CA . TRP B 1 5 ? -12.367 -17.312 -24.281 1 98.31 5 TRP B CA 1
ATOM 2378 C C . TRP B 1 5 ? -13.383 -17.875 -25.266 1 98.31 5 TRP B C 1
ATOM 2380 O O . TRP B 1 5 ? -13.625 -17.281 -26.328 1 98.31 5 TRP B O 1
ATOM 2390 N N . ASN B 1 6 ? -13.953 -19.016 -24.953 1 98.44 6 ASN B N 1
ATOM 2391 C CA . ASN B 1 6 ? -15.047 -19.547 -25.766 1 98.44 6 ASN B CA 1
ATOM 2392 C C . ASN B 1 6 ? -16.328 -18.734 -25.562 1 98.44 6 ASN B C 1
ATOM 2394 O O . ASN B 1 6 ? -16.625 -18.281 -24.453 1 98.44 6 ASN B O 1
ATOM 2398 N N . ASP B 1 7 ? -17.062 -18.641 -26.656 1 97.94 7 ASP B N 1
ATOM 2399 C CA . ASP B 1 7 ? -18.375 -18.016 -26.516 1 97.94 7 ASP B CA 1
ATOM 2400 C C . ASP B 1 7 ? -19.266 -18.828 -25.594 1 97.94 7 ASP B C 1
ATOM 2402 O O . ASP B 1 7 ? -19.312 -20.062 -25.688 1 97.94 7 ASP B O 1
ATOM 2406 N N . GLY B 1 8 ? -19.844 -18.188 -24.641 1 97.5 8 GLY B N 1
ATOM 2407 C CA . GLY B 1 8 ? -20.703 -18.812 -23.641 1 97.5 8 GLY B CA 1
ATOM 2408 C C . GLY B 1 8 ? -21.109 -17.875 -22.516 1 97.5 8 GLY B C 1
ATOM 2409 O O . GLY B 1 8 ? -20.844 -16.672 -22.578 1 97.5 8 GLY B O 1
ATOM 2410 N N . PRO B 1 9 ? -21.797 -18.391 -21.578 1 97.81 9 PRO B N 1
ATOM 2411 C CA . PRO B 1 9 ? -22.359 -17.547 -20.516 1 97.81 9 PRO B CA 1
ATOM 2412 C C . PRO B 1 9 ? -21.281 -16.828 -19.703 1 97.81 9 PRO B C 1
ATOM 2414 O O . PRO B 1 9 ? -21.484 -15.695 -19.266 1 97.81 9 PRO B O 1
ATOM 2417 N N . THR B 1 10 ? -20.172 -17.469 -19.516 1 98.44 10 THR B N 1
ATOM 2418 C CA . THR B 1 10 ? -19.109 -16.859 -18.734 1 98.44 10 THR B CA 1
ATOM 2419 C C . THR B 1 10 ? -18.562 -15.625 -19.453 1 98.44 10 THR B C 1
ATOM 2421 O O . THR B 1 10 ? -18.484 -14.547 -18.859 1 98.44 10 THR B O 1
ATOM 2424 N N . LYS B 1 11 ? -18.156 -15.781 -20.703 1 98.5 11 LYS B N 1
ATOM 2425 C CA . LYS B 1 11 ? -17.672 -14.656 -21.484 1 98.5 11 LYS B CA 1
ATOM 2426 C C . LYS B 1 11 ? -18.719 -13.555 -21.578 1 98.5 11 LYS B C 1
ATOM 2428 O O . LYS B 1 11 ? -18.406 -12.367 -21.453 1 98.5 11 LYS B O 1
ATOM 2433 N N . ALA B 1 12 ? -19.922 -13.914 -21.766 1 98.44 12 ALA B N 1
ATOM 2434 C CA . ALA B 1 12 ? -21 -12.945 -21.891 1 98.44 12 ALA B CA 1
ATOM 2435 C C . ALA B 1 12 ? -21.156 -12.148 -20.594 1 98.44 12 ALA B C 1
ATOM 2437 O O . ALA B 1 12 ? -21.391 -10.938 -20.625 1 98.44 12 ALA B O 1
ATOM 2438 N N . ALA B 1 13 ? -21.062 -12.82 -19.5 1 98.12 13 ALA B N 1
ATOM 2439 C CA . ALA B 1 13 ? -21.203 -12.156 -18.203 1 98.12 13 ALA B CA 1
ATOM 2440 C C . ALA B 1 13 ? -20.109 -11.102 -18.016 1 98.12 13 ALA B C 1
ATOM 2442 O O . ALA B 1 13 ? -20.359 -10.008 -17.516 1 98.12 13 ALA B O 1
ATOM 2443 N N . ILE B 1 14 ? -18.906 -11.445 -18.422 1 98.62 14 ILE B N 1
ATOM 2444 C CA . ILE B 1 14 ? -17.766 -10.523 -18.312 1 98.62 14 ILE B CA 1
ATOM 2445 C C . ILE B 1 14 ? -18.016 -9.305 -19.203 1 98.62 14 ILE B C 1
ATOM 2447 O O . ILE B 1 14 ? -17.891 -8.164 -18.75 1 98.62 14 ILE B O 1
ATOM 2451 N N . VAL B 1 15 ? -18.406 -9.57 -20.422 1 98.5 15 VAL B N 1
ATOM 2452 C CA . VAL B 1 15 ? -18.578 -8.5 -21.391 1 98.5 15 VAL B CA 1
ATOM 2453 C C . VAL B 1 15 ? -19.734 -7.602 -20.953 1 98.5 15 VAL B C 1
ATOM 2455 O O . VAL B 1 15 ? -19.625 -6.375 -21 1 98.5 15 VAL B O 1
ATOM 2458 N N . ASP B 1 16 ? -20.828 -8.18 -20.516 1 97.94 16 ASP B N 1
ATOM 2459 C CA . ASP B 1 16 ? -21.984 -7.418 -20.047 1 97.94 16 ASP B CA 1
ATOM 2460 C C . ASP B 1 16 ? -21.609 -6.539 -18.859 1 97.94 16 ASP B C 1
ATOM 2462 O O . ASP B 1 16 ? -22 -5.371 -18.797 1 97.94 16 ASP B O 1
ATOM 2466 N N . PHE B 1 17 ? -20.906 -7.09 -17.969 1 97.75 17 PHE B N 1
ATOM 2467 C CA . PHE B 1 17 ? -20.469 -6.348 -16.781 1 97.75 17 PHE B CA 1
ATOM 2468 C C . PHE B 1 17 ? -19.609 -5.152 -17.188 1 97.75 17 PHE B C 1
ATOM 2470 O O . PHE B 1 17 ? -19.828 -4.043 -16.688 1 97.75 17 PHE B O 1
ATOM 2477 N N . VAL B 1 18 ? -18.625 -5.383 -18.047 1 98.12 18 VAL B N 1
ATOM 2478 C CA . VAL B 1 18 ? -17.703 -4.324 -18.453 1 98.12 18 VAL B CA 1
ATOM 2479 C C . VAL B 1 18 ? -18.469 -3.227 -19.188 1 98.12 18 VAL B C 1
ATOM 2481 O O . VAL B 1 18 ? -18.281 -2.039 -18.922 1 98.12 18 VAL B O 1
ATOM 2484 N N . ASP B 1 19 ? -19.391 -3.648 -20.078 1 97.38 19 ASP B N 1
ATOM 2485 C CA . ASP B 1 19 ? -20.203 -2.672 -20.797 1 97.38 19 ASP B CA 1
ATOM 2486 C C . ASP B 1 19 ? -21 -1.804 -19.828 1 97.38 19 ASP B C 1
ATOM 2488 O O . ASP B 1 19 ? -21.047 -0.58 -19.984 1 97.38 19 ASP B O 1
ATOM 2492 N N . GLN B 1 20 ? -21.578 -2.42 -18.891 1 96.38 20 GLN B N 1
ATOM 2493 C CA . GLN B 1 20 ? -22.359 -1.699 -17.891 1 96.38 20 GLN B CA 1
ATOM 2494 C C . GLN B 1 20 ? -21.484 -0.771 -17.062 1 96.38 20 GLN B C 1
ATOM 2496 O O . GLN B 1 20 ? -21.875 0.369 -16.781 1 96.38 20 GLN B O 1
ATOM 2501 N N . THR B 1 21 ? -20.391 -1.263 -16.672 1 96.25 21 THR B N 1
ATOM 2502 C CA . THR B 1 21 ? -19.484 -0.504 -15.82 1 96.25 21 THR B CA 1
ATOM 2503 C C . THR B 1 21 ? -18.969 0.731 -16.547 1 96.25 21 THR B C 1
ATOM 2505 O O . THR B 1 21 ? -18.891 1.819 -15.977 1 96.25 21 THR B O 1
ATOM 2508 N N . VAL B 1 22 ? -18.609 0.546 -17.797 1 96.62 22 VAL B N 1
ATOM 2509 C CA . VAL B 1 22 ? -18.094 1.659 -18.594 1 96.62 22 VAL B CA 1
ATOM 2510 C C . VAL B 1 22 ? -19.172 2.738 -18.719 1 96.62 22 VAL B C 1
ATOM 2512 O O . VAL B 1 22 ? -18.859 3.934 -18.719 1 96.62 22 VAL B O 1
ATOM 2515 N N . ALA B 1 23 ? -20.422 2.334 -18.688 1 95.31 23 ALA B N 1
ATOM 2516 C CA . ALA B 1 23 ? -21.531 3.264 -18.844 1 95.31 23 ALA B CA 1
ATOM 2517 C C . ALA B 1 23 ? -21.844 3.973 -17.531 1 95.31 23 ALA B C 1
ATOM 2519 O O . ALA B 1 23 ? -22.266 5.129 -17.531 1 95.31 23 ALA B O 1
ATOM 2520 N N . GLU B 1 24 ? -21.484 3.314 -16.438 1 94.81 24 GLU B N 1
ATOM 2521 C CA . GLU B 1 24 ? -22.109 3.779 -15.203 1 94.81 24 GLU B CA 1
ATOM 2522 C C . GLU B 1 24 ? -21.062 4.207 -14.18 1 94.81 24 GLU B C 1
ATOM 2524 O O . GLU B 1 24 ? -21.375 4.914 -13.219 1 94.81 24 GLU B O 1
ATOM 2529 N N . VAL B 1 25 ? -19.875 3.74 -14.305 1 95.19 25 VAL B N 1
ATOM 2530 C CA . VAL B 1 25 ? -18.891 3.904 -13.242 1 95.19 25 VAL B CA 1
ATOM 2531 C C . VAL B 1 25 ? -17.719 4.727 -13.75 1 95.19 25 VAL B C 1
ATOM 2533 O O . VAL B 1 25 ? -17.156 4.43 -14.812 1 95.19 25 VAL B O 1
ATOM 2536 N N . GLU B 1 26 ? 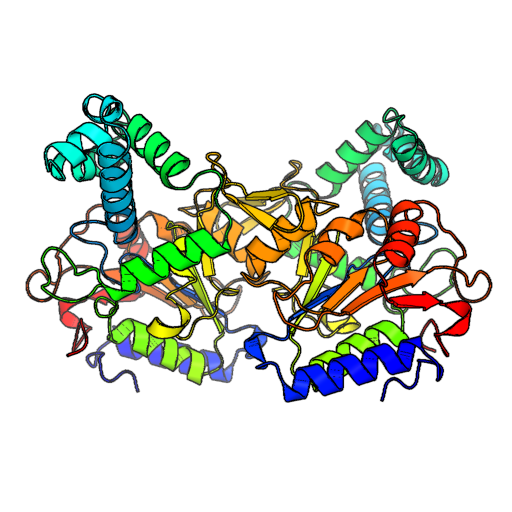-17.344 5.758 -12.969 1 94.75 26 GLU B N 1
ATOM 2537 C CA . GLU B 1 26 ? -16.188 6.562 -13.328 1 94.75 26 GLU B CA 1
ATOM 2538 C C . GLU B 1 26 ? -14.898 5.738 -13.273 1 94.75 26 GLU B C 1
ATOM 2540 O O . GLU B 1 26 ? -14.758 4.859 -12.414 1 94.75 26 GLU B O 1
ATOM 2545 N N . PRO B 1 27 ? -13.969 6.023 -14.117 1 95.62 27 PRO B N 1
ATOM 2546 C CA . PRO B 1 27 ? -12.75 5.215 -14.219 1 95.62 27 PRO B CA 1
ATOM 2547 C C . PRO B 1 27 ? -12.039 5.047 -12.875 1 95.62 27 PRO B C 1
ATOM 2549 O O . PRO B 1 27 ? -11.508 3.973 -12.578 1 95.62 27 PRO B O 1
ATOM 2552 N N . GLU B 1 28 ? -12.047 6.039 -12.039 1 94.62 28 GLU B N 1
ATOM 2553 C CA . GLU B 1 28 ? -11.328 5.992 -10.766 1 94.62 28 GLU B CA 1
ATOM 2554 C C . GLU B 1 28 ? -11.906 4.93 -9.844 1 94.62 28 GLU B C 1
ATOM 2556 O O . GLU B 1 28 ? -11.211 4.418 -8.961 1 94.62 28 GLU B O 1
ATOM 2561 N N . ALA B 1 29 ? -13.133 4.562 -10.133 1 94.25 29 ALA B N 1
ATOM 2562 C CA . ALA B 1 29 ? -13.82 3.604 -9.273 1 94.25 29 ALA B CA 1
ATOM 2563 C C . ALA B 1 29 ? -13.805 2.207 -9.891 1 94.25 29 ALA B C 1
ATOM 2565 O O . ALA B 1 29 ? -14.289 1.248 -9.281 1 94.25 29 ALA B O 1
ATOM 2566 N N . ARG B 1 30 ? -13.219 2.072 -11.086 1 97.06 30 ARG B N 1
ATOM 2567 C CA . ARG B 1 30 ? -13.164 0.778 -11.758 1 97.06 30 ARG B CA 1
ATOM 2568 C C . ARG B 1 30 ? -11.93 -0.006 -11.336 1 97.06 30 ARG B C 1
ATOM 2570 O O . ARG B 1 30 ? -10.93 -0.043 -12.062 1 97.06 30 ARG B O 1
ATOM 2577 N N . ILE B 1 31 ? -12.062 -0.674 -10.203 1 97.94 31 ILE B N 1
ATOM 2578 C CA . ILE B 1 31 ? -10.945 -1.417 -9.625 1 97.94 31 ILE B CA 1
ATOM 2579 C C . ILE B 1 31 ? -11.195 -2.916 -9.758 1 97.94 31 ILE B C 1
ATOM 2581 O O . ILE B 1 31 ? -12.273 -3.404 -9.414 1 97.94 31 ILE B O 1
ATOM 2585 N N . ALA B 1 32 ? -10.25 -3.617 -10.297 1 98.81 32 ALA B N 1
ATOM 2586 C CA . ALA B 1 32 ? -10.281 -5.074 -10.406 1 98.81 32 ALA B CA 1
ATOM 2587 C C . ALA B 1 32 ? -9.117 -5.703 -9.648 1 98.81 32 ALA B C 1
ATOM 2589 O O . ALA B 1 32 ? -7.98 -5.238 -9.75 1 98.81 32 ALA B O 1
ATOM 2590 N N . VAL B 1 33 ? -9.43 -6.75 -8.867 1 98.88 33 VAL B N 1
ATOM 2591 C CA . VAL B 1 33 ? -8.391 -7.422 -8.094 1 98.88 33 VAL B CA 1
ATOM 2592 C C . VAL B 1 33 ? -8.352 -8.906 -8.453 1 98.88 33 VAL B C 1
ATOM 2594 O O . VAL B 1 33 ? -9.391 -9.523 -8.672 1 98.88 33 VAL B O 1
ATOM 2597 N N . PHE B 1 34 ? -7.137 -9.422 -8.531 1 98.94 34 PHE B N 1
ATOM 2598 C CA . PHE B 1 34 ? -6.918 -10.805 -8.953 1 98.94 34 PHE B CA 1
ATOM 2599 C C . PHE B 1 34 ? -6 -11.531 -7.98 1 98.94 34 PHE B C 1
ATOM 2601 O O . PHE B 1 34 ? -4.93 -11.023 -7.629 1 98.94 34 PHE B O 1
ATOM 2608 N N . ASP B 1 35 ? -6.434 -12.727 -7.559 1 98.75 35 ASP B N 1
ATOM 2609 C CA . ASP B 1 35 ? -5.457 -13.68 -7.035 1 98.75 35 ASP B CA 1
ATOM 2610 C C . ASP B 1 35 ? -4.434 -14.062 -8.102 1 98.75 35 ASP B C 1
ATOM 2612 O O . ASP B 1 35 ? -4.66 -13.844 -9.297 1 98.75 35 ASP B O 1
ATOM 2616 N N . ASN B 1 36 ? -3.275 -14.562 -7.605 1 98.75 36 ASN B N 1
ATOM 2617 C CA . ASN B 1 36 ? -2.244 -14.914 -8.578 1 98.75 36 ASN B CA 1
ATOM 2618 C C . ASN B 1 36 ? -2.182 -16.422 -8.797 1 98.75 36 ASN B C 1
ATOM 2620 O O . ASN B 1 36 ? -2.605 -16.922 -9.844 1 98.75 36 ASN B O 1
ATOM 2624 N N . ASP B 1 37 ? -1.761 -17.219 -7.809 1 97.38 37 ASP B N 1
ATOM 2625 C CA . ASP B 1 37 ? -1.613 -18.672 -7.926 1 97.38 37 ASP B CA 1
ATOM 2626 C C . ASP B 1 37 ? -2.957 -19.328 -8.219 1 97.38 37 ASP B C 1
ATOM 2628 O O . ASP B 1 37 ? -3.904 -19.203 -7.441 1 97.38 37 ASP B O 1
ATOM 2632 N N . GLY B 1 38 ? -2.984 -19.984 -9.289 1 97.69 38 GLY B N 1
ATOM 2633 C CA . GLY B 1 38 ? -4.195 -20.688 -9.672 1 97.69 38 GLY B CA 1
ATOM 2634 C C . GLY B 1 38 ? -5.219 -19.812 -10.352 1 97.69 38 GLY B C 1
ATOM 2635 O O . GLY B 1 38 ? -6.227 -20.297 -10.867 1 97.69 38 GLY B O 1
ATOM 2636 N N . THR B 1 39 ? -4.977 -18.484 -10.359 1 98.81 39 THR B N 1
ATOM 2637 C CA . THR B 1 39 ? -5.891 -17.531 -10.984 1 98.81 39 THR B CA 1
ATOM 2638 C C . THR B 1 39 ? -5.246 -16.891 -12.211 1 98.81 39 THR B C 1
ATOM 2640 O O . THR B 1 39 ? -5.82 -16.906 -13.305 1 98.81 39 THR B O 1
ATOM 2643 N N . LEU B 1 40 ? -4.023 -16.375 -12.07 1 98.81 40 LEU B N 1
ATOM 2644 C CA . LEU B 1 40 ? -3.348 -15.734 -13.188 1 98.81 40 LEU B CA 1
ATOM 2645 C C . LEU B 1 40 ? -2.271 -16.641 -13.773 1 98.81 40 LEU B C 1
ATOM 2647 O O . LEU B 1 40 ? -1.942 -16.547 -14.953 1 98.81 40 LEU B O 1
ATOM 2651 N N . TRP B 1 41 ? -1.664 -17.547 -12.898 1 98.44 41 TRP B N 1
ATOM 2652 C CA . TRP B 1 41 ? -0.739 -18.562 -13.406 1 98.44 41 TRP B CA 1
ATOM 2653 C C . TRP B 1 41 ? -0.945 -19.891 -12.703 1 98.44 41 TRP B C 1
ATOM 2655 O O . TRP B 1 41 ? -1.692 -19.984 -11.727 1 98.44 41 TRP B O 1
ATOM 2665 N N . CYS B 1 42 ? -0.338 -20.922 -13.25 1 96.5 42 CYS B N 1
ATOM 2666 C CA . CYS B 1 42 ? -0.49 -22.281 -12.766 1 96.5 42 CYS B CA 1
ATOM 2667 C C . CYS B 1 42 ? 0.117 -22.453 -11.383 1 96.5 42 CYS B C 1
ATOM 2669 O O . CYS B 1 42 ? 1.146 -21.844 -11.07 1 96.5 42 CYS B O 1
ATOM 2671 N N . GLU B 1 43 ? -0.508 -23.312 -10.492 1 94.06 43 GLU B N 1
ATOM 2672 C CA . GLU B 1 43 ? 0.021 -23.469 -9.141 1 94.06 43 GLU B CA 1
ATOM 2673 C C . GLU B 1 43 ? 0.267 -24.938 -8.812 1 94.06 43 GLU B C 1
ATOM 2675 O O . GLU B 1 43 ? 0.538 -25.281 -7.66 1 94.06 43 GLU B O 1
ATOM 2680 N N . LYS B 1 44 ? 0.048 -25.766 -9.766 1 90.88 44 LYS B N 1
ATOM 2681 C CA . LYS B 1 44 ? 0.316 -27.188 -9.602 1 90.88 44 LYS B CA 1
ATOM 2682 C C . LYS B 1 44 ? 1.498 -27.625 -10.461 1 90.88 44 LYS B C 1
ATOM 2684 O O . LYS B 1 44 ? 1.739 -27.062 -11.531 1 90.88 44 LYS B O 1
ATOM 2689 N N . PRO B 1 45 ? 2.283 -28.656 -10.086 1 88.12 45 PRO B N 1
ATOM 2690 C CA . PRO B 1 45 ? 2.08 -29.5 -8.898 1 88.12 45 PRO B CA 1
ATOM 2691 C C . PRO B 1 45 ? 2.482 -28.797 -7.605 1 88.12 45 PRO B C 1
ATOM 2693 O O . PRO B 1 45 ? 2.178 -29.281 -6.512 1 88.12 45 PRO B O 1
ATOM 2696 N N . MET B 1 46 ? 3.242 -27.625 -7.746 1 86.56 46 MET B N 1
ATOM 2697 C CA . MET B 1 46 ? 3.586 -26.812 -6.582 1 86.56 46 MET B CA 1
ATOM 2698 C C . MET B 1 46 ? 3.588 -25.328 -6.934 1 86.56 46 MET B C 1
ATOM 2700 O O . MET B 1 46 ? 3.789 -24.969 -8.094 1 86.56 46 MET B O 1
ATOM 2704 N N . TYR B 1 47 ? 3.383 -24.562 -5.941 1 91.56 47 TYR B N 1
ATOM 2705 C CA . TYR B 1 47 ? 3.463 -23.125 -6.152 1 91.56 47 TYR B CA 1
ATOM 2706 C C . TYR B 1 47 ? 4.812 -22.734 -6.738 1 91.56 47 TYR B C 1
ATOM 2708 O O . TYR B 1 47 ? 5.852 -23.25 -6.324 1 91.56 47 TYR B O 1
ATOM 2716 N N . ILE B 1 48 ? 4.805 -21.844 -7.684 1 95 48 ILE B N 1
ATOM 2717 C CA . ILE B 1 48 ? 6.035 -21.406 -8.336 1 95 48 ILE B CA 1
ATOM 2718 C C . ILE B 1 48 ? 7.008 -20.859 -7.293 1 95 48 ILE B C 1
ATOM 2720 O O . ILE B 1 48 ? 8.203 -21.156 -7.332 1 95 48 ILE B O 1
ATOM 2724 N N . GLN B 1 49 ? 6.52 -20.062 -6.32 1 95.06 49 GLN B N 1
ATOM 2725 C CA . GLN B 1 49 ? 7.387 -19.516 -5.281 1 95.06 49 GLN B CA 1
ATOM 2726 C C . GLN B 1 49 ? 8.031 -20.625 -4.461 1 95.06 49 GLN B C 1
ATOM 2728 O O . GLN B 1 49 ? 9.18 -20.484 -4.02 1 95.06 49 GLN B O 1
ATOM 2733 N N . LEU B 1 50 ? 7.305 -21.688 -4.227 1 91.38 50 LEU B N 1
ATOM 2734 C CA . LEU B 1 50 ? 7.875 -22.812 -3.482 1 91.38 50 LEU B CA 1
ATOM 2735 C C . LEU B 1 50 ? 9.047 -23.422 -4.238 1 91.38 50 LEU B C 1
ATOM 2737 O O . LEU B 1 50 ? 10.047 -23.812 -3.631 1 91.38 50 LEU B O 1
ATOM 2741 N N . ASP B 1 51 ? 8.867 -23.531 -5.547 1 92.94 51 ASP B N 1
ATOM 2742 C CA . ASP B 1 51 ? 9.992 -24.031 -6.336 1 92.94 51 ASP B CA 1
ATOM 2743 C C . ASP B 1 51 ? 11.211 -23.125 -6.188 1 92.94 51 ASP B C 1
ATOM 2745 O O . ASP B 1 51 ? 12.336 -23.625 -6.027 1 92.94 51 ASP B O 1
ATOM 2749 N N . PHE B 1 52 ? 11.031 -21.828 -6.27 1 96 52 PHE B N 1
ATOM 2750 C CA . PHE B 1 52 ? 12.094 -20.859 -6.035 1 96 52 PHE B CA 1
ATOM 2751 C C . PHE B 1 52 ? 12.781 -21.109 -4.699 1 96 52 PHE B C 1
ATOM 2753 O O . PHE B 1 52 ? 14.016 -21.109 -4.621 1 96 52 PHE B O 1
ATOM 2760 N N . LEU B 1 53 ? 12 -21.391 -3.65 1 93.44 53 LEU B N 1
ATOM 2761 C CA . LEU B 1 53 ? 12.516 -21.594 -2.303 1 93.44 53 LEU B CA 1
ATOM 2762 C C . LEU B 1 53 ? 13.258 -22.922 -2.201 1 93.44 53 LEU B C 1
ATOM 2764 O O . LEU B 1 53 ? 14.281 -23.016 -1.527 1 93.44 53 LEU B O 1
ATOM 2768 N N . VAL B 1 54 ? 12.711 -23.906 -2.83 1 91.31 54 VAL B N 1
ATOM 2769 C CA . VAL B 1 54 ? 13.359 -25.219 -2.844 1 91.31 54 VAL B CA 1
ATOM 2770 C C . VAL B 1 54 ? 14.758 -25.094 -3.453 1 91.31 54 VAL B C 1
ATOM 2772 O O . VAL B 1 54 ? 15.711 -25.672 -2.941 1 91.31 54 VAL B O 1
ATOM 2775 N N . ARG B 1 55 ? 14.844 -24.312 -4.508 1 91.62 55 ARG B N 1
ATOM 2776 C CA . ARG B 1 55 ? 16.141 -24.078 -5.133 1 91.62 55 ARG B CA 1
ATOM 2777 C C . ARG B 1 55 ? 17.078 -23.328 -4.195 1 91.62 55 ARG B C 1
ATOM 2779 O O . ARG B 1 55 ? 18.281 -23.625 -4.133 1 91.62 55 ARG B O 1
ATOM 2786 N N . ARG B 1 56 ? 16.562 -22.422 -3.492 1 93.38 56 ARG B N 1
ATOM 2787 C CA . ARG B 1 56 ? 17.359 -21.703 -2.508 1 93.38 56 ARG B CA 1
ATOM 2788 C C . ARG B 1 56 ? 17.828 -22.641 -1.394 1 93.38 56 ARG B C 1
ATOM 2790 O O . ARG B 1 56 ? 18.969 -22.547 -0.946 1 93.38 56 ARG B O 1
ATOM 2797 N N . PHE B 1 57 ? 16.906 -23.5 -0.954 1 94 57 PHE B N 1
ATOM 2798 C CA . PHE B 1 57 ? 17.266 -24.484 0.06 1 94 57 PHE B CA 1
ATOM 2799 C C . PHE B 1 57 ? 18.422 -25.344 -0.415 1 94 57 PHE B C 1
ATOM 2801 O O . PHE B 1 57 ? 19.344 -25.625 0.354 1 94 57 PHE B O 1
ATOM 2808 N N . ALA B 1 58 ? 18.344 -25.703 -1.597 1 92.75 58 ALA B N 1
ATOM 2809 C CA . ALA B 1 58 ? 19.391 -26.531 -2.168 1 92.75 58 ALA B CA 1
ATOM 2810 C C . ALA B 1 58 ? 20.734 -25.812 -2.135 1 92.75 58 ALA B C 1
ATOM 2812 O O . ALA B 1 58 ? 21.766 -26.422 -1.807 1 92.75 58 ALA B O 1
ATOM 2813 N N . GLU B 1 59 ? 20.688 -24.516 -2.502 1 93.19 59 GLU B N 1
ATOM 2814 C CA . GLU B 1 59 ? 21.891 -23.703 -2.449 1 93.19 59 GLU B CA 1
ATOM 2815 C C . GLU B 1 59 ? 22.438 -23.609 -1.024 1 93.19 59 GLU B C 1
ATOM 2817 O O . GLU B 1 59 ? 23.656 -23.656 -0.812 1 93.19 59 GLU B O 1
ATOM 2822 N N . GLN B 1 60 ? 21.531 -23.469 -0.104 1 93.12 60 GLN B N 1
ATOM 2823 C CA . GLN B 1 60 ? 21.922 -23.344 1.295 1 93.12 60 GLN B CA 1
ATOM 2824 C C . GLN B 1 60 ? 22.547 -24.641 1.812 1 93.12 60 GLN B C 1
ATOM 2826 O O . GLN B 1 60 ? 23.547 -24.609 2.529 1 93.12 60 GLN B O 1
ATOM 2831 N N . VAL B 1 61 ? 22 -25.719 1.459 1 94 61 VAL B N 1
ATOM 2832 C CA . VAL B 1 61 ? 22.516 -27.031 1.853 1 94 61 VAL B CA 1
ATOM 2833 C C . VAL B 1 61 ? 23.906 -27.25 1.251 1 94 61 VAL B C 1
ATOM 2835 O O . VAL B 1 61 ? 24.797 -27.797 1.905 1 94 61 VAL B O 1
ATOM 2838 N N . ALA B 1 62 ? 24 -26.859 0.028 1 94.44 62 ALA B N 1
ATOM 2839 C CA . ALA B 1 62 ? 25.297 -26.984 -0.645 1 94.44 62 ALA B CA 1
ATOM 2840 C C . ALA B 1 62 ? 26.359 -26.156 0.058 1 94.44 62 ALA B C 1
ATOM 2842 O O . ALA B 1 62 ? 27.516 -26.578 0.154 1 94.44 62 ALA B O 1
ATOM 2843 N N . ALA B 1 63 ? 25.953 -25.062 0.56 1 94.31 63 ALA B N 1
ATOM 2844 C CA . ALA B 1 63 ? 26.875 -24.156 1.216 1 94.31 63 ALA B CA 1
ATOM 2845 C C . ALA B 1 63 ? 27.156 -24.594 2.652 1 94.31 63 ALA B C 1
ATOM 2847 O O . ALA B 1 63 ? 28.234 -24.344 3.186 1 94.31 63 ALA B O 1
ATOM 2848 N N . ASP B 1 64 ? 26.156 -25.203 3.277 1 95.38 64 ASP B N 1
ATOM 2849 C CA . ASP B 1 64 ? 26.281 -25.641 4.664 1 95.38 64 ASP B CA 1
ATOM 2850 C C . ASP B 1 64 ? 25.766 -27.078 4.836 1 95.38 64 ASP B C 1
ATOM 2852 O O . ASP B 1 64 ? 24.609 -27.281 5.223 1 95.38 64 ASP B O 1
ATOM 2856 N N . PRO B 1 65 ? 26.547 -28.047 4.828 1 94.56 65 PRO B N 1
ATOM 2857 C CA . PRO B 1 65 ? 26.156 -29.453 4.871 1 94.56 65 PRO B CA 1
ATOM 2858 C C . PRO B 1 65 ? 25.516 -29.844 6.195 1 94.56 65 PRO B C 1
ATOM 2860 O O . PRO B 1 65 ? 24.859 -30.891 6.285 1 94.56 65 PRO B O 1
ATOM 2863 N N . SER B 1 66 ? 25.672 -29.047 7.148 1 95.5 66 SER B N 1
ATOM 2864 C CA . SER B 1 66 ? 25.062 -29.359 8.438 1 95.5 66 SER B CA 1
ATOM 2865 C C . SER B 1 66 ? 23.531 -29.297 8.359 1 95.5 66 SER B C 1
ATOM 2867 O O . SER B 1 66 ? 22.844 -29.828 9.234 1 95.5 66 SER B O 1
ATOM 2869 N N . LEU B 1 67 ? 23.031 -28.672 7.293 1 94.31 67 LEU B N 1
ATOM 2870 C CA . LEU B 1 67 ? 21.594 -28.516 7.113 1 94.31 67 LEU B CA 1
ATOM 2871 C C . LEU B 1 67 ? 20.969 -29.797 6.582 1 94.31 67 LEU B C 1
ATOM 2873 O O . LEU B 1 67 ? 19.75 -29.969 6.621 1 94.31 67 LEU B O 1
ATOM 2877 N N . ARG B 1 68 ? 21.75 -30.75 6.184 1 94.19 68 ARG B N 1
ATOM 2878 C CA . ARG B 1 68 ? 21.281 -31.922 5.461 1 94.19 68 ARG B CA 1
ATOM 2879 C C . ARG B 1 68 ? 20.422 -32.812 6.359 1 94.19 68 ARG B C 1
ATOM 2881 O O . ARG B 1 68 ? 19.656 -33.656 5.867 1 94.19 68 ARG B O 1
ATOM 2888 N N . GLU B 1 69 ? 20.531 -32.594 7.68 1 93.25 69 GLU B N 1
ATOM 2889 C CA . GLU B 1 69 ? 19.797 -33.438 8.602 1 93.25 69 GLU B CA 1
ATOM 2890 C C . GLU B 1 69 ? 18.531 -32.75 9.117 1 93.25 69 GLU B C 1
ATOM 2892 O O . GLU B 1 69 ? 17.75 -33.344 9.852 1 93.25 69 GLU B O 1
ATOM 2897 N N . ARG B 1 70 ? 18.328 -31.594 8.703 1 92.25 70 ARG B N 1
ATOM 2898 C CA . ARG B 1 70 ? 17.188 -30.828 9.172 1 92.25 70 ARG B CA 1
ATOM 2899 C C . ARG B 1 70 ? 16.156 -30.625 8.055 1 92.25 70 ARG B C 1
ATOM 2901 O O . ARG B 1 70 ? 16.516 -30.219 6.949 1 92.25 70 ARG B O 1
ATOM 2908 N N . GLN B 1 71 ? 14.906 -30.922 8.414 1 91.31 71 GLN B N 1
ATOM 2909 C CA . GLN B 1 71 ? 13.859 -30.594 7.449 1 91.31 71 GLN B CA 1
ATOM 2910 C C . GLN B 1 71 ? 13.641 -29.078 7.387 1 91.31 71 GLN B C 1
ATOM 2912 O O . GLN B 1 71 ? 13.797 -28.375 8.391 1 91.31 71 GLN B O 1
ATOM 2917 N N . PRO B 1 72 ? 13.344 -28.484 6.199 1 93.44 72 PRO B N 1
ATOM 2918 C CA . PRO B 1 72 ? 13.047 -29.156 4.926 1 93.44 72 PRO B CA 1
ATOM 2919 C C . PRO B 1 72 ? 14.297 -29.375 4.07 1 93.44 72 PRO B C 1
ATOM 2921 O O . PRO B 1 72 ? 14.195 -29.844 2.939 1 93.44 72 PRO B O 1
ATOM 2924 N N . TYR B 1 73 ? 15.414 -29.062 4.559 1 94.31 73 TYR B N 1
ATOM 2925 C CA . TYR B 1 73 ? 16.688 -29.156 3.838 1 94.31 73 TYR B CA 1
ATOM 2926 C C . TYR B 1 73 ? 17.016 -30.594 3.49 1 94.31 73 TYR B C 1
ATOM 2928 O O . TYR B 1 73 ? 17.5 -30.891 2.391 1 94.31 73 TYR B O 1
ATOM 2936 N N . LYS B 1 74 ? 16.734 -31.469 4.41 1 94.12 74 LYS B N 1
ATOM 2937 C CA . LYS B 1 74 ? 16.938 -32.875 4.176 1 94.12 74 LYS B CA 1
ATOM 2938 C C . LYS B 1 74 ? 16.156 -33.375 2.965 1 94.12 74 LYS B C 1
ATOM 2940 O O . LYS B 1 74 ? 16.688 -34.062 2.104 1 94.12 74 LYS B O 1
ATOM 2945 N N . ALA B 1 75 ? 14.953 -32.969 2.986 1 92.75 75 ALA B N 1
ATOM 2946 C CA . ALA B 1 75 ? 14.086 -33.375 1.878 1 92.75 75 ALA B CA 1
ATOM 2947 C C . ALA B 1 75 ? 14.641 -32.875 0.546 1 92.75 75 ALA B C 1
ATOM 2949 O O . ALA B 1 75 ? 14.625 -33.594 -0.451 1 92.75 75 ALA B O 1
ATOM 2950 N N . VAL B 1 76 ? 15.141 -31.688 0.52 1 91.75 76 VAL B N 1
ATOM 2951 C CA . VAL B 1 76 ? 15.68 -31.078 -0.693 1 91.75 76 VAL B CA 1
ATOM 2952 C C . VAL B 1 76 ? 16.969 -31.781 -1.102 1 91.75 76 VAL B C 1
ATOM 2954 O O . VAL B 1 76 ? 17.172 -32.094 -2.281 1 91.75 76 VAL B O 1
ATOM 2957 N N . TYR B 1 77 ? 17.703 -32.062 -0.094 1 92.38 77 TYR B N 1
ATOM 2958 C CA . TYR B 1 77 ? 18.984 -32.719 -0.34 1 92.38 77 TYR B CA 1
ATOM 2959 C C . TYR B 1 77 ? 18.75 -34.125 -0.921 1 92.38 77 TYR B C 1
ATOM 2961 O O . TYR B 1 77 ? 19.484 -34.562 -1.816 1 92.38 77 TYR B O 1
ATOM 2969 N N . GLU B 1 78 ? 17.766 -34.781 -0.453 1 93.5 78 GLU B N 1
ATOM 2970 C CA . GLU B 1 78 ? 17.469 -36.156 -0.866 1 93.5 78 GLU B CA 1
ATOM 2971 C C . GLU B 1 78 ? 16.531 -36.188 -2.068 1 93.5 78 GLU B C 1
ATOM 2973 O O . GLU B 1 78 ? 16.047 -37.25 -2.459 1 93.5 78 GLU B O 1
ATOM 2978 N N . ASP B 1 79 ? 16.188 -35.031 -2.574 1 87.75 79 ASP B N 1
ATOM 2979 C CA . ASP B 1 79 ? 15.297 -34.906 -3.729 1 87.75 79 ASP B CA 1
ATOM 2980 C C . ASP B 1 79 ? 13.914 -35.469 -3.436 1 87.75 79 ASP B C 1
ATOM 2982 O O . ASP B 1 79 ? 13.336 -36.156 -4.273 1 87.75 79 ASP B O 1
ATOM 2986 N N . ASP B 1 80 ? 13.531 -35.312 -2.203 1 86.94 80 ASP B N 1
ATOM 2987 C CA . ASP B 1 80 ? 12.203 -35.75 -1.771 1 86.94 80 ASP B CA 1
ATOM 2988 C C . ASP B 1 80 ? 11.219 -34.594 -1.784 1 86.94 80 ASP B C 1
ATOM 2990 O O . ASP B 1 80 ? 10.727 -34.156 -0.732 1 86.94 80 ASP B O 1
ATOM 2994 N N . LEU B 1 81 ? 10.859 -34.125 -2.898 1 80.19 81 LEU B N 1
ATOM 2995 C CA . LEU B 1 81 ? 9.945 -33 -3.039 1 80.19 81 LEU B CA 1
ATOM 2996 C C . LEU B 1 81 ? 8.547 -33.375 -2.564 1 80.19 81 LEU B C 1
ATOM 2998 O O . LEU B 1 81 ? 7.734 -32.5 -2.266 1 80.19 81 LEU B O 1
ATOM 3002 N N . ARG B 1 82 ? 8.305 -34.594 -2.441 1 80.25 82 ARG B N 1
ATOM 3003 C CA . ARG B 1 82 ? 7.023 -35.062 -1.934 1 80.25 82 ARG B CA 1
ATOM 3004 C C . ARG B 1 82 ? 6.805 -34.625 -0.492 1 80.25 82 ARG B C 1
ATOM 3006 O O . ARG B 1 82 ? 5.684 -34.312 -0.1 1 80.25 82 ARG B O 1
ATOM 3013 N N . TRP B 1 83 ? 7.871 -34.719 0.21 1 85 83 TRP B N 1
ATOM 3014 C CA . TRP B 1 83 ? 7.773 -34.281 1.597 1 85 83 TRP B CA 1
ATOM 3015 C C . TRP B 1 83 ? 7.23 -32.844 1.676 1 85 83 TRP B C 1
ATOM 3017 O O . TRP B 1 83 ? 6.391 -32.562 2.529 1 85 83 TRP B O 1
ATOM 3027 N N . ILE B 1 84 ? 7.73 -32 0.806 1 80.81 84 ILE B N 1
ATOM 3028 C CA . ILE B 1 84 ? 7.332 -30.594 0.811 1 80.81 84 ILE B CA 1
ATOM 3029 C C . ILE B 1 84 ? 5.855 -30.484 0.443 1 80.81 84 ILE B C 1
ATOM 3031 O O . ILE B 1 84 ? 5.102 -29.766 1.104 1 80.81 84 ILE B O 1
ATOM 3035 N N . GLY B 1 85 ? 5.465 -31.109 -0.589 1 76.12 85 GLY B N 1
ATOM 3036 C CA . GLY B 1 85 ? 4.062 -31.141 -0.977 1 76.12 85 GLY B CA 1
ATOM 3037 C C . GLY B 1 85 ? 3.152 -31.672 0.111 1 76.12 85 GLY B C 1
ATOM 3038 O O . GLY B 1 85 ? 2.084 -31.125 0.365 1 76.12 85 GLY B O 1
ATOM 3039 N N . ASP B 1 86 ? 3.643 -32.719 0.813 1 77.06 86 ASP B N 1
ATOM 3040 C CA . ASP B 1 86 ? 2.879 -33.344 1.884 1 77.06 86 ASP B CA 1
ATOM 3041 C C . ASP B 1 86 ? 2.713 -32.406 3.072 1 77.06 86 ASP B C 1
ATOM 3043 O O . ASP B 1 86 ? 1.673 -32.406 3.734 1 77.06 86 ASP B O 1
ATOM 3047 N N . ALA B 1 87 ? 3.748 -31.703 3.283 1 77.81 87 ALA B N 1
ATOM 3048 C CA . ALA B 1 87 ? 3.688 -30.75 4.395 1 77.81 87 ALA B CA 1
ATOM 3049 C C . ALA B 1 87 ? 2.541 -29.766 4.211 1 77.81 87 ALA B C 1
ATOM 3051 O O . ALA B 1 87 ? 1.799 -29.484 5.152 1 77.81 87 ALA B O 1
ATOM 3052 N N . VAL B 1 88 ? 2.326 -29.234 3.027 1 70.31 88 VAL B N 1
ATOM 3053 C CA . VAL B 1 88 ? 1.282 -28.266 2.699 1 70.31 88 VAL B CA 1
ATOM 3054 C C . VAL B 1 88 ? -0.086 -28.938 2.773 1 70.31 88 VAL B C 1
ATOM 3056 O O . VAL B 1 88 ? -1.027 -28.391 3.344 1 70.31 88 VAL B O 1
ATOM 3059 N N . THR B 1 89 ? -0.097 -30.156 2.268 1 66.06 89 THR B N 1
ATOM 3060 C CA . THR B 1 89 ? -1.341 -30.922 2.291 1 66.06 89 THR B CA 1
ATOM 3061 C C . THR B 1 89 ? -1.763 -31.219 3.725 1 66.06 89 THR B C 1
ATOM 3063 O O . THR B 1 89 ? -2.934 -31.062 4.078 1 66.06 89 THR B O 1
ATOM 3066 N N . LYS B 1 90 ? -0.797 -31.703 4.555 1 73.44 90 LYS B N 1
ATOM 3067 C CA . LYS B 1 90 ? -1.049 -32.031 5.957 1 73.44 90 LYS B CA 1
ATOM 3068 C C . LYS B 1 90 ? -1.567 -30.797 6.711 1 73.44 90 LYS B C 1
ATOM 3070 O O . LYS B 1 90 ? -2.453 -30.922 7.562 1 73.44 90 LYS B O 1
ATOM 3075 N N . HIS B 1 91 ? -1.027 -29.609 6.367 1 71 91 HIS B N 1
ATOM 3076 C CA . HIS B 1 91 ? -1.478 -28.375 7 1 71 91 HIS B CA 1
ATOM 3077 C C . HIS B 1 91 ? -2.959 -28.125 6.738 1 71 91 HIS B C 1
ATOM 3079 O O . HIS B 1 91 ? -3.713 -27.812 7.66 1 71 91 HIS B O 1
ATOM 3085 N N . TYR B 1 92 ? -3.414 -28.312 5.57 1 62.5 92 TYR B N 1
ATOM 3086 C CA . TYR B 1 92 ? -4.809 -28.094 5.211 1 62.5 92 TYR B CA 1
ATOM 3087 C C . TYR B 1 92 ? -5.715 -29.125 5.875 1 62.5 92 TYR B C 1
ATOM 3089 O O . TYR B 1 92 ? -6.926 -28.922 5.984 1 62.5 92 TYR B O 1
ATOM 3097 N N . GLN B 1 93 ? -5.039 -30.219 6.363 1 64.62 93 GLN B N 1
ATOM 3098 C CA . GLN B 1 93 ? -5.789 -31.25 7.066 1 64.62 93 GLN B CA 1
ATOM 3099 C C . GLN B 1 93 ? -5.676 -31.078 8.578 1 64.62 93 GLN B C 1
ATOM 3101 O O . GLN B 1 93 ? -6.133 -31.938 9.344 1 64.62 93 GLN B O 1
ATOM 3106 N N . GLY B 1 94 ? -4.969 -30.062 8.922 1 67.38 94 GLY B N 1
ATOM 3107 C CA . GLY B 1 94 ? -4.922 -29.719 10.328 1 67.38 94 GLY B CA 1
ATOM 3108 C C . GLY B 1 94 ? -3.668 -30.203 11.023 1 67.38 94 GLY B C 1
ATOM 3109 O O . GLY B 1 94 ? -3.551 -30.094 12.25 1 67.38 94 GLY B O 1
ATOM 3110 N N . ASP B 1 95 ? -2.818 -30.812 10.312 1 76.19 95 ASP B N 1
ATOM 3111 C CA . ASP B 1 95 ? -1.556 -31.312 10.852 1 76.19 95 ASP B CA 1
ATOM 3112 C C . ASP B 1 95 ? -0.396 -30.391 10.469 1 76.19 95 ASP B C 1
ATOM 3114 O O . ASP B 1 95 ? 0.07 -30.406 9.328 1 76.19 95 ASP B O 1
ATOM 3118 N N . ASP B 1 96 ? 0.136 -29.625 11.445 1 77.25 96 ASP B N 1
ATOM 3119 C CA . ASP B 1 96 ? 1.146 -28.609 11.172 1 77.25 96 ASP B CA 1
ATOM 3120 C C . ASP B 1 96 ? 2.549 -29.125 11.477 1 77.25 96 ASP B C 1
ATOM 3122 O O . ASP B 1 96 ? 3.508 -28.359 11.508 1 77.25 96 ASP B O 1
ATOM 3126 N N . THR B 1 97 ? 2.66 -30.438 11.703 1 80.62 97 THR B N 1
ATOM 3127 C CA . THR B 1 97 ? 3.924 -31.031 12.133 1 80.62 97 THR B CA 1
ATOM 3128 C C . THR B 1 97 ? 5.047 -30.656 11.172 1 80.62 97 THR B C 1
ATOM 3130 O O . THR B 1 97 ? 6.137 -30.266 11.594 1 80.62 97 THR B O 1
ATOM 3133 N N . ASP B 1 98 ? 4.777 -30.797 9.93 1 82.94 98 ASP B N 1
ATOM 3134 C CA . ASP B 1 98 ? 5.812 -30.547 8.93 1 82.94 98 ASP B CA 1
ATOM 3135 C C . ASP B 1 98 ? 5.785 -29.109 8.438 1 82.94 98 ASP B C 1
ATOM 3137 O O . ASP B 1 98 ? 6.723 -28.656 7.781 1 82.94 98 ASP B O 1
ATOM 3141 N N . LEU B 1 99 ? 4.777 -28.453 8.844 1 79.38 99 LEU B N 1
ATOM 3142 C CA . LEU B 1 99 ? 4.625 -27.094 8.367 1 79.38 99 LEU B CA 1
ATOM 3143 C C . LEU B 1 99 ? 5.59 -26.156 9.086 1 79.38 99 LEU B C 1
ATOM 3145 O O . LEU B 1 99 ? 6.141 -25.234 8.469 1 79.38 99 LEU B O 1
ATOM 3149 N N . LYS B 1 100 ? 5.852 -26.438 10.375 1 84 100 LYS B N 1
ATOM 3150 C CA . LYS B 1 100 ? 6.656 -25.531 11.188 1 84 100 LYS B CA 1
ATOM 3151 C C . LYS B 1 100 ? 8.07 -25.391 10.625 1 84 100 LYS B C 1
ATOM 3153 O O . LYS B 1 100 ? 8.523 -24.281 10.344 1 84 100 LYS B O 1
ATOM 3158 N N . PRO B 1 101 ? 8.742 -26.547 10.383 1 86.94 101 PRO B N 1
ATOM 3159 C CA . PRO B 1 101 ? 10.078 -26.391 9.812 1 86.94 101 PRO B CA 1
ATOM 3160 C C . PRO B 1 101 ? 10.062 -25.797 8.406 1 86.94 101 PRO B C 1
ATOM 3162 O O . PRO B 1 101 ? 10.984 -25.078 8.023 1 86.94 101 PRO B O 1
ATOM 3165 N N . LEU B 1 102 ? 9.125 -26.094 7.676 1 87.56 102 LEU B N 1
ATOM 3166 C CA . LEU B 1 102 ? 9.016 -25.531 6.332 1 87.56 102 LEU B CA 1
ATOM 3167 C C . LEU B 1 102 ? 8.859 -24.016 6.387 1 87.56 102 LEU B C 1
ATOM 3169 O O . LEU B 1 102 ? 9.578 -23.281 5.711 1 87.56 102 LEU B O 1
ATOM 3173 N N . VAL B 1 103 ? 8.016 -23.578 7.246 1 85.94 103 VAL B N 1
ATOM 3174 C CA . VAL B 1 103 ? 7.777 -22.141 7.406 1 85.94 103 VAL B CA 1
ATOM 3175 C C . VAL B 1 103 ? 9.047 -21.453 7.914 1 85.94 103 VAL B C 1
ATOM 3177 O O . VAL B 1 103 ? 9.422 -20.391 7.414 1 85.94 103 VAL B O 1
ATOM 3180 N N . GLY B 1 104 ? 9.664 -22.062 8.914 1 87.81 104 GLY B N 1
ATOM 3181 C CA . GLY B 1 104 ? 10.914 -21.516 9.406 1 87.81 104 GLY B CA 1
ATOM 3182 C C . GLY B 1 104 ? 11.969 -21.344 8.328 1 87.81 104 GLY B C 1
ATOM 3183 O O . GLY B 1 104 ? 12.633 -20.312 8.25 1 87.81 104 GLY B O 1
ATOM 3184 N N . ALA B 1 105 ? 12.078 -22.391 7.508 1 90.81 105 ALA B N 1
ATOM 3185 C CA . ALA B 1 105 ? 13.039 -22.344 6.41 1 90.81 105 ALA B CA 1
ATOM 3186 C C . ALA B 1 105 ? 12.656 -21.266 5.387 1 90.81 105 ALA B C 1
ATOM 3188 O O . ALA B 1 105 ? 13.516 -20.578 4.859 1 90.81 105 ALA B O 1
ATOM 3189 N N . ILE B 1 106 ? 11.438 -21.188 5.129 1 90.19 106 ILE B N 1
ATOM 3190 C CA . ILE B 1 106 ? 10.938 -20.188 4.188 1 90.19 106 ILE B CA 1
ATOM 3191 C C . ILE B 1 106 ? 11.281 -18.781 4.68 1 90.19 106 ILE B C 1
ATOM 3193 O O . ILE B 1 106 ? 11.805 -17.969 3.922 1 90.19 106 ILE B O 1
ATOM 3197 N N . LEU B 1 107 ? 11.109 -18.547 5.949 1 90.62 107 LEU B N 1
ATOM 3198 C CA . LEU B 1 107 ? 11.359 -17.234 6.535 1 90.62 107 LEU B CA 1
ATOM 3199 C C . LEU B 1 107 ? 12.852 -16.922 6.551 1 90.62 107 LEU B C 1
ATOM 3201 O O . LEU B 1 107 ? 13.25 -15.758 6.438 1 90.62 107 LEU B O 1
ATOM 3205 N N . SER B 1 108 ? 13.633 -17.891 6.523 1 91.12 108 SER B N 1
ATOM 3206 C CA . SER B 1 108 ? 15.07 -17.688 6.664 1 91.12 108 SER B CA 1
ATOM 3207 C C . SER B 1 108 ? 15.773 -17.719 5.309 1 91.12 108 SER B C 1
ATOM 3209 O O . SER B 1 108 ? 16.969 -17.422 5.211 1 91.12 108 SER B O 1
ATOM 3211 N N . ALA B 1 109 ? 15.055 -18.094 4.305 1 92.31 109 ALA B N 1
ATOM 3212 C CA . ALA B 1 109 ? 15.664 -18.422 3.016 1 92.31 109 ALA B CA 1
ATOM 3213 C C . ALA B 1 109 ? 16.469 -17.234 2.486 1 92.31 109 ALA B C 1
ATOM 3215 O O . ALA B 1 109 ? 17.547 -17.422 1.897 1 92.31 109 ALA B O 1
ATOM 3216 N N . HIS B 1 110 ? 16.016 -16.031 2.695 1 93 110 HIS B N 1
ATOM 3217 C CA . HIS B 1 110 ? 16.688 -14.852 2.193 1 93 110 HIS B CA 1
ATOM 3218 C C . HIS B 1 110 ? 16.812 -13.781 3.275 1 93 110 HIS B C 1
ATOM 3220 O O . HIS B 1 110 ? 16.641 -12.594 3 1 93 110 HIS B O 1
ATOM 3226 N N . GLU B 1 111 ? 17.016 -14.227 4.414 1 93.12 111 GLU B N 1
ATOM 3227 C CA . GLU B 1 111 ? 17.188 -13.289 5.523 1 93.12 111 GLU B CA 1
ATOM 3228 C C . GLU B 1 111 ? 18.438 -12.43 5.332 1 93.12 111 GLU B C 1
ATOM 3230 O O . GLU B 1 111 ? 19.469 -12.922 4.879 1 93.12 111 GLU B O 1
ATOM 3235 N N . ALA B 1 112 ? 18.203 -11.125 5.598 1 94.81 112 ALA B N 1
ATOM 3236 C CA . ALA B 1 112 ? 19.312 -10.18 5.719 1 94.81 112 ALA B CA 1
ATOM 3237 C C . ALA B 1 112 ? 19.922 -9.883 4.355 1 94.81 112 ALA B C 1
ATOM 3239 O O . ALA B 1 112 ? 21.141 -9.719 4.242 1 94.81 112 ALA B O 1
ATOM 3240 N N . ILE B 1 113 ? 19.141 -9.891 3.359 1 96.19 113 ILE B N 1
ATOM 3241 C CA . ILE B 1 113 ? 19.594 -9.375 2.074 1 96.19 113 ILE B CA 1
ATOM 3242 C C . ILE B 1 113 ? 18.781 -8.133 1.706 1 96.19 113 ILE B C 1
ATOM 3244 O O . ILE B 1 113 ? 17.703 -7.898 2.256 1 96.19 113 ILE B O 1
ATOM 3248 N N . THR B 1 114 ? 19.344 -7.324 0.844 1 96.69 114 THR B N 1
ATOM 3249 C CA . THR B 1 114 ? 18.625 -6.129 0.432 1 96.69 114 THR B CA 1
ATOM 3250 C C . THR B 1 114 ? 17.438 -6.5 -0.448 1 96.69 114 THR B C 1
ATOM 3252 O O . THR B 1 114 ? 17.422 -7.566 -1.07 1 96.69 114 THR B O 1
ATOM 3255 N N . VAL B 1 115 ? 16.469 -5.672 -0.537 1 96.25 115 VAL B N 1
ATOM 3256 C CA . VAL B 1 115 ? 15.297 -5.891 -1.379 1 96.25 115 VAL B CA 1
ATOM 3257 C C . VAL B 1 115 ? 15.711 -5.93 -2.848 1 96.25 115 VAL B C 1
ATOM 3259 O O . VAL B 1 115 ? 15.125 -6.664 -3.646 1 96.25 115 VAL B O 1
ATOM 3262 N N . GLU B 1 116 ? 16.781 -5.227 -3.219 1 94.44 116 GLU B N 1
ATOM 3263 C CA . GLU B 1 116 ? 17.297 -5.238 -4.586 1 94.44 116 GLU B CA 1
ATOM 3264 C C . GLU B 1 116 ? 17.938 -6.586 -4.922 1 94.44 116 GLU B C 1
ATOM 3266 O O . GLU B 1 116 ? 17.734 -7.113 -6.016 1 94.44 116 GLU B O 1
ATOM 3271 N N . GLU B 1 117 ? 18.656 -7.129 -3.943 1 96.25 117 GLU B N 1
ATOM 3272 C CA . GLU B 1 117 ? 19.25 -8.445 -4.137 1 96.25 117 GLU B CA 1
ATOM 3273 C C . GLU B 1 117 ? 18.188 -9.523 -4.27 1 96.25 117 GLU B C 1
ATOM 3275 O O . GLU B 1 117 ? 18.297 -10.406 -5.125 1 96.25 117 GLU B O 1
ATOM 3280 N N . HIS B 1 118 ? 17.219 -9.438 -3.43 1 96.88 118 HIS B N 1
ATOM 3281 C CA . HIS B 1 118 ? 16.125 -10.383 -3.52 1 96.88 118 HIS B CA 1
ATOM 3282 C C . HIS B 1 118 ? 15.461 -10.328 -4.895 1 96.88 118 HIS B C 1
ATOM 3284 O O . HIS B 1 118 ? 15.203 -11.367 -5.504 1 96.88 118 HIS B O 1
ATOM 3290 N N . ALA B 1 119 ? 15.211 -9.148 -5.391 1 97.25 119 ALA B N 1
ATOM 3291 C CA . ALA B 1 119 ? 14.602 -8.977 -6.707 1 97.25 119 ALA B CA 1
ATOM 3292 C C . ALA B 1 119 ? 15.477 -9.586 -7.801 1 97.25 119 ALA B C 1
ATOM 3294 O O . ALA B 1 119 ? 14.969 -10.211 -8.734 1 97.25 119 ALA B O 1
ATOM 3295 N N . SER B 1 120 ? 16.734 -9.398 -7.66 1 97.12 120 SER B N 1
ATOM 3296 C CA . SER B 1 120 ? 17.672 -9.945 -8.633 1 97.12 120 SER B CA 1
ATOM 3297 C C . SER B 1 120 ? 17.625 -11.469 -8.656 1 97.12 120 SER B C 1
ATOM 3299 O O . SER B 1 120 ? 17.656 -12.078 -9.727 1 97.12 120 SER B O 1
ATOM 3301 N N . ARG B 1 121 ? 17.531 -12.078 -7.504 1 96.62 121 ARG B N 1
ATOM 3302 C CA . ARG B 1 121 ? 17.438 -13.531 -7.41 1 96.62 121 ARG B CA 1
ATOM 3303 C C . ARG B 1 121 ? 16.141 -14.039 -8.047 1 96.62 121 ARG B C 1
ATOM 3305 O O . ARG B 1 121 ? 16.141 -15.07 -8.719 1 96.62 121 ARG B O 1
ATOM 3312 N N . VAL B 1 122 ? 15.133 -13.312 -7.855 1 97.94 122 VAL B N 1
ATOM 3313 C CA . VAL B 1 122 ? 13.844 -13.703 -8.414 1 97.94 122 VAL B CA 1
ATOM 3314 C C . VAL B 1 122 ? 13.883 -13.578 -9.938 1 97.94 122 VAL B C 1
ATOM 3316 O O . VAL B 1 122 ? 13.422 -14.477 -10.648 1 97.94 122 VAL B O 1
ATOM 3319 N N . ARG B 1 123 ? 14.469 -12.484 -10.453 1 98 123 ARG B N 1
ATOM 3320 C CA . ARG B 1 123 ? 14.594 -12.312 -11.898 1 98 123 ARG B CA 1
ATOM 3321 C C . ARG B 1 123 ? 15.406 -13.453 -12.516 1 98 123 ARG B C 1
ATOM 3323 O O . ARG B 1 123 ? 15.047 -13.969 -13.578 1 98 123 ARG B O 1
ATOM 3330 N N . ALA B 1 124 ? 16.438 -13.82 -11.836 1 97.38 124 ALA B N 1
ATOM 3331 C CA . ALA B 1 124 ? 17.281 -14.914 -12.312 1 97.38 124 ALA B CA 1
ATOM 3332 C C . ALA B 1 124 ? 16.5 -16.219 -12.352 1 97.38 124 ALA B C 1
ATOM 3334 O O . ALA B 1 124 ? 16.625 -17 -13.305 1 97.38 124 ALA B O 1
ATOM 3335 N N . PHE B 1 125 ? 15.758 -16.453 -11.367 1 97.81 125 PHE B N 1
ATOM 3336 C CA . PHE B 1 125 ? 14.922 -17.641 -11.297 1 97.81 125 PHE B CA 1
ATOM 3337 C C . PHE B 1 125 ? 13.969 -17.719 -12.484 1 97.81 125 PHE B C 1
ATOM 3339 O O . PHE B 1 125 ? 13.914 -18.719 -13.18 1 97.81 125 PHE B O 1
ATOM 3346 N N . PHE B 1 126 ? 13.266 -16.594 -12.766 1 97.88 126 PHE B N 1
ATOM 3347 C CA . PHE B 1 126 ? 12.258 -16.594 -13.82 1 97.88 126 PHE B CA 1
ATOM 3348 C C . PHE B 1 126 ? 12.914 -16.641 -15.195 1 97.88 126 PHE B C 1
ATOM 3350 O O . PHE B 1 126 ? 12.281 -17.031 -16.188 1 97.88 126 PHE B O 1
ATOM 3357 N N . ALA B 1 127 ? 14.141 -16.234 -15.273 1 96.81 127 ALA B N 1
ATOM 3358 C CA . ALA B 1 127 ? 14.867 -16.266 -16.547 1 96.81 127 ALA B CA 1
ATOM 3359 C C . ALA B 1 127 ? 15.203 -17.703 -16.938 1 96.81 127 ALA B C 1
ATOM 3361 O O . ALA B 1 127 ? 15.289 -18.016 -18.14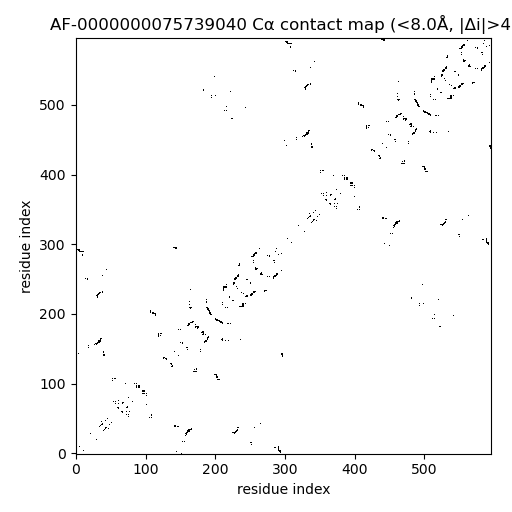1 1 96.81 127 ALA B O 1
ATOM 3362 N N . GLU B 1 128 ? 15.273 -18.656 -15.961 1 94.25 128 GLU B N 1
ATOM 3363 C CA . GLU B 1 128 ? 15.883 -19.953 -16.281 1 94.25 128 GLU B CA 1
ATOM 3364 C C . GLU B 1 128 ? 14.953 -21.094 -15.922 1 94.25 128 GLU B C 1
ATOM 3366 O O . GLU B 1 128 ? 15.055 -22.188 -16.5 1 94.25 128 GLU B O 1
ATOM 3371 N N . ALA B 1 129 ? 14.094 -20.875 -14.992 1 95.31 129 ALA B N 1
ATOM 3372 C CA . ALA B 1 129 ? 13.383 -22 -14.391 1 95.31 129 ALA B CA 1
ATOM 3373 C C . ALA B 1 129 ? 12.234 -22.469 -15.281 1 95.31 129 ALA B C 1
ATOM 3375 O O . ALA B 1 129 ? 11.547 -21.656 -15.898 1 95.31 129 ALA B O 1
ATOM 3376 N N . THR B 1 130 ? 12.086 -23.797 -15.312 1 95.25 130 THR B N 1
ATOM 3377 C CA . THR B 1 130 ? 11.023 -24.438 -16.078 1 95.25 130 THR B CA 1
ATOM 3378 C C . THR B 1 130 ? 10.062 -25.172 -15.141 1 95.25 130 THR B C 1
ATOM 3380 O O . THR B 1 130 ? 10.477 -25.703 -14.102 1 95.25 130 THR B O 1
ATOM 3383 N N . HIS B 1 131 ? 8.859 -25.141 -15.531 1 93.81 131 HIS B N 1
ATOM 3384 C CA . HIS B 1 131 ? 7.863 -25.906 -14.789 1 93.81 131 HIS B CA 1
ATOM 3385 C C . HIS B 1 131 ? 8.203 -27.391 -14.766 1 93.81 131 HIS B C 1
ATOM 3387 O O . HIS B 1 131 ? 8.617 -27.938 -15.789 1 93.81 131 HIS B O 1
ATOM 3393 N N . PRO B 1 132 ? 8.031 -28.047 -13.672 1 88.81 132 PRO B N 1
ATOM 3394 C CA . PRO B 1 132 ? 8.523 -29.406 -13.539 1 88.81 132 PRO B CA 1
ATOM 3395 C C . PRO B 1 132 ? 7.77 -30.406 -14.414 1 88.81 132 PRO B C 1
ATOM 3397 O O . PRO B 1 132 ? 8.312 -31.453 -14.789 1 88.81 132 PRO B O 1
ATOM 3400 N N . THR B 1 133 ? 6.484 -30.094 -14.75 1 91.12 133 THR B N 1
ATOM 3401 C CA . THR B 1 133 ? 5.711 -31.141 -15.414 1 91.12 133 THR B CA 1
ATOM 3402 C C . THR B 1 133 ? 5.156 -30.625 -16.75 1 91.12 133 THR B C 1
ATOM 3404 O O . THR B 1 133 ? 4.785 -31.422 -17.609 1 91.12 133 THR B O 1
ATOM 3407 N N . LEU B 1 134 ? 5.105 -29.328 -16.953 1 93.19 134 LEU B N 1
ATOM 3408 C CA . LEU B 1 134 ? 4.434 -28.781 -18.141 1 93.19 134 LEU B CA 1
ATOM 3409 C C . LEU B 1 134 ? 5.422 -28.594 -19.281 1 93.19 134 LEU B C 1
ATOM 3411 O O . LEU B 1 134 ? 5.02 -28.328 -20.406 1 93.19 134 LEU B O 1
ATOM 3415 N N . GLY B 1 135 ? 6.711 -28.719 -19.047 1 91.25 135 GLY B N 1
ATOM 3416 C CA . GLY B 1 135 ? 7.73 -28.609 -20.078 1 91.25 135 GLY B CA 1
ATOM 3417 C C . GLY B 1 135 ? 7.852 -27.203 -20.641 1 91.25 135 GLY B C 1
ATOM 3418 O O . GLY B 1 135 ? 8.109 -27.031 -21.828 1 91.25 135 GLY B O 1
ATOM 3419 N N . ARG B 1 136 ? 7.504 -26.188 -19.922 1 94.31 136 ARG B N 1
ATOM 3420 C CA . ARG B 1 136 ? 7.605 -24.797 -20.344 1 94.31 136 ARG B CA 1
ATOM 3421 C C . ARG B 1 136 ? 8.234 -23.938 -19.25 1 94.31 136 ARG B C 1
ATOM 3423 O O . ARG B 1 136 ? 8.133 -24.25 -18.078 1 94.31 136 ARG B O 1
ATOM 3430 N N . PRO B 1 137 ? 8.844 -22.812 -19.719 1 96.44 137 PRO B N 1
ATOM 3431 C CA . PRO B 1 137 ? 9.344 -21.859 -18.719 1 96.44 137 PRO B CA 1
ATOM 3432 C C . PRO B 1 137 ? 8.234 -21.281 -17.859 1 96.44 137 PRO B C 1
ATOM 3434 O O . PRO B 1 137 ? 7.102 -21.109 -18.312 1 96.44 137 PRO B O 1
ATOM 3437 N N . TYR B 1 138 ? 8.57 -20.938 -16.609 1 96.69 138 TYR B N 1
ATOM 3438 C CA . TYR B 1 138 ? 7.59 -20.359 -15.695 1 96.69 138 TYR B CA 1
ATOM 3439 C C . TYR B 1 138 ? 6.988 -19.094 -16.281 1 96.69 138 TYR B C 1
ATOM 3441 O O . TYR B 1 138 ? 5.801 -18.812 -16.094 1 96.69 138 TYR B O 1
ATOM 3449 N N . ARG B 1 139 ? 7.699 -18.281 -17.031 1 96.06 139 ARG B N 1
ATOM 3450 C CA . ARG B 1 139 ? 7.227 -17.031 -17.625 1 96.06 139 ARG B CA 1
ATOM 3451 C C . ARG B 1 139 ? 6.113 -17.297 -18.641 1 96.06 139 ARG B C 1
ATOM 3453 O O . ARG B 1 139 ? 5.414 -16.375 -19.062 1 96.06 139 ARG B O 1
ATOM 3460 N N . GLU B 1 140 ? 5.969 -18.594 -19.047 1 96.31 140 GLU B N 1
ATOM 3461 C CA . GLU B 1 140 ? 4.945 -18.969 -20.016 1 96.31 140 GLU B CA 1
ATOM 3462 C C . GLU B 1 140 ? 3.857 -19.828 -19.359 1 96.31 140 GLU B C 1
ATOM 3464 O O . GLU B 1 140 ? 3.111 -20.516 -20.047 1 96.31 140 GLU B O 1
ATOM 3469 N N . CYS B 1 141 ? 3.826 -19.766 -18.062 1 96.62 141 CYS B N 1
ATOM 3470 C CA . CYS B 1 141 ? 2.832 -20.547 -17.328 1 96.62 141 CYS B CA 1
ATOM 3471 C C . CYS B 1 141 ? 1.667 -19.672 -16.891 1 96.62 141 CYS B C 1
ATOM 3473 O O . CYS B 1 141 ? 0.834 -20.109 -16.078 1 96.62 141 CYS B O 1
ATOM 3475 N N . GLY B 1 142 ? 1.61 -18.391 -17.375 1 97.69 142 GLY B N 1
ATOM 3476 C CA . GLY B 1 142 ? 0.424 -17.578 -17.188 1 97.69 142 GLY B CA 1
ATOM 3477 C C . GLY B 1 142 ? -0.761 -18.047 -18.016 1 97.69 142 GLY B C 1
ATOM 3478 O O . GLY B 1 142 ? -0.597 -18.484 -19.156 1 97.69 142 GLY B O 1
ATOM 3479 N N . TYR B 1 143 ? -1.925 -17.984 -17.438 1 98.56 143 TYR B N 1
ATOM 3480 C CA . TYR B 1 143 ? -3.133 -18.344 -18.172 1 98.56 143 TYR B CA 1
ATOM 3481 C C . TYR B 1 143 ? -3.492 -17.266 -19.188 1 98.56 143 TYR B C 1
ATOM 3483 O O . TYR B 1 143 ? -3.92 -16.172 -18.812 1 98.56 143 TYR B O 1
ATOM 3491 N N . LEU B 1 144 ? -3.391 -17.625 -20.438 1 97.94 144 LEU B N 1
ATOM 3492 C CA . LEU B 1 144 ? -3.549 -16.656 -21.516 1 97.94 144 LEU B CA 1
ATOM 3493 C C . LEU B 1 144 ? -4.918 -15.984 -21.438 1 97.94 144 LEU B C 1
ATOM 3495 O O . LEU B 1 144 ? -5.027 -14.773 -21.609 1 97.94 144 LEU B O 1
ATOM 3499 N N . PRO B 1 145 ? -6.059 -16.703 -21.219 1 98.62 145 PRO B N 1
ATOM 3500 C CA . PRO B 1 145 ? -7.363 -16.047 -21.141 1 98.62 145 PRO B CA 1
ATOM 3501 C C . PRO B 1 145 ? -7.43 -15.008 -20.016 1 98.62 145 PRO B C 1
ATOM 3503 O O . PRO B 1 145 ? -8.039 -13.945 -20.188 1 98.62 145 PRO B O 1
ATOM 3506 N N . MET B 1 146 ? -6.785 -15.258 -18.906 1 98.81 146 MET B N 1
ATOM 3507 C CA . MET B 1 146 ? -6.824 -14.336 -17.781 1 98.81 146 MET B CA 1
ATOM 3508 C C . MET B 1 146 ? -5.949 -13.117 -18.047 1 98.81 146 MET B C 1
ATOM 3510 O O . MET B 1 146 ? -6.293 -12 -17.656 1 98.81 146 MET B O 1
ATOM 3514 N N . VAL B 1 147 ? -4.789 -13.375 -18.688 1 98.38 147 VAL B N 1
ATOM 3515 C CA . VAL B 1 147 ? -3.957 -12.25 -19.094 1 98.38 147 VAL B CA 1
ATOM 3516 C C . VAL B 1 147 ? -4.734 -11.359 -20.062 1 98.38 147 VAL B C 1
ATOM 3518 O O . VAL B 1 147 ? -4.695 -10.133 -19.953 1 98.38 147 VAL B O 1
ATOM 3521 N N . GLU B 1 148 ? -5.426 -12.016 -20.969 1 98.44 148 GLU B N 1
ATOM 3522 C CA . GLU B 1 148 ? -6.273 -11.273 -21.906 1 98.44 148 GLU B CA 1
ATOM 3523 C C . GLU B 1 148 ? -7.367 -10.516 -21.172 1 98.44 148 GLU B C 1
ATOM 3525 O O . GLU B 1 148 ? -7.719 -9.398 -21.547 1 98.44 148 GLU B O 1
ATOM 3530 N N . LEU B 1 149 ? -7.945 -11.117 -20.156 1 98.88 149 LEU B N 1
ATOM 3531 C CA . LEU B 1 149 ? -8.969 -10.461 -19.359 1 98.88 149 LEU B CA 1
ATOM 3532 C C . LEU B 1 149 ? -8.406 -9.211 -18.688 1 98.88 149 LEU B C 1
ATOM 3534 O O . LEU B 1 149 ? -9.062 -8.164 -18.656 1 98.88 149 LEU B O 1
ATOM 3538 N N . LEU B 1 150 ? -7.199 -9.297 -18.125 1 98.81 150 LEU B N 1
ATOM 3539 C CA . LEU B 1 150 ? -6.531 -8.141 -17.547 1 98.81 150 LEU B CA 1
ATOM 3540 C C . LEU B 1 150 ? -6.422 -7.016 -18.578 1 98.81 150 LEU B C 1
ATOM 3542 O O . LEU B 1 150 ? -6.738 -5.859 -18.266 1 98.81 150 LEU B O 1
ATOM 3546 N N . GLN B 1 151 ? -6.051 -7.34 -19.75 1 98.5 151 GLN B N 1
ATOM 3547 C CA . GLN B 1 151 ? -5.879 -6.352 -20.812 1 98.5 151 GLN B CA 1
ATOM 3548 C C . GLN B 1 151 ? -7.215 -5.738 -21.219 1 98.5 151 GLN B C 1
ATOM 3550 O O . GLN B 1 151 ? -7.309 -4.535 -21.453 1 98.5 151 GLN B O 1
ATOM 3555 N N . TYR B 1 152 ? -8.164 -6.633 -21.328 1 98.81 152 TYR B N 1
ATOM 3556 C CA . TYR B 1 152 ? -9.508 -6.18 -21.672 1 98.81 152 TYR B CA 1
ATOM 3557 C C . TYR B 1 152 ? -10.023 -5.176 -20.656 1 98.81 152 TYR B C 1
ATOM 3559 O O . TYR B 1 152 ? -10.539 -4.117 -21.016 1 98.81 152 TYR B O 1
ATOM 3567 N N . LEU B 1 153 ? -9.875 -5.488 -19.375 1 98.81 153 LEU B N 1
ATOM 3568 C CA . LEU B 1 153 ? -10.32 -4.598 -18.297 1 98.81 153 LEU B CA 1
ATOM 3569 C C . LEU B 1 153 ? -9.539 -3.289 -18.328 1 98.81 153 LEU B C 1
ATOM 3571 O O . LEU B 1 153 ? -10.133 -2.207 -18.266 1 98.81 153 LEU B O 1
ATOM 3575 N N . ALA B 1 154 ? -8.234 -3.416 -18.438 1 98.62 154 ALA B N 1
ATOM 3576 C CA . ALA B 1 154 ? -7.406 -2.215 -18.516 1 98.62 154 ALA B CA 1
ATOM 3577 C C . ALA B 1 154 ? -7.812 -1.337 -19.688 1 98.62 154 ALA B C 1
ATOM 3579 O O . ALA B 1 154 ? -7.891 -0.112 -19.562 1 98.62 154 ALA B O 1
ATOM 3580 N N . GLY B 1 155 ? -8.078 -1.954 -20.828 1 98.38 155 GLY B N 1
ATOM 3581 C CA . GLY B 1 155 ? -8.5 -1.235 -22.016 1 98.38 155 GLY B CA 1
ATOM 3582 C C . GLY B 1 155 ? -9.836 -0.533 -21.844 1 98.38 155 GLY B C 1
ATOM 3583 O O . GLY B 1 155 ? -10.18 0.353 -22.641 1 98.38 155 GLY B O 1
ATOM 3584 N N . ASN B 1 156 ? -10.562 -0.93 -20.828 1 98.44 156 ASN B N 1
ATOM 3585 C CA . ASN B 1 156 ? -11.859 -0.318 -20.547 1 98.44 156 ASN B CA 1
ATOM 3586 C C . ASN B 1 156 ? -11.82 0.523 -19.281 1 98.44 156 ASN B C 1
ATOM 3588 O O . ASN B 1 156 ? -12.852 0.746 -18.641 1 98.44 156 ASN B O 1
ATOM 3592 N N . GLY B 1 157 ? -10.648 0.941 -18.859 1 98.19 157 GLY B N 1
ATOM 3593 C CA . GLY B 1 157 ? -10.484 1.959 -17.828 1 98.19 157 GLY B CA 1
ATOM 3594 C C . GLY B 1 157 ? -10.359 1.382 -16.438 1 98.19 157 GLY B C 1
ATOM 3595 O O . GLY B 1 157 ? -10.344 2.123 -15.445 1 98.19 157 GLY B O 1
ATOM 3596 N N . PHE B 1 158 ? -10.258 0.065 -16.297 1 98.5 158 PHE B N 1
ATOM 3597 C CA . PHE B 1 158 ? -10.055 -0.545 -14.992 1 98.5 158 PHE B CA 1
ATOM 3598 C C . PHE B 1 158 ? -8.594 -0.419 -14.562 1 98.5 158 PHE B C 1
ATOM 3600 O O . PHE B 1 158 ? -7.691 -0.417 -15.391 1 98.5 158 PHE B O 1
ATOM 3607 N N . THR B 1 159 ? -8.43 -0.23 -13.297 1 98.62 159 THR B N 1
ATOM 3608 C CA . THR B 1 159 ? -7.125 -0.435 -12.68 1 98.62 159 THR B CA 1
ATOM 3609 C C . THR B 1 159 ? -7.039 -1.823 -12.047 1 98.62 159 THR B C 1
ATOM 3611 O O . THR B 1 159 ? -7.793 -2.141 -11.125 1 98.62 159 THR B O 1
ATOM 3614 N N . ASN B 1 160 ? -6.098 -2.609 -12.555 1 98.88 160 ASN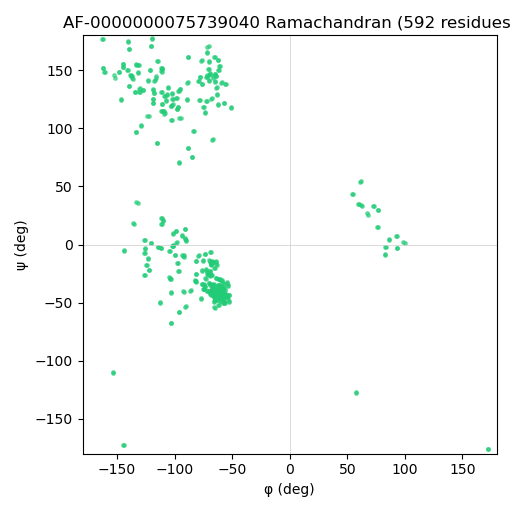 B N 1
ATOM 3615 C CA . ASN B 1 160 ? -5.957 -3.99 -12.109 1 98.88 160 ASN B CA 1
ATOM 3616 C C . ASN B 1 160 ? -4.902 -4.117 -11.016 1 98.88 160 ASN B C 1
ATOM 3618 O O . ASN B 1 160 ? -3.818 -3.541 -11.117 1 98.88 160 ASN B O 1
ATOM 3622 N N . TYR B 1 161 ? -5.258 -4.863 -9.938 1 98.94 161 TYR B N 1
ATOM 3623 C CA . TYR B 1 161 ? -4.324 -5.195 -8.867 1 98.94 161 TYR B CA 1
ATOM 3624 C C . TYR B 1 161 ? -4.195 -6.707 -8.711 1 98.94 161 TYR B C 1
ATOM 3626 O O . TYR B 1 161 ? -5.141 -7.449 -8.984 1 98.94 161 TYR B O 1
ATOM 3634 N N . ILE B 1 162 ? -2.998 -7.109 -8.273 1 98.88 162 ILE B N 1
ATOM 3635 C CA . ILE B 1 162 ? -2.82 -8.469 -7.781 1 98.88 162 ILE B CA 1
ATOM 3636 C C . ILE B 1 162 ? -2.941 -8.492 -6.258 1 98.88 162 ILE B C 1
ATOM 3638 O O . ILE B 1 162 ? -2.375 -7.637 -5.574 1 98.88 162 ILE B O 1
ATOM 3642 N N . VAL B 1 163 ? -3.73 -9.43 -5.738 1 98.69 163 VAL B N 1
ATOM 3643 C CA . VAL B 1 163 ? -3.875 -9.688 -4.309 1 98.69 163 VAL B CA 1
ATOM 3644 C C . VAL B 1 163 ? -3.676 -11.172 -4.031 1 98.69 163 VAL B C 1
ATOM 3646 O O . VAL B 1 163 ? -4.602 -11.977 -4.191 1 98.69 163 VAL B O 1
ATOM 3649 N N . SER B 1 164 ? -2.482 -11.508 -3.525 1 97.94 164 SER B N 1
ATOM 3650 C CA . SER B 1 164 ? -2.074 -12.906 -3.52 1 97.94 164 SER B CA 1
ATOM 3651 C C . SER B 1 164 ? -1.538 -13.32 -2.152 1 97.94 164 SER B C 1
ATOM 3653 O O . SER B 1 164 ? -0.998 -12.492 -1.416 1 97.94 164 SER B O 1
ATOM 3655 N N . GLY B 1 165 ? -1.77 -14.586 -1.844 1 95.81 165 GLY B N 1
ATOM 3656 C CA . GLY B 1 165 ? -1.106 -15.156 -0.68 1 95.81 165 GLY B CA 1
ATOM 3657 C C . GLY B 1 165 ? 0.391 -15.312 -0.864 1 95.81 165 GLY B C 1
ATOM 3658 O O . GLY B 1 165 ? 1.13 -15.461 0.111 1 95.81 165 GLY B O 1
ATOM 3659 N N . GLY B 1 166 ? 0.876 -15.273 -2.014 1 95.19 166 GLY B N 1
ATOM 3660 C CA . GLY B 1 166 ? 2.299 -15.367 -2.305 1 95.19 166 GLY B CA 1
ATOM 3661 C C . GLY B 1 166 ? 3.066 -14.117 -1.901 1 95.19 166 GLY B C 1
ATOM 3662 O O . GLY B 1 166 ? 2.471 -13.117 -1.504 1 95.19 166 GLY B O 1
ATOM 3663 N N . GLY B 1 167 ? 4.348 -14.242 -1.963 1 96.75 167 GLY B N 1
ATOM 3664 C CA . GLY B 1 167 ? 5.184 -13.125 -1.564 1 96.75 167 GLY B CA 1
ATOM 3665 C C . GLY B 1 167 ? 5.082 -11.938 -2.502 1 96.75 167 GLY B C 1
ATOM 3666 O O . GLY B 1 167 ? 5.273 -12.078 -3.713 1 96.75 167 GLY B O 1
ATOM 3667 N N . ARG B 1 168 ? 4.785 -10.812 -1.952 1 98.19 168 ARG B N 1
ATOM 3668 C CA . ARG B 1 168 ? 4.688 -9.562 -2.703 1 98.19 168 ARG B CA 1
ATOM 3669 C C . ARG B 1 168 ? 5.945 -9.32 -3.525 1 98.19 168 ARG B C 1
ATOM 3671 O O . ARG B 1 168 ? 5.871 -9.109 -4.738 1 98.19 168 ARG B O 1
ATOM 3678 N N . ASP B 1 169 ? 7.09 -9.461 -2.826 1 97.94 169 ASP B N 1
ATOM 3679 C CA . ASP B 1 169 ? 8.352 -9.078 -3.443 1 97.94 169 ASP B CA 1
ATOM 3680 C C . ASP B 1 169 ? 8.875 -10.188 -4.359 1 97.94 169 ASP B C 1
ATOM 3682 O O . ASP B 1 169 ? 9.781 -9.953 -5.164 1 97.94 169 ASP B O 1
ATOM 3686 N N . PHE B 1 170 ? 8.297 -11.391 -4.227 1 97.94 170 PHE B N 1
ATOM 3687 C CA . PHE B 1 170 ? 8.562 -12.453 -5.188 1 97.94 170 PHE B CA 1
ATOM 3688 C C . PHE B 1 170 ? 7.848 -12.188 -6.508 1 97.94 170 PHE B C 1
ATOM 3690 O O . PHE B 1 170 ? 8.398 -12.445 -7.582 1 97.94 170 PHE B O 1
ATOM 3697 N N . MET B 1 171 ? 6.637 -11.617 -6.484 1 98.69 171 MET B N 1
ATOM 3698 C CA . MET B 1 171 ? 5.812 -11.422 -7.672 1 98.69 171 MET B CA 1
ATOM 3699 C C . MET B 1 171 ? 6.242 -10.172 -8.438 1 98.69 171 MET B C 1
ATOM 3701 O O . MET B 1 171 ? 6.242 -10.164 -9.672 1 98.69 171 MET B O 1
ATOM 3705 N N . ARG B 1 172 ? 6.734 -9.172 -7.812 1 98.56 172 ARG B N 1
ATOM 3706 C CA . ARG B 1 172 ? 6.918 -7.824 -8.344 1 98.56 172 ARG B CA 1
ATOM 3707 C C . ARG B 1 172 ? 7.871 -7.836 -9.539 1 98.56 172 ARG B C 1
ATOM 3709 O O . ARG B 1 172 ? 7.617 -7.172 -10.547 1 98.56 172 ARG B O 1
ATOM 3716 N N . 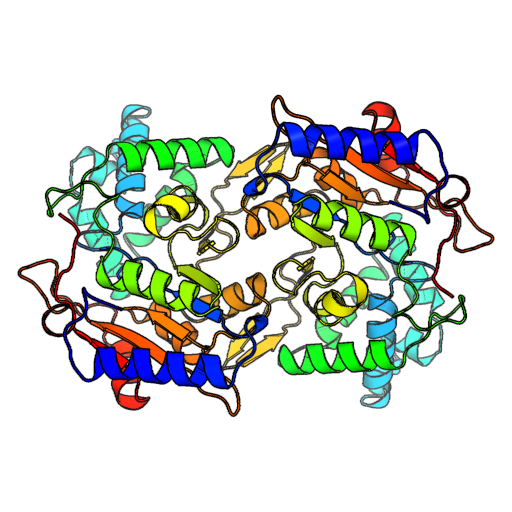PRO B 1 173 ? 8.891 -8.633 -9.508 1 97.94 173 PRO B N 1
ATOM 3717 C CA . PRO B 1 173 ? 9.852 -8.547 -10.609 1 97.94 173 PRO B CA 1
ATOM 3718 C C . PRO B 1 173 ? 9.281 -9.055 -11.93 1 97.94 173 PRO B C 1
ATOM 3720 O O . PRO B 1 173 ? 9.852 -8.797 -13 1 97.94 173 PRO B O 1
ATOM 3723 N N . ILE B 1 174 ? 8.125 -9.773 -11.891 1 98.06 174 ILE B N 1
ATOM 3724 C CA . ILE B 1 174 ? 7.727 -10.453 -13.125 1 98.06 174 ILE B CA 1
ATOM 3725 C C . ILE B 1 174 ? 6.332 -9.992 -13.539 1 98.06 174 ILE B C 1
ATOM 3727 O O . ILE B 1 174 ? 5.918 -10.211 -14.68 1 98.06 174 ILE B O 1
ATOM 3731 N N . THR B 1 175 ? 5.586 -9.305 -12.711 1 98.38 175 THR B N 1
ATOM 3732 C CA . THR B 1 175 ? 4.188 -9 -12.984 1 98.38 175 THR B CA 1
ATOM 3733 C C . THR B 1 175 ? 4.066 -7.992 -14.125 1 98.38 175 THR B C 1
ATOM 3735 O O . THR B 1 175 ? 3.104 -8.023 -14.891 1 98.38 175 THR B O 1
ATOM 3738 N N . GLY B 1 176 ? 5.047 -7.059 -14.234 1 97.69 176 GLY B N 1
ATOM 3739 C CA . GLY B 1 176 ? 5.035 -6.148 -15.367 1 97.69 176 GLY B CA 1
ATOM 3740 C C . GLY B 1 176 ? 5.082 -6.859 -16.703 1 97.69 176 GLY B C 1
ATOM 3741 O O . GLY B 1 176 ? 4.223 -6.641 -17.562 1 97.69 176 GLY B O 1
ATOM 3742 N N . ALA B 1 177 ? 6.008 -7.773 -16.844 1 96.81 177 ALA B N 1
ATOM 3743 C CA . ALA B 1 177 ? 6.219 -8.484 -18.094 1 96.81 177 ALA B CA 1
ATOM 3744 C C . ALA B 1 177 ? 5.062 -9.438 -18.391 1 96.81 177 ALA B C 1
ATOM 3746 O O . ALA B 1 177 ? 4.648 -9.586 -19.547 1 96.81 177 ALA B O 1
ATOM 3747 N N . LEU B 1 178 ? 4.484 -10.016 -17.359 1 97.19 178 LEU B N 1
ATOM 3748 C CA . LEU B 1 178 ? 3.479 -11.055 -17.547 1 97.19 178 LEU B CA 1
ATOM 3749 C C . LEU B 1 178 ? 2.094 -10.445 -17.719 1 97.19 178 LEU B C 1
ATOM 3751 O O . LEU B 1 178 ? 1.295 -10.93 -18.531 1 97.19 178 LEU B O 1
ATOM 3755 N N . TYR B 1 179 ? 1.829 -9.328 -16.875 1 98.12 179 TYR B N 1
ATOM 3756 C CA . TYR B 1 179 ? 0.443 -8.906 -16.719 1 98.12 179 TYR B CA 1
ATOM 3757 C C . TYR B 1 179 ? 0.283 -7.422 -17.047 1 98.12 179 TYR B C 1
ATOM 3759 O O . TYR B 1 179 ? -0.835 -6.902 -17.078 1 98.12 179 TYR B O 1
ATOM 3767 N N . ASP B 1 180 ? 1.41 -6.715 -17.266 1 97.75 180 ASP B N 1
ATOM 3768 C CA . ASP B 1 180 ? 1.396 -5.258 -17.344 1 97.75 180 ASP B CA 1
ATOM 3769 C C . ASP B 1 180 ? 0.878 -4.641 -16.047 1 97.75 180 ASP B C 1
ATOM 3771 O O . ASP B 1 180 ? 0.104 -3.682 -16.078 1 97.75 180 ASP B O 1
ATOM 3775 N N . ILE B 1 181 ? 1.177 -5.246 -14.961 1 98.62 181 ILE B N 1
ATOM 3776 C CA . ILE B 1 181 ? 0.853 -4.73 -13.633 1 98.62 181 ILE B CA 1
ATOM 3777 C C . ILE B 1 181 ? 2.131 -4.285 -12.93 1 98.62 181 ILE B C 1
ATOM 3779 O O . ILE B 1 181 ? 3.012 -5.105 -12.648 1 98.62 181 ILE B O 1
ATOM 3783 N N . PRO B 1 182 ? 2.248 -3.002 -12.672 1 98.38 182 PRO B N 1
ATOM 3784 C CA . PRO B 1 182 ? 3.471 -2.498 -12.047 1 98.38 182 PRO B CA 1
ATOM 3785 C C . PRO B 1 182 ? 3.586 -2.891 -10.578 1 98.38 182 PRO B C 1
ATOM 3787 O O . PRO B 1 182 ? 2.605 -3.34 -9.977 1 98.38 182 PRO B O 1
ATOM 3790 N N . PRO B 1 183 ? 4.75 -2.754 -9.977 1 98.19 183 PRO B N 1
ATOM 3791 C CA . PRO B 1 183 ? 4.992 -3.244 -8.617 1 98.19 183 PRO B CA 1
ATOM 3792 C C . PRO B 1 183 ? 4.078 -2.592 -7.586 1 98.19 183 PRO B C 1
ATOM 3794 O O . PRO B 1 183 ? 3.717 -3.225 -6.59 1 98.19 183 PRO B O 1
ATOM 3797 N N . GLU B 1 184 ? 3.643 -1.346 -7.781 1 98.38 184 GLU B N 1
ATOM 3798 C CA . GLU B 1 184 ? 2.826 -0.659 -6.785 1 98.38 184 GLU B CA 1
ATOM 3799 C C . GLU B 1 184 ? 1.402 -1.208 -6.762 1 98.38 184 GLU B C 1
ATOM 3801 O O . GLU B 1 184 ? 0.618 -0.879 -5.871 1 98.38 184 GLU B O 1
ATOM 3806 N N . ARG B 1 185 ? 1.064 -2.088 -7.738 1 98.81 185 ARG B N 1
ATOM 3807 C CA . ARG B 1 185 ? -0.273 -2.67 -7.777 1 98.81 185 ARG B CA 1
ATOM 3808 C C . ARG B 1 185 ? -0.231 -4.16 -7.457 1 98.81 185 ARG B C 1
ATOM 3810 O O . ARG B 1 185 ? -1.13 -4.91 -7.84 1 98.81 185 ARG B O 1
ATOM 3817 N N . VAL B 1 186 ? 0.844 -4.555 -6.758 1 98.81 186 VAL B N 1
ATOM 3818 C CA . VAL B 1 186 ? 0.994 -5.93 -6.293 1 98.81 186 VAL B CA 1
ATOM 3819 C C . VAL B 1 186 ? 0.873 -5.977 -4.77 1 98.81 186 VAL B C 1
ATOM 3821 O O . VAL B 1 186 ? 1.688 -5.387 -4.059 1 98.81 186 VAL B O 1
ATOM 3824 N N . VAL B 1 187 ? -0.188 -6.656 -4.309 1 98.5 187 VAL B N 1
ATOM 3825 C CA . VAL B 1 187 ? -0.433 -6.938 -2.898 1 98.5 187 VAL B CA 1
ATOM 3826 C C . VAL B 1 187 ? -0.158 -8.414 -2.611 1 98.5 187 VAL B C 1
ATOM 3828 O O . VA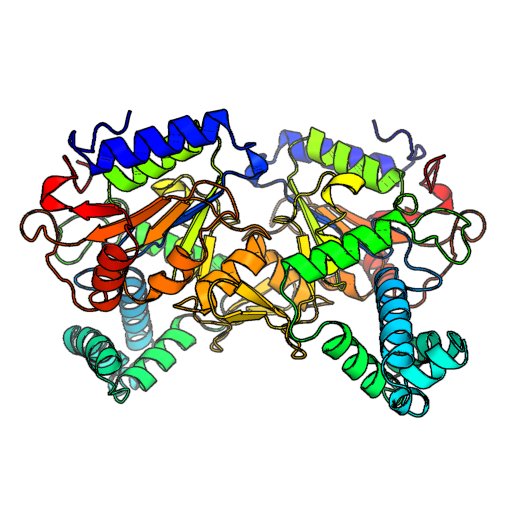L B 1 187 ? -0.612 -9.289 -3.35 1 98.5 187 VAL B O 1
ATOM 3831 N N . GLY B 1 188 ? 0.632 -8.688 -1.595 1 97.88 188 GLY B N 1
ATOM 3832 C CA . GLY B 1 188 ? 0.958 -10.062 -1.251 1 97.88 188 GLY B CA 1
ATOM 3833 C C . GLY B 1 188 ? 1.527 -10.203 0.148 1 97.88 188 GLY B C 1
ATOM 3834 O O . GLY B 1 188 ? 1.689 -9.219 0.865 1 97.88 188 GLY B O 1
ATOM 3835 N N . SER B 1 189 ? 1.79 -11.43 0.543 1 96.31 189 SER B N 1
ATOM 3836 C CA . SER B 1 189 ? 2.43 -11.719 1.823 1 96.31 189 SER B CA 1
ATOM 3837 C C . SER B 1 189 ? 3.818 -11.094 1.901 1 96.31 189 SER B C 1
ATOM 3839 O O . SER B 1 189 ? 4.434 -10.812 0.873 1 96.31 189 SER B O 1
ATOM 3841 N N . SER B 1 190 ? 4.207 -10.836 3.133 1 95.56 190 SER B N 1
ATOM 3842 C CA . SER B 1 190 ? 5.496 -10.156 3.26 1 95.56 190 SER B CA 1
ATOM 3843 C C . SER B 1 190 ? 6.215 -10.578 4.539 1 95.56 190 SER B C 1
ATOM 3845 O O . SER B 1 190 ? 5.574 -10.914 5.535 1 95.56 190 SER B O 1
ATOM 3847 N N . VAL B 1 191 ? 7.516 -10.586 4.477 1 95.81 191 VAL B N 1
ATOM 3848 C CA . VAL B 1 191 ? 8.352 -10.594 5.676 1 95.81 191 VAL B CA 1
ATOM 3849 C C . VAL B 1 191 ? 8.617 -9.156 6.129 1 95.81 191 VAL B C 1
ATOM 3851 O O . VAL B 1 191 ? 8.445 -8.211 5.355 1 95.81 191 VAL B O 1
ATOM 3854 N N . GLY B 1 192 ? 9.008 -9.102 7.375 1 96 192 GLY B N 1
ATOM 3855 C CA . GLY B 1 192 ? 9.422 -7.789 7.844 1 96 192 GLY B CA 1
ATOM 3856 C C . GLY B 1 192 ? 10.648 -7.266 7.129 1 96 192 GLY B C 1
ATOM 3857 O O . GLY B 1 192 ? 11.523 -8.039 6.73 1 96 192 GLY B O 1
ATOM 3858 N N . LEU B 1 193 ? 10.688 -5.941 6.918 1 97.69 193 LEU B N 1
ATOM 3859 C CA . LEU B 1 193 ? 11.859 -5.242 6.398 1 97.69 193 LEU B CA 1
ATOM 3860 C C . LEU B 1 193 ? 12.469 -4.336 7.461 1 97.69 193 LEU B C 1
ATOM 3862 O O . LEU B 1 193 ? 11.766 -3.863 8.359 1 97.69 193 LEU B O 1
ATOM 3866 N N . ILE B 1 194 ? 13.719 -4.152 7.312 1 97.62 194 ILE B N 1
ATOM 3867 C CA . ILE B 1 194 ? 14.414 -3.225 8.203 1 97.62 194 ILE B CA 1
ATOM 3868 C C . ILE B 1 194 ? 15.258 -2.254 7.379 1 97.62 194 ILE B C 1
ATOM 3870 O O . ILE B 1 194 ? 15.891 -2.652 6.398 1 97.62 194 ILE B O 1
ATOM 3874 N N . TYR B 1 195 ? 15.148 -1.027 7.746 1 97.88 195 TYR B N 1
ATOM 3875 C CA . TYR B 1 195 ? 15.977 0.001 7.129 1 97.88 195 TYR B CA 1
ATOM 3876 C C . TYR B 1 195 ? 17.297 0.169 7.879 1 97.88 195 TYR B C 1
ATOM 3878 O O . TYR B 1 195 ? 17.297 0.344 9.102 1 97.88 195 TYR B O 1
ATOM 3886 N N . ARG B 1 196 ? 18.375 0.046 7.148 1 96.12 196 ARG B N 1
ATOM 3887 C CA . ARG B 1 196 ? 19.703 0.233 7.715 1 96.12 196 ARG B CA 1
ATOM 3888 C C . ARG B 1 196 ? 20.656 0.839 6.688 1 96.12 196 ARG B C 1
ATOM 3890 O O . ARG B 1 196 ? 20.812 0.307 5.586 1 96.12 196 ARG B O 1
ATOM 3897 N N . ASP B 1 197 ? 21.234 1.908 7.043 1 91.69 197 ASP B N 1
ATOM 3898 C CA . ASP B 1 197 ? 22.312 2.521 6.266 1 91.69 197 ASP B CA 1
ATOM 3899 C C . ASP B 1 197 ? 21.875 2.762 4.824 1 91.69 197 ASP B C 1
ATOM 3901 O O . ASP B 1 197 ? 22.562 2.359 3.885 1 91.69 197 ASP B O 1
ATOM 3905 N N . GLY B 1 198 ? 20.719 3.232 4.668 1 92.81 198 GLY B N 1
ATOM 3906 C CA . GLY B 1 198 ? 20.266 3.648 3.35 1 92.81 198 GLY B CA 1
ATOM 3907 C C . GLY B 1 198 ? 19.672 2.516 2.535 1 92.81 198 GLY B C 1
ATOM 3908 O O . GLY B 1 198 ? 19.297 2.707 1.376 1 92.81 198 GLY B O 1
ATOM 3909 N N . SER B 1 199 ? 19.562 1.309 3.199 1 95.25 199 SER B N 1
ATOM 3910 C CA . SER B 1 199 ? 19.062 0.151 2.471 1 95.25 199 SER B CA 1
ATOM 3911 C C . SER B 1 199 ? 17.969 -0.57 3.266 1 95.25 199 SER B C 1
ATOM 3913 O O . SER B 1 199 ? 17.875 -0.405 4.484 1 95.25 199 SER B O 1
ATOM 3915 N N . LEU B 1 200 ? 17.141 -1.23 2.564 1 97.12 200 LEU B N 1
ATOM 3916 C CA . LEU B 1 200 ? 16.125 -2.084 3.172 1 97.12 200 LEU B CA 1
ATOM 3917 C C . LEU B 1 200 ? 16.531 -3.553 3.086 1 97.12 200 LEU B C 1
ATOM 3919 O O . LEU B 1 200 ? 16.875 -4.043 2.01 1 97.12 200 LEU B O 1
ATOM 3923 N N . PHE B 1 201 ? 16.438 -4.227 4.238 1 98.12 201 PHE B N 1
ATOM 3924 C CA . PHE B 1 201 ? 16.828 -5.629 4.336 1 98.12 201 PHE B CA 1
ATOM 3925 C C . PHE B 1 201 ? 15.641 -6.492 4.723 1 98.12 201 PHE B C 1
ATOM 3927 O O . PHE B 1 201 ? 14.812 -6.094 5.547 1 98.12 201 PHE B O 1
ATOM 3934 N N . THR B 1 202 ? 15.578 -7.656 4.105 1 97.31 202 THR B N 1
ATOM 3935 C CA . THR B 1 202 ? 14.594 -8.648 4.512 1 97.31 202 THR B CA 1
ATOM 3936 C C . THR B 1 202 ? 14.945 -9.234 5.879 1 97.31 202 THR B C 1
ATOM 3938 O O . THR B 1 202 ? 16.109 -9.25 6.273 1 97.31 202 THR B O 1
ATOM 3941 N N . THR B 1 203 ? 13.891 -9.656 6.625 1 97.25 203 THR B N 1
ATOM 3942 C CA . THR B 1 203 ? 14.07 -10.352 7.895 1 97.25 203 THR B CA 1
ATOM 3943 C C . THR B 1 203 ? 13.43 -11.734 7.855 1 97.25 203 THR B C 1
ATOM 3945 O O . THR B 1 203 ? 12.742 -12.078 6.895 1 97.25 203 THR B O 1
ATOM 3948 N N . ALA B 1 204 ? 13.688 -12.523 8.883 1 94.81 204 ALA B N 1
ATOM 3949 C CA . ALA B 1 204 ? 13.07 -13.836 9 1 94.81 204 ALA B CA 1
ATOM 3950 C C . ALA B 1 204 ? 11.766 -13.75 9.789 1 94.81 204 ALA B C 1
ATOM 3952 O O . ALA B 1 204 ? 11.227 -14.773 10.219 1 94.81 204 ALA B O 1
ATOM 3953 N N . GLN B 1 205 ? 11.281 -12.555 9.984 1 94.56 205 GLN B N 1
ATOM 3954 C CA . GLN B 1 205 ? 10.023 -12.359 10.695 1 94.56 205 GLN B CA 1
ATOM 3955 C C . GLN B 1 205 ? 8.883 -12.078 9.719 1 94.56 205 GLN B C 1
ATOM 3957 O O . GLN B 1 205 ? 8.992 -11.195 8.859 1 94.56 205 GLN B O 1
ATOM 3962 N N . PRO B 1 206 ? 7.875 -12.883 9.859 1 92.81 206 PRO B N 1
ATOM 3963 C CA . PRO B 1 206 ? 6.719 -12.578 9.016 1 92.81 206 PRO B CA 1
ATOM 3964 C C . PRO B 1 206 ? 6.07 -11.242 9.344 1 92.81 206 PRO B C 1
ATOM 3966 O O . PRO B 1 206 ? 6.02 -10.844 10.516 1 92.81 206 PRO B O 1
ATOM 3969 N N . GLU B 1 207 ? 5.656 -10.5 8.375 1 93.81 207 GLU B N 1
ATOM 3970 C CA . GLU B 1 207 ? 4.824 -9.328 8.609 1 93.81 207 GLU B CA 1
ATOM 3971 C C . GLU B 1 207 ? 3.342 -9.68 8.57 1 93.81 207 GLU B C 1
ATOM 3973 O O . GLU B 1 207 ? 2.59 -9.352 9.484 1 93.81 207 GLU B O 1
ATOM 3978 N N . PHE B 1 208 ? 2.863 -10.344 7.473 1 91.88 208 PHE B N 1
ATOM 3979 C CA . PHE B 1 208 ? 1.509 -10.867 7.34 1 91.88 208 PHE B CA 1
ATOM 3980 C C . PHE B 1 208 ? 1.434 -11.898 6.215 1 91.88 208 PHE B C 1
ATOM 3982 O O . PHE B 1 208 ? 2.268 -11.891 5.309 1 91.88 208 PHE B O 1
ATOM 3989 N N . LEU B 1 209 ? 0.543 -12.789 6.348 1 91.75 209 LEU B N 1
ATOM 3990 C CA . LEU B 1 209 ? 0.109 -13.68 5.277 1 91.75 209 LEU B CA 1
ATOM 3991 C C . LEU B 1 209 ? -1.171 -13.164 4.629 1 91.75 209 LEU B C 1
ATOM 3993 O O . LEU B 1 209 ? -2.207 -13.062 5.289 1 91.75 209 LEU B O 1
ATOM 3997 N N . ASP B 1 210 ? -1.09 -12.836 3.387 1 95.31 210 ASP B N 1
ATOM 3998 C CA . ASP B 1 210 ? -2.213 -12.227 2.68 1 95.31 210 ASP B CA 1
ATOM 3999 C C . ASP B 1 210 ? -3.174 -13.289 2.158 1 95.31 210 ASP B C 1
ATOM 4001 O O . ASP B 1 210 ? -3.23 -13.547 0.954 1 95.31 210 ASP B O 1
ATOM 4005 N N . ASP B 1 211 ? -3.945 -13.844 3.09 1 93.81 211 ASP B N 1
ATOM 4006 C CA . ASP B 1 211 ? -4.891 -14.914 2.791 1 93.81 211 ASP B CA 1
ATOM 4007 C C . ASP B 1 211 ? -6.188 -14.734 3.578 1 93.81 211 ASP B C 1
ATOM 4009 O O . ASP B 1 211 ? -6.188 -14.133 4.652 1 93.81 211 ASP B O 1
ATOM 4013 N N . GLY B 1 212 ? -7.266 -15.234 2.934 1 95.94 212 GLY B N 1
ATOM 4014 C CA . GLY B 1 212 ? -8.547 -15.164 3.621 1 95.94 212 GLY B CA 1
ATOM 4015 C C . GLY B 1 212 ? -8.938 -13.758 4.012 1 95.94 212 GLY B C 1
ATOM 4016 O O . GLY B 1 212 ? -8.93 -12.852 3.178 1 95.94 212 GLY B O 1
ATOM 4017 N N . PRO B 1 213 ? -9.25 -13.602 5.297 1 97.25 213 PRO B N 1
ATOM 4018 C CA . PRO B 1 213 ? -9.758 -12.305 5.746 1 97.25 213 PRO B CA 1
ATOM 4019 C C . PRO B 1 213 ? -8.695 -11.203 5.672 1 97.25 213 PRO B C 1
ATOM 4021 O O . PRO B 1 213 ? -9.023 -10.016 5.746 1 97.25 213 PRO B O 1
ATOM 4024 N N . MET B 1 214 ? -7.457 -11.594 5.531 1 97.38 214 MET B N 1
ATOM 4025 C CA . MET B 1 214 ? -6.398 -10.594 5.434 1 97.38 214 MET B CA 1
ATOM 4026 C C . MET B 1 214 ? -6.383 -9.945 4.055 1 97.38 214 MET B C 1
ATOM 4028 O O . MET B 1 214 ? -5.906 -8.828 3.895 1 97.38 214 MET B O 1
ATOM 4032 N N . LYS B 1 215 ? -6.941 -10.594 3.035 1 98.25 215 LYS B N 1
ATOM 4033 C CA . LYS B 1 215 ? -6.91 -10.055 1.68 1 98.25 215 LYS B CA 1
ATOM 4034 C C . LYS B 1 215 ? -7.719 -8.758 1.588 1 98.25 215 LYS B C 1
ATOM 4036 O O . LYS B 1 215 ? -7.211 -7.738 1.122 1 98.25 215 LYS B O 1
ATOM 4041 N N . PRO B 1 216 ? -8.984 -8.711 2.148 1 98.38 216 PRO B N 1
ATOM 4042 C CA . PRO B 1 216 ? -9.672 -7.422 2.145 1 98.38 216 PRO B CA 1
ATOM 4043 C C . PRO B 1 216 ? -8.938 -6.355 2.949 1 98.38 216 PRO B C 1
ATOM 4045 O O . PRO B 1 216 ? -8.93 -5.184 2.564 1 98.38 216 PRO B O 1
ATOM 4048 N N . VAL B 1 217 ? -8.305 -6.746 4.02 1 98.19 217 VAL B N 1
ATOM 4049 C CA . VAL B 1 217 ? -7.578 -5.812 4.875 1 98.19 217 VAL B CA 1
ATOM 4050 C C . VAL B 1 217 ? -6.422 -5.188 4.098 1 98.19 217 VAL B C 1
ATOM 4052 O O . VAL B 1 217 ? -6.266 -3.963 4.082 1 98.19 217 VAL B O 1
ATOM 4055 N N . ARG B 1 218 ? -5.711 -6.016 3.41 1 97.81 218 ARG B N 1
ATOM 4056 C CA . ARG B 1 218 ? -4.531 -5.543 2.699 1 97.81 218 ARG B CA 1
ATOM 4057 C C . ARG B 1 218 ? -4.922 -4.762 1.448 1 97.81 218 ARG B C 1
ATOM 4059 O O . ARG B 1 218 ? -4.262 -3.785 1.088 1 97.81 218 ARG B O 1
ATOM 4066 N N . LEU B 1 219 ? -5.961 -5.246 0.784 1 97.44 219 LEU B N 1
ATOM 4067 C CA . LEU B 1 219 ? -6.391 -4.508 -0.398 1 97.44 219 LEU B CA 1
ATOM 4068 C C . LEU B 1 219 ? -6.855 -3.105 -0.023 1 97.44 219 LEU B C 1
ATOM 4070 O O . LEU B 1 219 ? -6.57 -2.139 -0.733 1 97.44 219 LEU B O 1
ATOM 4074 N N . TRP B 1 220 ? -7.562 -2.951 1.142 1 96.75 220 TRP B N 1
ATOM 4075 C CA . TRP B 1 220 ? -7.953 -1.622 1.599 1 96.75 220 TRP B CA 1
ATOM 4076 C C . TRP B 1 220 ? -6.727 -0.787 1.955 1 96.75 220 TRP B C 1
ATOM 4078 O O . TRP B 1 220 ? -6.645 0.389 1.593 1 96.75 220 TRP B O 1
ATOM 4088 N N . SER B 1 221 ? -5.844 -1.435 2.664 1 96.81 221 SER B N 1
ATOM 4089 C CA . SER B 1 221 ? -4.617 -0.747 3.043 1 96.81 221 SER B CA 1
ATOM 4090 C C . SER B 1 221 ? -3.9 -0.179 1.821 1 96.81 221 SER B C 1
ATOM 4092 O O . SER B 1 221 ? -3.326 0.911 1.882 1 96.81 221 SER B O 1
ATOM 4094 N N . ARG B 1 222 ? -4.02 -0.873 0.704 1 97.5 222 ARG B N 1
ATOM 4095 C CA . ARG B 1 222 ? -3.264 -0.507 -0.49 1 97.5 222 ARG B CA 1
ATOM 4096 C C . ARG B 1 222 ? -4.059 0.449 -1.371 1 97.5 222 ARG B C 1
ATOM 4098 O O . ARG B 1 222 ? -3.518 1.436 -1.873 1 97.5 222 ARG B O 1
ATOM 4105 N N . ILE B 1 223 ? -5.301 0.235 -1.532 1 97.38 223 ILE B N 1
ATOM 4106 C CA . ILE B 1 223 ? -6.07 0.888 -2.588 1 97.38 223 ILE B CA 1
ATOM 4107 C C . ILE B 1 223 ? -6.906 2.02 -1.993 1 97.38 223 ILE B C 1
ATOM 4109 O O . ILE B 1 223 ? -7.027 3.088 -2.594 1 97.38 223 ILE B O 1
ATOM 4113 N N . GLY B 1 224 ? -7.492 1.736 -0.808 1 96 224 GLY B N 1
ATOM 4114 C CA . GLY B 1 224 ? -8.375 2.719 -0.193 1 96 224 GLY B CA 1
ATOM 4115 C C . GLY B 1 224 ? -9.742 2.791 -0.849 1 96 224 GLY B C 1
ATOM 4116 O O . GLY B 1 224 ? -10.453 3.783 -0.701 1 96 224 GLY B O 1
ATOM 4117 N N . ARG B 1 225 ? -10.016 1.765 -1.638 1 94.38 225 ARG B N 1
ATOM 4118 C CA . ARG B 1 225 ? -11.305 1.623 -2.309 1 94.38 225 ARG B CA 1
ATOM 4119 C C . ARG B 1 225 ? -11.711 0.157 -2.402 1 94.38 225 ARG B C 1
ATOM 4121 O O . ARG B 1 225 ? -10.859 -0.731 -2.424 1 94.38 225 ARG B O 1
ATOM 4128 N N . ARG B 1 226 ? -13.008 -0.064 -2.447 1 95.25 226 ARG B N 1
ATOM 4129 C CA . ARG B 1 226 ? -13.516 -1.401 -2.738 1 95.25 226 ARG B CA 1
ATOM 4130 C C . ARG B 1 226 ? -13.398 -1.72 -4.227 1 95.25 226 ARG B C 1
ATOM 4132 O O . ARG B 1 226 ? -13.688 -0.873 -5.07 1 95.25 226 ARG B O 1
ATOM 4139 N N . PRO B 1 227 ? -13 -2.912 -4.531 1 97.69 227 PRO B N 1
ATOM 4140 C CA . PRO B 1 227 ? -13.062 -3.314 -5.938 1 97.69 227 PRO B CA 1
ATOM 4141 C C . PRO B 1 227 ? -14.477 -3.668 -6.391 1 97.69 227 PRO B C 1
ATOM 4143 O O . PRO B 1 227 ? -15.336 -3.969 -5.559 1 97.69 227 PRO B O 1
ATOM 4146 N N . ILE B 1 228 ? -14.648 -3.586 -7.715 1 97.88 228 ILE B N 1
ATOM 4147 C CA . ILE B 1 228 ? -15.953 -3.971 -8.25 1 97.88 228 ILE B CA 1
ATOM 4148 C C . ILE B 1 228 ? -15.812 -5.219 -9.117 1 97.88 228 ILE B C 1
ATOM 4150 O O . ILE B 1 228 ? -16.797 -5.711 -9.672 1 97.88 228 ILE B O 1
ATOM 4154 N N . PHE B 1 229 ? -14.617 -5.715 -9.297 1 98.69 229 PHE B N 1
ATOM 4155 C CA . PHE B 1 229 ? -14.289 -6.988 -9.93 1 98.69 229 PHE B CA 1
ATOM 4156 C C . PHE B 1 229 ? -13.258 -7.75 -9.109 1 98.69 229 PHE B C 1
ATOM 4158 O O . PHE B 1 229 ? -12.273 -7.172 -8.648 1 98.69 229 PHE B O 1
ATOM 4165 N N . ALA B 1 230 ? -13.5 -8.992 -8.844 1 98.88 230 ALA B N 1
ATOM 4166 C CA . ALA B 1 230 ? -12.531 -9.836 -8.156 1 98.88 230 ALA B CA 1
ATOM 4167 C C . ALA B 1 230 ? -12.484 -11.234 -8.773 1 98.88 230 ALA B C 1
ATOM 4169 O O . ALA B 1 230 ? -13.531 -11.797 -9.117 1 98.88 230 ALA B O 1
ATOM 4170 N N . ALA B 1 231 ? -11.312 -11.703 -8.938 1 98.94 231 ALA B N 1
ATOM 4171 C CA . ALA B 1 231 ? -11.133 -13.055 -9.461 1 98.94 231 ALA B CA 1
ATOM 4172 C C . ALA B 1 231 ? -10.219 -13.875 -8.555 1 98.94 231 ALA B C 1
ATOM 4174 O O . ALA B 1 231 ? -9.195 -13.375 -8.078 1 98.94 231 ALA B O 1
ATOM 4175 N N . GLY B 1 232 ? -10.594 -15.086 -8.219 1 98.69 232 GLY B N 1
ATOM 4176 C CA . GLY B 1 232 ? -9.82 -16.031 -7.438 1 98.69 232 GLY B CA 1
ATOM 4177 C C . GLY B 1 232 ? -10.016 -17.469 -7.883 1 98.69 232 GLY B C 1
ATOM 4178 O O . GLY B 1 232 ? -10.578 -17.719 -8.953 1 98.69 232 GLY B O 1
ATOM 4179 N N . ASN B 1 233 ? -9.469 -18.422 -7.133 1 98.5 233 ASN B N 1
ATOM 4180 C CA . ASN B 1 233 ? -9.625 -19.828 -7.508 1 98.5 233 ASN B CA 1
ATOM 4181 C C . ASN B 1 233 ? -9.766 -20.719 -6.281 1 98.5 233 ASN B C 1
ATOM 4183 O O . ASN B 1 233 ? -10.016 -21.922 -6.406 1 98.5 233 ASN B O 1
ATOM 4187 N N . SER B 1 234 ? -9.617 -20.141 -5.062 1 97.06 234 SER B N 1
ATOM 4188 C CA . SER B 1 234 ? -9.508 -21.016 -3.896 1 97.06 234 SER B CA 1
ATOM 4189 C C . SER B 1 234 ? -10.281 -20.453 -2.707 1 97.06 234 SER B C 1
ATOM 4191 O O . SER B 1 234 ? -10.789 -19.328 -2.766 1 97.06 234 SER B O 1
ATOM 4193 N N . ASN B 1 235 ? -10.328 -21.266 -1.576 1 96.62 235 ASN B N 1
ATOM 4194 C CA . ASN B 1 235 ? -10.984 -20.875 -0.337 1 96.62 235 ASN B CA 1
ATOM 4195 C C . ASN B 1 235 ? -10.375 -19.594 0.239 1 96.62 235 ASN B C 1
ATOM 4197 O O . ASN B 1 235 ? -11.07 -18.781 0.844 1 96.62 235 ASN B O 1
ATOM 4201 N N . GLY B 1 236 ? -9.047 -19.406 -0.008 1 96 236 GLY B N 1
ATOM 4202 C CA . GLY B 1 236 ? -8.344 -18.25 0.516 1 96 236 GLY B CA 1
ATOM 4203 C C . GLY B 1 236 ? -8.781 -16.938 -0.13 1 96 236 GLY B C 1
ATOM 4204 O O . GLY B 1 236 ? -8.445 -15.859 0.354 1 96 236 GLY B O 1
ATOM 4205 N N . ASP B 1 237 ? -9.656 -17.047 -1.189 1 97.38 237 ASP B N 1
ATOM 4206 C CA . ASP B 1 237 ? -10.07 -15.859 -1.938 1 97.38 237 ASP B CA 1
ATOM 4207 C C . ASP B 1 237 ? -11.492 -15.445 -1.568 1 97.38 237 ASP B C 1
ATOM 4209 O O . ASP B 1 237 ? -11.984 -14.414 -2.033 1 97.38 237 ASP B O 1
ATOM 4213 N N . ILE B 1 238 ? -12.148 -16.25 -0.764 1 97.69 238 ILE B N 1
ATOM 4214 C CA . ILE B 1 238 ? -13.578 -16.062 -0.52 1 97.69 238 ILE B CA 1
ATOM 4215 C C . ILE B 1 238 ? -13.836 -14.648 -0.003 1 97.69 238 ILE B C 1
ATOM 4217 O O . ILE B 1 238 ? -14.672 -13.922 -0.546 1 97.69 238 ILE B O 1
ATOM 4221 N N . GLU B 1 239 ? -13.086 -14.242 1.015 1 98 239 GLU B N 1
ATOM 4222 C CA . GLU B 1 239 ? -13.352 -12.938 1.621 1 98 239 GLU B CA 1
ATOM 4223 C C . GLU B 1 239 ? -13.031 -11.805 0.65 1 98 239 GLU B C 1
ATOM 4225 O O . GLU B 1 239 ? -13.703 -10.766 0.658 1 98 239 GLU B O 1
ATOM 4230 N N . MET B 1 240 ? -12.008 -11.945 -0.2 1 98.19 240 MET B N 1
ATOM 4231 C CA . MET B 1 240 ? -11.711 -10.953 -1.229 1 98.19 240 MET B CA 1
ATOM 4232 C C . MET B 1 240 ? -12.867 -10.836 -2.221 1 98.19 240 MET B C 1
ATOM 4234 O O . MET B 1 240 ? -13.281 -9.734 -2.566 1 98.19 240 MET B O 1
ATOM 4238 N N . LEU B 1 241 ? -13.414 -11.992 -2.633 1 98.25 241 LEU B N 1
ATOM 4239 C CA . LEU B 1 241 ? -14.531 -12.008 -3.566 1 98.25 241 LEU B CA 1
ATOM 4240 C C . LEU B 1 241 ? -15.781 -11.398 -2.93 1 98.25 241 LEU B C 1
ATOM 4242 O O . LEU B 1 241 ? -16.5 -10.625 -3.566 1 98.25 241 LEU B O 1
ATOM 4246 N N . GLU B 1 242 ? -15.961 -11.688 -1.68 1 96.5 242 GLU B N 1
ATOM 4247 C CA . GLU B 1 242 ? -17.109 -11.133 -0.955 1 96.5 242 GLU B CA 1
ATOM 4248 C C . GLU B 1 242 ? -16.984 -9.617 -0.806 1 96.5 242 GLU B C 1
ATOM 4250 O O . GLU B 1 242 ? -17.969 -8.898 -0.866 1 96.5 242 GLU B O 1
ATOM 4255 N N . PHE B 1 243 ? -15.773 -9.172 -0.595 1 96.75 243 PHE B N 1
ATOM 4256 C CA . PHE B 1 243 ? -15.516 -7.758 -0.353 1 96.75 243 PHE B CA 1
ATOM 4257 C C . PHE B 1 243 ? -15.711 -6.949 -1.629 1 96.75 243 PHE B C 1
ATOM 4259 O O . PHE B 1 243 ? -15.977 -5.746 -1.573 1 96.75 243 PHE B O 1
ATOM 4266 N N . ALA B 1 244 ? -15.539 -7.598 -2.799 1 95.75 244 ALA B N 1
ATOM 4267 C CA . ALA B 1 244 ? -15.812 -6.934 -4.07 1 95.75 244 ALA B CA 1
ATOM 4268 C C . ALA B 1 244 ? -17.297 -6.648 -4.23 1 95.75 244 ALA B C 1
ATOM 4270 O O . ALA B 1 244 ? -18.078 -7.535 -4.602 1 95.75 244 ALA B O 1
ATOM 4271 N N . ASP B 1 245 ? -17.656 -5.559 -3.787 1 86.44 245 ASP B N 1
ATOM 4272 C CA . ASP B 1 245 ? -19.062 -5.172 -3.748 1 86.44 245 ASP B CA 1
ATOM 4273 C C . ASP B 1 245 ? -19.219 -3.654 -3.828 1 86.44 245 ASP B C 1
ATOM 4275 O O . ASP B 1 245 ? -18.266 -2.914 -3.557 1 86.44 245 ASP B O 1
ATOM 4279 N N . THR B 1 246 ? -20.188 -3.201 -4.469 1 77.56 246 THR B N 1
ATOM 4280 C CA . THR B 1 246 ? -20.547 -1.791 -4.488 1 77.56 246 THR B CA 1
ATOM 4281 C C . THR B 1 246 ? -21.984 -1.604 -4 1 77.56 246 THR B C 1
ATOM 4283 O O . THR B 1 246 ? -22.938 -2.029 -4.664 1 77.56 246 THR B O 1
ATOM 4286 N N . PRO B 1 247 ? -21.984 -1.025 -2.844 1 70.06 247 PRO B N 1
ATOM 4287 C CA . PRO B 1 247 ? -23.375 -0.808 -2.439 1 70.06 247 PRO B CA 1
ATOM 4288 C C . PRO B 1 247 ? -24.203 -0.121 -3.521 1 70.06 247 PRO B C 1
ATOM 4290 O O . PRO B 1 247 ? -23.891 0.992 -3.941 1 70.06 247 PRO B O 1
ATOM 4293 N N . GLY B 1 248 ? -25.172 -0.793 -3.957 1 70.12 248 GLY B N 1
ATOM 4294 C CA . GLY B 1 248 ? -26.078 -0.232 -4.953 1 70.12 248 GLY B CA 1
ATOM 4295 C C . GLY B 1 248 ? -2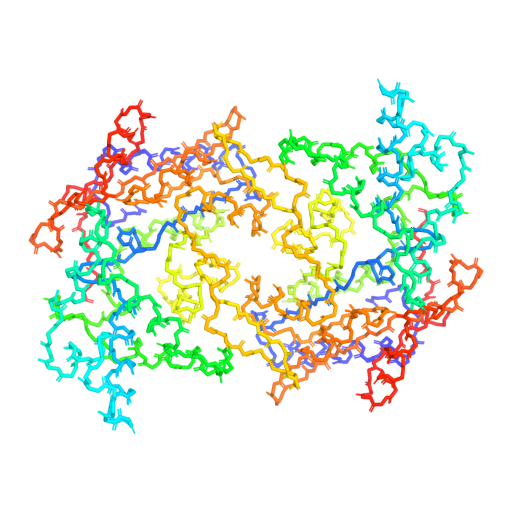5.547 -0.354 -6.371 1 70.12 248 GLY B C 1
ATOM 4296 O O . GLY B 1 248 ? -26.188 0.095 -7.32 1 70.12 248 GLY B O 1
ATOM 4297 N N . GLY B 1 249 ? -24.312 -0.914 -6.488 1 81.5 249 GLY B N 1
ATOM 4298 C CA . GLY B 1 249 ? -23.734 -1.024 -7.816 1 81.5 249 GLY B CA 1
ATOM 4299 C C . GLY B 1 249 ? -23.438 -2.457 -8.227 1 81.5 249 GLY B C 1
ATOM 4300 O O . GLY B 1 249 ? -23.859 -3.396 -7.547 1 81.5 249 GLY B O 1
ATOM 4301 N N . SER B 1 250 ? -22.953 -2.553 -9.453 1 86.44 250 SER B N 1
ATOM 4302 C CA . SER B 1 250 ? -22.656 -3.869 -10.008 1 86.44 250 SER B CA 1
ATOM 4303 C C . SER B 1 250 ? -21.219 -4.289 -9.672 1 86.44 250 SER B C 1
ATOM 4305 O O . SER B 1 250 ? -20.328 -3.443 -9.562 1 86.44 250 SER B O 1
ATOM 4307 N N . ALA B 1 251 ? -21.078 -5.582 -9.328 1 95.25 251 ALA B N 1
ATOM 4308 C CA . ALA B 1 251 ? -19.766 -6.219 -9.133 1 95.25 251 ALA B CA 1
ATOM 4309 C C . ALA B 1 251 ? -19.734 -7.609 -9.766 1 95.25 251 ALA B C 1
ATOM 4311 O O . ALA B 1 251 ? -20.781 -8.266 -9.891 1 95.25 251 ALA B O 1
ATOM 4312 N N . LEU B 1 252 ? -18.656 -7.953 -10.258 1 98.06 252 LEU B N 1
ATOM 4313 C CA . LEU B 1 252 ? -18.516 -9.297 -10.805 1 98.06 252 LEU B CA 1
ATOM 4314 C C . LEU B 1 252 ? -17.422 -10.07 -10.055 1 98.06 252 LEU B C 1
ATOM 4316 O O . LEU B 1 252 ? -16.328 -9.555 -9.828 1 98.06 252 LEU B O 1
ATOM 4320 N N . ARG B 1 253 ? -17.828 -11.227 -9.555 1 98.31 253 ARG B N 1
ATOM 4321 C CA . ARG B 1 253 ? -16.922 -12.18 -8.93 1 98.31 253 ARG B CA 1
ATOM 4322 C C . ARG B 1 253 ? -16.703 -13.391 -9.828 1 98.31 253 ARG B C 1
ATOM 4324 O O . ARG B 1 253 ? -17.672 -14.008 -10.281 1 98.31 253 ARG B O 1
ATOM 4331 N N . LEU B 1 254 ? -15.453 -13.617 -10.109 1 98.88 254 LEU B N 1
ATOM 4332 C CA . LEU B 1 254 ? -15.086 -14.703 -11.016 1 98.88 254 LEU B CA 1
ATOM 4333 C C . LEU B 1 254 ? -14.219 -15.734 -10.305 1 98.88 254 LEU B C 1
ATOM 4335 O O . LEU B 1 254 ? -13.211 -15.383 -9.688 1 98.88 254 LEU B O 1
ATOM 4339 N N . LEU B 1 255 ? -14.664 -16.984 -10.273 1 98.81 255 LEU B N 1
ATOM 4340 C CA . LEU B 1 255 ? -13.898 -18.078 -9.688 1 98.81 255 LEU B CA 1
ATOM 4341 C C . LEU B 1 255 ? -13.414 -19.031 -10.766 1 98.81 255 LEU B C 1
ATOM 4343 O O . LEU B 1 255 ? -14.219 -19.594 -11.508 1 98.81 255 LEU B O 1
ATOM 4347 N N . VAL B 1 256 ? -12.133 -19.203 -10.875 1 98.88 256 VAL B N 1
ATOM 4348 C CA . VAL B 1 256 ? -11.547 -20.141 -11.836 1 98.88 256 VAL B CA 1
ATOM 4349 C C . VAL B 1 256 ? -11.664 -21.578 -11.305 1 98.88 256 VAL B C 1
ATOM 4351 O O . VAL B 1 256 ? -11.242 -21.859 -10.18 1 98.88 256 VAL B O 1
ATOM 4354 N N . ARG B 1 257 ? -12.242 -22.422 -12.031 1 98.75 257 ARG B N 1
ATOM 4355 C CA . ARG B 1 257 ? -12.359 -23.828 -11.68 1 98.75 257 ARG B CA 1
ATOM 4356 C C . ARG B 1 257 ? -11.367 -24.688 -12.469 1 98.75 257 ARG B C 1
ATOM 4358 O O . ARG B 1 257 ? -11.414 -24.703 -13.703 1 98.75 257 ARG B O 1
ATOM 4365 N N . HIS B 1 258 ? -10.539 -25.312 -11.75 1 98.38 258 HIS B N 1
ATOM 4366 C CA . HIS B 1 258 ? -9.531 -26.172 -12.359 1 98.38 258 HIS B CA 1
ATOM 4367 C C . HIS B 1 258 ? -10.094 -27.547 -12.656 1 98.38 258 HIS B C 1
ATOM 4369 O O . HIS B 1 258 ? -10.109 -28.422 -11.781 1 98.38 258 HIS B O 1
ATOM 4375 N N . ASP B 1 259 ? -10.492 -27.75 -13.883 1 98.56 259 ASP B N 1
ATOM 4376 C CA . ASP B 1 259 ? -11.172 -28.984 -14.25 1 98.56 259 ASP B CA 1
ATOM 4377 C C . ASP B 1 259 ? -10.633 -29.531 -15.57 1 98.56 259 ASP B C 1
ATOM 4379 O O . ASP B 1 259 ? -11.344 -30.266 -16.281 1 98.56 259 ASP B O 1
ATOM 4383 N N . ASP B 1 260 ? -9.477 -29.109 -16 1 98.25 260 ASP B N 1
ATOM 4384 C CA . ASP B 1 260 ? -8.898 -29.547 -17.266 1 98.25 260 ASP B CA 1
ATOM 4385 C C . ASP B 1 260 ? -7.613 -30.344 -17.047 1 98.25 260 ASP B C 1
ATOM 4387 O O . ASP B 1 260 ? -6.516 -29.797 -17.172 1 98.25 260 ASP B O 1
ATOM 4391 N N . ALA B 1 261 ? -7.664 -31.625 -16.844 1 96.94 261 ALA B N 1
ATOM 4392 C CA . ALA B 1 261 ? -6.527 -32.5 -16.547 1 96.94 261 ALA B CA 1
ATOM 4393 C C . ALA B 1 261 ? -5.617 -32.625 -17.766 1 96.94 261 ALA B C 1
ATOM 4395 O O . ALA B 1 261 ? -4.418 -32.875 -17.625 1 96.94 261 ALA B O 1
ATOM 4396 N N . GLU B 1 262 ? -6.172 -32.438 -18.969 1 95.56 262 GLU B N 1
ATOM 4397 C CA . GLU B 1 262 ? -5.426 -32.656 -20.203 1 95.56 262 GLU B CA 1
ATOM 4398 C C . GLU B 1 262 ? -4.477 -31.5 -20.484 1 95.56 262 GLU B C 1
ATOM 4400 O O . GLU B 1 262 ? -3.314 -31.719 -20.844 1 95.56 262 GLU B O 1
ATOM 4405 N N . ARG B 1 263 ? -4.945 -30.25 -20.359 1 95.5 263 ARG B N 1
ATOM 4406 C CA . ARG B 1 263 ? -4.145 -29.094 -20.781 1 95.5 263 ARG B CA 1
ATOM 4407 C C . ARG B 1 263 ? -3.434 -28.469 -19.594 1 95.5 263 ARG B C 1
ATOM 4409 O O . ARG B 1 263 ? -2.486 -27.703 -19.766 1 95.5 263 ARG B O 1
ATOM 4416 N N . GLU B 1 264 ? -3.893 -28.828 -18.406 1 94.75 264 GLU B N 1
ATOM 4417 C CA . GLU B 1 264 ? -3.252 -28.344 -17.188 1 94.75 264 GLU B CA 1
ATOM 4418 C C . GLU B 1 264 ? -3.473 -29.312 -16.016 1 94.75 264 GLU B C 1
ATOM 4420 O O . GLU B 1 264 ? -2.941 -30.422 -16.031 1 94.75 264 GLU B O 1
ATOM 4425 N N . PHE B 1 265 ? -4.305 -28.922 -14.969 1 95.38 265 PHE B N 1
ATOM 4426 C CA . PHE B 1 265 ? -4.539 -29.797 -13.828 1 95.38 265 PHE B CA 1
ATOM 4427 C C . PHE B 1 265 ? -6.008 -29.781 -13.43 1 95.38 265 PHE B C 1
ATOM 4429 O O . PHE B 1 265 ? -6.707 -28.781 -13.625 1 95.38 265 PHE B O 1
ATOM 4436 N N . ASP B 1 266 ? -6.469 -30.906 -12.984 1 97.38 266 ASP B N 1
ATOM 4437 C CA . ASP B 1 266 ? -7.812 -31.047 -12.43 1 97.38 266 ASP B CA 1
ATOM 4438 C C . ASP B 1 266 ? -7.766 -31.25 -10.922 1 97.38 266 ASP B C 1
ATOM 4440 O O . ASP B 1 266 ? -7.242 -32.281 -10.445 1 97.38 266 ASP B O 1
ATOM 4444 N N . TYR B 1 267 ? -8.242 -30.312 -10.164 1 94.19 267 TYR B N 1
ATOM 4445 C CA . TYR B 1 267 ? -8.227 -30.391 -8.711 1 94.19 267 TYR B CA 1
ATOM 4446 C C . TYR B 1 267 ? -9.234 -29.422 -8.102 1 94.19 267 TYR B C 1
ATOM 4448 O O . TYR B 1 267 ? -9.523 -28.359 -8.688 1 94.19 267 TYR B O 1
ATOM 4456 N N . THR B 1 268 ? -9.82 -29.75 -6.973 1 93.75 268 THR B N 1
ATOM 4457 C CA . THR B 1 268 ? -10.719 -28.859 -6.23 1 93.75 268 THR B CA 1
ATOM 4458 C C . THR B 1 268 ? -10.25 -28.703 -4.785 1 93.75 268 THR B C 1
ATOM 4460 O O . THR B 1 268 ? -10.828 -27.922 -4.023 1 93.75 268 THR B O 1
ATOM 4463 N N . ALA B 1 269 ? -9.18 -29.469 -4.543 1 88.25 269 ALA B N 1
ATOM 4464 C CA . ALA B 1 269 ? -8.656 -29.375 -3.18 1 88.25 269 ALA B CA 1
ATOM 4465 C C . ALA B 1 269 ? -8.305 -27.938 -2.83 1 88.25 269 ALA B C 1
ATOM 4467 O O . ALA B 1 269 ? -7.547 -27.281 -3.551 1 88.25 269 ALA B O 1
ATOM 4468 N N . GLY B 1 270 ? -8.891 -27.359 -1.77 1 89.62 270 GLY B N 1
ATOM 4469 C CA . GLY B 1 270 ? -8.648 -26 -1.338 1 89.62 270 GLY B CA 1
ATOM 4470 C C . GLY B 1 270 ? -9.633 -25 -1.923 1 89.62 270 GLY B C 1
ATOM 4471 O O . GLY B 1 270 ? -9.578 -23.812 -1.604 1 89.62 270 GLY B O 1
ATOM 4472 N N . ALA B 1 271 ? -10.516 -25.484 -2.785 1 95.5 271 ALA B N 1
ATOM 4473 C CA . ALA B 1 271 ? -11.461 -24.594 -3.443 1 95.5 271 ALA B CA 1
ATOM 4474 C C . ALA B 1 271 ? -12.906 -24.984 -3.141 1 95.5 271 ALA B C 1
ATOM 4476 O O . ALA B 1 271 ? -13.844 -24.391 -3.656 1 95.5 271 ALA B O 1
ATOM 4477 N N . GLU B 1 272 ? -13.094 -26.031 -2.326 1 95 272 GLU B N 1
ATOM 4478 C CA . GLU B 1 272 ? -14.414 -26.625 -2.096 1 95 272 GLU B CA 1
ATOM 4479 C C . GLU B 1 272 ? -15.391 -25.578 -1.563 1 95 272 GLU B C 1
ATOM 4481 O O . GLU B 1 272 ? -16.484 -25.406 -2.111 1 95 272 GLU B O 1
ATOM 4486 N N . ARG B 1 273 ? -14.961 -24.828 -0.507 1 96.62 273 ARG B N 1
ATOM 4487 C CA . ARG B 1 273 ? -15.844 -23.828 0.082 1 96.62 273 ARG B CA 1
ATOM 4488 C C . ARG B 1 273 ? -16.094 -22.672 -0.892 1 96.62 273 ARG B C 1
ATOM 4490 O O . ARG B 1 273 ? -17.188 -22.109 -0.932 1 96.62 273 ARG B O 1
ATOM 4497 N N . ALA B 1 274 ? -15.094 -22.344 -1.664 1 97.5 274 ALA B N 1
ATOM 4498 C CA . ALA B 1 274 ? -15.219 -21.266 -2.637 1 97.5 274 ALA B CA 1
ATOM 4499 C C . ALA B 1 274 ? -16.234 -21.625 -3.725 1 97.5 274 ALA B C 1
ATOM 4501 O O . ALA B 1 274 ? -17.047 -20.781 -4.117 1 97.5 274 ALA B O 1
ATOM 4502 N N . LEU B 1 275 ? -16.156 -22.859 -4.16 1 97.81 275 LEU B N 1
ATOM 4503 C CA . LEU B 1 275 ? -17.094 -23.312 -5.188 1 97.81 275 LEU B CA 1
ATOM 4504 C C . LEU B 1 275 ? -18.516 -23.359 -4.645 1 97.81 275 LEU B C 1
ATOM 4506 O O . LEU B 1 275 ? -19.453 -22.984 -5.34 1 97.81 275 LEU B O 1
ATOM 4510 N N . ASP B 1 276 ? -18.656 -23.797 -3.424 1 98 276 ASP B N 1
ATOM 4511 C CA . ASP B 1 276 ? -19.969 -23.781 -2.777 1 98 276 ASP B CA 1
ATOM 4512 C C . ASP B 1 276 ? -20.5 -22.344 -2.672 1 98 276 ASP B C 1
ATOM 4514 O O . ASP B 1 276 ? -21.672 -22.109 -2.949 1 98 276 ASP B O 1
ATOM 4518 N N . GLN B 1 277 ? -19.609 -21.484 -2.258 1 97.12 277 GLN B N 1
ATOM 4519 C CA . GLN B 1 277 ? -20 -20.078 -2.115 1 97.12 277 GLN B CA 1
ATOM 4520 C C . GLN B 1 277 ? -20.375 -19.469 -3.463 1 97.12 277 GLN B C 1
ATOM 4522 O O . GLN B 1 277 ? -21.281 -18.656 -3.549 1 97.12 277 GLN B O 1
ATOM 4527 N N . ALA B 1 278 ? -19.641 -19.797 -4.5 1 97.81 278 ALA B N 1
ATOM 4528 C CA . ALA B 1 278 ? -19.938 -19.312 -5.84 1 97.81 278 ALA B CA 1
ATOM 4529 C C . ALA B 1 278 ? -21.359 -19.688 -6.258 1 97.81 278 ALA B C 1
ATOM 4531 O O . ALA B 1 278 ? -22.094 -18.859 -6.801 1 97.81 278 ALA B O 1
ATOM 4532 N N . ALA B 1 279 ? -21.703 -20.875 -6 1 97.25 279 ALA B N 1
ATOM 4533 C CA . ALA B 1 279 ? -23.031 -21.359 -6.324 1 97.25 279 ALA B CA 1
ATOM 4534 C C . ALA B 1 279 ? -24.094 -20.625 -5.508 1 97.25 279 ALA B C 1
ATOM 4536 O O . ALA B 1 279 ? -25.141 -20.234 -6.039 1 97.25 279 ALA B O 1
ATOM 4537 N N . ALA B 1 280 ? -23.797 -20.406 -4.262 1 97.25 280 ALA B N 1
ATOM 4538 C CA . ALA B 1 280 ? -24.75 -19.797 -3.334 1 97.25 280 ALA B CA 1
ATOM 4539 C C . ALA B 1 280 ? -24.938 -18.312 -3.619 1 97.25 280 ALA B C 1
ATOM 4541 O O . ALA B 1 280 ? -26.016 -17.766 -3.424 1 97.25 280 ALA B O 1
ATOM 4542 N N . SER B 1 281 ? -23.922 -17.656 -4.141 1 94.25 281 SER B N 1
ATOM 4543 C CA . SER B 1 281 ? -23.922 -16.203 -4.238 1 94.25 281 SER B CA 1
ATOM 4544 C C . SER B 1 281 ? -24 -15.742 -5.691 1 94.25 281 SER B C 1
ATOM 4546 O O . SER B 1 281 ? -23.953 -14.547 -5.977 1 94.25 281 SER B O 1
ATOM 4548 N N . GLY B 1 282 ? -24 -16.688 -6.598 1 94.38 282 GLY B N 1
ATOM 4549 C CA . GLY B 1 282 ? -24.141 -16.359 -8.008 1 94.38 282 GLY B CA 1
ATOM 4550 C C . GLY B 1 282 ? -22.875 -15.805 -8.617 1 94.38 282 GLY B C 1
ATOM 4551 O O . GLY B 1 282 ? -22.906 -14.914 -9.461 1 94.38 282 GLY B O 1
ATOM 4552 N N . TRP B 1 283 ? -21.688 -16.234 -8.07 1 97.38 283 TRP B N 1
ATOM 4553 C CA . TRP B 1 283 ? -20.422 -15.867 -8.719 1 97.38 283 TRP B CA 1
ATOM 4554 C C . TRP B 1 283 ? -20.266 -16.594 -10.047 1 97.38 283 TRP B C 1
ATOM 4556 O O . TRP B 1 283 ? -20.812 -17.688 -10.242 1 97.38 283 TRP B O 1
ATOM 4566 N N . VAL B 1 284 ? -19.625 -15.898 -10.945 1 98.44 284 VAL B N 1
ATOM 4567 C CA . VAL B 1 284 ? -19.297 -16.531 -12.219 1 98.44 284 VAL B CA 1
ATOM 4568 C C . VAL B 1 284 ? -18.188 -17.562 -12.008 1 98.44 284 VAL B C 1
ATOM 4570 O O . VAL B 1 284 ? -17.156 -17.25 -11.422 1 98.44 284 VAL B O 1
ATOM 4573 N N . VAL B 1 285 ? -18.453 -18.797 -12.391 1 98.75 285 VAL B N 1
ATOM 4574 C CA . VAL B 1 285 ? -17.422 -19.828 -12.344 1 98.75 285 VAL B CA 1
ATOM 4575 C C . VAL B 1 285 ? -16.875 -20.062 -13.75 1 98.75 285 VAL B C 1
ATOM 4577 O O . VAL B 1 285 ? -17.625 -20.375 -14.672 1 98.75 285 VAL B O 1
ATOM 4580 N N . SER B 1 286 ? -15.633 -19.844 -13.906 1 98.75 286 SER B N 1
ATOM 4581 C CA . SER B 1 286 ? -14.961 -20.062 -15.188 1 98.75 286 SER B CA 1
ATOM 4582 C C . SER B 1 286 ? -14.32 -21.453 -15.25 1 98.75 286 SER B C 1
ATOM 4584 O O . SER B 1 286 ? -13.305 -21.688 -14.594 1 98.75 286 SER B O 1
ATOM 4586 N N . SER B 1 287 ? -14.898 -22.344 -16.062 1 98.75 287 SER B N 1
ATOM 4587 C CA . SER B 1 287 ? -14.336 -23.672 -16.328 1 98.75 287 SER B CA 1
ATOM 4588 C C . SER B 1 287 ? -13.141 -23.578 -17.266 1 98.75 287 SER B C 1
ATOM 4590 O O . SER B 1 287 ? -13.273 -23.156 -18.422 1 98.75 287 SER B O 1
ATOM 4592 N N . ILE B 1 288 ? -11.977 -24 -16.797 1 98.75 288 ILE B N 1
ATOM 4593 C CA . ILE B 1 288 ? -10.805 -23.984 -17.672 1 98.75 288 ILE B CA 1
ATOM 4594 C C . ILE B 1 288 ? -11.062 -24.844 -18.906 1 98.75 288 ILE B C 1
ATOM 4596 O O . ILE B 1 288 ? -10.758 -24.438 -20.031 1 98.75 288 ILE B O 1
ATOM 4600 N N . LYS B 1 289 ? -11.703 -25.984 -18.719 1 98.38 289 LYS B N 1
ATOM 4601 C CA . LYS B 1 289 ? -11.953 -26.953 -19.781 1 98.38 289 LYS B CA 1
ATOM 4602 C C . LYS B 1 289 ? -12.914 -26.375 -20.812 1 98.38 289 LYS B C 1
ATOM 4604 O O . LYS B 1 289 ? -12.672 -26.484 -22.016 1 98.38 289 LYS B O 1
ATOM 4609 N N . ASN B 1 290 ? -13.969 -25.703 -20.359 1 98.44 290 ASN B N 1
ATOM 4610 C CA . ASN B 1 290 ? -15.07 -25.375 -21.25 1 98.44 290 ASN B CA 1
ATOM 4611 C C . ASN B 1 290 ? -15.039 -23.906 -21.672 1 98.44 290 ASN B C 1
ATOM 4613 O O . ASN B 1 290 ? -15.469 -23.562 -22.781 1 98.44 290 ASN B O 1
ATOM 4617 N N . ASP B 1 291 ? -14.508 -23.031 -20.812 1 98.69 291 ASP B N 1
ATOM 4618 C CA . ASP B 1 291 ? -14.633 -21.609 -21.078 1 98.69 291 ASP B CA 1
ATOM 4619 C C . ASP B 1 291 ? -13.375 -21.062 -21.75 1 98.69 291 ASP B C 1
ATOM 4621 O O . ASP B 1 291 ? -13.414 -20 -22.375 1 98.69 291 ASP B O 1
ATOM 4625 N N . TRP B 1 292 ? -12.258 -21.75 -21.578 1 98.75 292 TRP B N 1
ATOM 4626 C CA . TRP B 1 292 ? -11.008 -21.266 -22.156 1 98.75 292 TRP B CA 1
ATOM 4627 C C . TRP B 1 292 ? -10.711 -21.969 -23.469 1 98.75 292 TRP B C 1
ATOM 4629 O O . TRP B 1 292 ? -10.656 -23.203 -23.531 1 98.75 292 TRP B O 1
ATOM 4639 N N . ALA B 1 293 ? -10.477 -21.234 -24.578 1 98.06 293 ALA B N 1
ATOM 4640 C CA . ALA B 1 293 ? -10.102 -21.797 -25.875 1 98.06 293 ALA B CA 1
ATOM 4641 C C . ALA B 1 293 ? -8.648 -22.266 -25.859 1 98.06 293 ALA B C 1
ATOM 4643 O O . ALA B 1 293 ? -8.297 -23.234 -26.547 1 98.06 293 ALA B O 1
ATOM 4644 N N . THR B 1 294 ? -7.828 -21.531 -25.125 1 97.12 294 THR B N 1
ATOM 4645 C CA . THR B 1 294 ? -6.422 -21.828 -24.875 1 97.12 294 THR B CA 1
ATOM 4646 C C . THR B 1 294 ? -6.07 -21.594 -23.406 1 97.12 294 THR B C 1
ATOM 4648 O O . THR B 1 294 ? -6.598 -20.672 -22.781 1 97.12 294 THR B O 1
ATOM 4651 N N . VAL B 1 295 ? -5.207 -22.484 -22.938 1 97.94 295 VAL B N 1
ATOM 4652 C CA . VAL B 1 295 ? -4.828 -22.297 -21.547 1 97.94 295 VAL B CA 1
ATOM 4653 C C . VAL B 1 295 ? -3.516 -21.516 -21.469 1 97.94 295 VAL B C 1
ATOM 4655 O O . VAL B 1 295 ? -3.463 -20.438 -20.891 1 97.94 295 VAL B O 1
ATOM 4658 N N . PHE B 1 296 ? -2.467 -22.094 -22.125 1 96.75 296 PHE B N 1
ATOM 4659 C CA . PHE B 1 296 ? -1.151 -21.469 -22.141 1 96.75 296 PHE B CA 1
ATOM 4660 C C . PHE B 1 296 ? -0.808 -20.984 -23.547 1 96.75 296 PHE B C 1
ATOM 4662 O O . PHE B 1 296 ? -1.31 -21.531 -24.531 1 96.75 296 PHE B O 1
ATOM 4669 N N . GLY B 1 297 ? -0.032 -19.922 -23.641 1 86.62 297 GLY B N 1
ATOM 4670 C CA . GLY B 1 297 ? 0.435 -19.453 -24.938 1 86.62 297 GLY B CA 1
ATOM 4671 C C . GLY B 1 297 ? 1.368 -20.438 -25.609 1 86.62 297 GLY B C 1
ATOM 4672 O O . GLY B 1 297 ? 1.843 -21.391 -24.984 1 86.62 297 GLY B O 1
ATOM 4673 N N . ASP B 1 298 ? 1.563 -20.297 -26.969 1 76.62 298 ASP B N 1
ATOM 4674 C CA . ASP B 1 298 ? 2.428 -21.156 -27.766 1 76.62 298 ASP B CA 1
ATOM 4675 C C . ASP B 1 298 ? 3.898 -20.922 -27.438 1 76.62 298 ASP B C 1
ATOM 4677 O O . ASP B 1 298 ? 4.277 -19.828 -27.016 1 76.62 298 ASP B O 1
#

Secondary structure (DSSP, 8-state):
--TTB-SSHHHHHHHHHHHHHHHHS-GGG-EEEE--BTTTB---SS-HHHHHHHHHHHHHHHH-GGGGGSTTHHHHHTT-HHHHHHHHHHHHTT--TTHHHHHHHHHHTTTT-BHHHHHHHHHHHHHH-B-TTT-SBGGG-B-HHHHHHHHHHHHTTPEEEEEEEEEHHHHHHHHHHHHS--GGGEEEEEEEEEEETTEEEEEEEEEE---TTHHHHHHHHHHSS--SEEEE-SGGGHHHHHH---TTS--EEEEEE-B-TTTS-B--TTTHHHHHHHHHHTPEEEEHHHHBS-SS--/--TTB-SSHHHHHHHHHHHHHHHHS-GGG-EEEE--BTTTB---SS-HHHHHHHHHHHHHHHH-GGGGGSTTHHHHHTT-HHHHHHHHHHHHTT--TTHHHHHHHHHHTTTT-BHHHHHHHHHHHHHH-B-TTT-SBGGG-B-HHHHHHHHHHHHTTPEEEEEEEEEHHHHHHHHHHHHS--GGGEEEEEEEEEEETTEEEEEEEEEE---TTHHHHHHHHHHSS--SEEEE-SGGGHHHHHH---TTS--EEEEEE-B-TTTS-B--TTTHHHHHHHHHHTPEEEEHHHHBS-SS--